Protein AF-E0N7S5-F1 (afdb_monomer_lite)

Structure (mmCIF, N/CA/C/O backbone):
data_AF-E0N7S5-F1
#
_entry.id   AF-E0N7S5-F1
#
loop_
_atom_site.group_PDB
_atom_site.id
_atom_site.type_symbol
_atom_site.label_atom_id
_atom_site.label_alt_id
_atom_site.label_comp_id
_atom_site.label_asym_id
_atom_site.label_entity_id
_atom_site.label_seq_id
_atom_site.pdbx_PDB_ins_code
_atom_site.Cartn_x
_atom_site.Cartn_y
_atom_site.Cartn_z
_atom_site.occupancy
_atom_site.B_iso_or_equiv
_atom_site.auth_seq_id
_atom_site.auth_comp_id
_atom_site.auth_asym_id
_atom_site.auth_atom_id
_atom_site.pdbx_PDB_model_num
ATOM 1 N N . MET A 1 1 ? 5.098 -17.575 -22.078 1.00 37.56 1 MET A N 1
ATOM 2 C CA . MET A 1 1 ? 6.570 -17.664 -21.990 1.00 37.56 1 MET A CA 1
ATOM 3 C C . MET A 1 1 ? 7.115 -16.657 -22.978 1.00 37.56 1 MET A C 1
ATOM 5 O O . MET A 1 1 ? 6.755 -16.763 -24.144 1.00 37.56 1 MET A O 1
ATOM 9 N N . ALA A 1 2 ? 7.856 -15.643 -22.528 1.00 44.72 2 ALA A N 1
ATOM 10 C CA . ALA A 1 2 ? 8.549 -14.759 -23.461 1.00 44.72 2 ALA A CA 1
ATOM 11 C C . ALA A 1 2 ? 9.577 -15.613 -24.213 1.00 44.72 2 ALA A C 1
ATOM 13 O O . ALA A 1 2 ? 10.417 -16.259 -23.585 1.00 44.72 2 ALA A O 1
ATOM 14 N N . VAL A 1 3 ? 9.425 -15.714 -25.530 1.00 50.94 3 VAL A N 1
ATOM 15 C CA . VAL A 1 3 ? 10.350 -16.463 -26.381 1.00 50.94 3 VAL A CA 1
ATOM 16 C C . VAL A 1 3 ? 11.589 -15.588 -26.538 1.00 50.94 3 VAL A C 1
ATOM 18 O O . VAL A 1 3 ? 11.458 -14.401 -26.837 1.00 50.94 3 VAL A O 1
ATOM 21 N N . ASP A 1 4 ? 12.770 -16.147 -26.274 1.00 65.44 4 ASP A N 1
ATOM 22 C CA . ASP A 1 4 ? 14.029 -15.479 -26.607 1.00 65.44 4 ASP A CA 1
ATOM 23 C C . ASP A 1 4 ? 14.023 -15.108 -28.087 1.00 65.44 4 ASP A C 1
ATOM 25 O O . ASP A 1 4 ? 13.448 -15.826 -28.908 1.00 65.44 4 ASP A O 1
ATOM 29 N N . TYR A 1 5 ? 14.620 -13.976 -28.442 1.00 69.75 5 TYR A N 1
ATOM 30 C CA . TYR A 1 5 ? 14.646 -13.579 -29.838 1.00 69.75 5 TYR A CA 1
ATOM 31 C C . TYR A 1 5 ? 15.388 -14.641 -30.678 1.00 69.75 5 TYR A C 1
ATOM 33 O O . TYR A 1 5 ? 16.545 -14.970 -30.410 1.00 69.75 5 TYR A O 1
ATOM 41 N N . VAL A 1 6 ? 14.733 -15.174 -31.715 1.00 77.56 6 VAL A N 1
ATOM 42 C CA . VAL A 1 6 ? 15.312 -16.140 -32.665 1.00 77.56 6 VAL A CA 1
ATOM 43 C C . VAL A 1 6 ? 15.118 -15.617 -34.083 1.00 77.56 6 VAL A C 1
ATOM 45 O O . VAL A 1 6 ? 14.066 -15.069 -34.408 1.00 77.56 6 VAL A O 1
ATOM 48 N N . TYR A 1 7 ? 16.127 -15.807 -34.938 1.00 82.12 7 TYR A N 1
ATOM 49 C CA . TYR A 1 7 ? 16.019 -15.488 -36.361 1.00 82.12 7 TYR A CA 1
ATOM 50 C C . TYR A 1 7 ? 14.841 -16.215 -37.009 1.00 82.12 7 TYR A C 1
ATOM 52 O O . TYR A 1 7 ? 14.667 -17.425 -36.834 1.00 82.12 7 TYR A O 1
ATOM 60 N N . ASP A 1 8 ? 14.084 -15.488 -37.823 1.00 79.50 8 ASP A N 1
ATOM 61 C CA . ASP A 1 8 ? 12.994 -16.062 -38.600 1.00 79.50 8 ASP A CA 1
ATOM 62 C C . ASP A 1 8 ? 13.552 -16.822 -39.815 1.00 79.50 8 ASP A C 1
ATOM 64 O O . ASP A 1 8 ? 13.728 -16.269 -40.902 1.00 79.50 8 ASP A O 1
ATOM 68 N N . LYS A 1 9 ? 13.837 -18.117 -39.629 1.00 82.31 9 LYS A N 1
ATOM 69 C CA . LYS A 1 9 ? 14.346 -19.009 -40.688 1.00 82.31 9 LYS A CA 1
ATOM 70 C C . LYS A 1 9 ? 13.383 -19.193 -41.864 1.00 82.31 9 LYS A C 1
ATOM 72 O O . LYS A 1 9 ? 13.776 -19.752 -42.879 1.00 82.31 9 LYS A O 1
ATOM 77 N N . THR A 1 10 ? 12.126 -18.756 -41.743 1.00 79.94 10 THR A N 1
ATOM 78 C CA . THR A 1 10 ? 11.192 -18.763 -42.879 1.00 79.94 10 THR A CA 1
ATOM 79 C C . THR A 1 10 ? 11.433 -17.595 -43.836 1.00 79.94 10 THR A C 1
ATOM 81 O O . THR A 1 10 ? 10.919 -17.610 -44.951 1.00 79.94 10 THR A O 1
ATOM 84 N N . LYS A 1 11 ? 12.216 -16.593 -43.413 1.00 76.62 11 LYS A N 1
ATOM 85 C CA . LYS A 1 11 ? 12.441 -15.340 -44.147 1.00 76.62 11 LYS A CA 1
ATOM 86 C C . LYS A 1 11 ? 13.914 -15.031 -44.401 1.00 76.62 11 LYS A C 1
ATOM 88 O O . LYS A 1 11 ? 14.201 -14.230 -45.280 1.00 76.62 11 LYS A O 1
ATOM 93 N N . LEU A 1 12 ? 14.821 -15.638 -43.636 1.00 81.69 12 LEU A N 1
ATOM 94 C CA . LEU A 1 12 ? 16.267 -15.456 -43.750 1.00 81.69 12 LEU A CA 1
ATOM 95 C C . LEU A 1 12 ? 16.944 -16.767 -44.152 1.00 81.69 12 LEU A C 1
ATOM 97 O O . LEU A 1 12 ? 16.664 -17.820 -43.576 1.00 81.69 12 LEU A O 1
ATOM 101 N N . THR A 1 13 ? 17.878 -16.684 -45.093 1.00 87.25 13 THR A N 1
ATOM 102 C CA . THR A 1 13 ? 18.775 -17.785 -45.461 1.00 87.25 13 THR A CA 1
ATOM 103 C C . THR A 1 13 ? 19.860 -18.001 -44.395 1.00 87.25 13 THR A C 1
ATOM 105 O O . THR A 1 13 ? 20.182 -17.106 -43.605 1.00 87.25 13 THR A O 1
ATOM 108 N N . ASP A 1 14 ? 20.466 -19.192 -44.369 1.00 87.94 14 ASP A N 1
ATOM 109 C CA . ASP A 1 14 ? 21.540 -19.508 -43.414 1.00 87.94 14 ASP A CA 1
ATOM 110 C C . ASP A 1 14 ? 22.785 -18.613 -43.602 1.00 87.94 14 ASP A C 1
ATOM 112 O O . ASP A 1 14 ? 23.451 -18.264 -42.619 1.00 87.94 14 ASP A O 1
ATOM 116 N N . ASP A 1 15 ? 23.067 -18.169 -44.831 1.00 87.06 15 ASP A N 1
ATOM 117 C CA . ASP A 1 15 ? 24.164 -17.243 -45.139 1.00 87.06 15 ASP A CA 1
ATOM 118 C C . ASP A 1 15 ? 23.898 -15.837 -44.585 1.00 87.06 15 ASP A C 1
ATOM 120 O O . ASP A 1 15 ? 24.781 -15.221 -43.976 1.00 87.06 15 ASP A O 1
ATOM 124 N N . GLU A 1 16 ? 22.665 -15.340 -44.715 1.00 86.88 16 GLU A N 1
ATOM 125 C CA . GLU A 1 16 ? 22.248 -14.052 -44.152 1.00 86.88 16 GLU A CA 1
ATOM 126 C C . GLU A 1 16 ? 22.308 -14.072 -42.625 1.00 86.88 16 GLU A C 1
ATOM 128 O O . GLU A 1 16 ? 22.858 -13.154 -42.012 1.00 86.88 16 GLU A O 1
ATOM 133 N N . ILE A 1 17 ? 21.832 -15.153 -42.000 1.00 88.44 17 ILE A N 1
ATOM 134 C CA . ILE A 1 17 ? 21.947 -15.354 -40.551 1.00 88.44 17 ILE A CA 1
ATOM 135 C C . ILE A 1 17 ? 23.421 -15.385 -40.128 1.00 88.44 17 ILE A C 1
ATOM 137 O O . ILE A 1 17 ? 23.796 -14.758 -39.135 1.00 88.44 17 ILE A O 1
ATOM 141 N N . THR A 1 18 ? 24.279 -16.085 -40.872 1.00 90.81 18 THR A N 1
ATOM 142 C CA . THR A 1 18 ? 25.719 -16.163 -40.584 1.00 90.81 18 THR A CA 1
ATOM 143 C C . THR A 1 18 ? 26.380 -14.790 -40.667 1.00 90.81 18 THR A C 1
ATOM 145 O O . THR A 1 18 ? 27.147 -14.408 -39.779 1.00 90.81 18 THR A O 1
ATOM 148 N N . ARG A 1 19 ? 26.041 -13.998 -41.685 1.00 89.00 19 ARG A N 1
ATOM 149 C CA . ARG A 1 19 ? 26.520 -12.621 -41.840 1.00 89.00 19 ARG A CA 1
ATOM 150 C C . ARG A 1 19 ? 26.062 -11.722 -40.692 1.00 89.00 19 ARG A C 1
ATOM 152 O O . ARG A 1 19 ? 26.872 -11.006 -40.108 1.00 89.00 19 ARG A O 1
ATOM 159 N N . LEU A 1 20 ? 24.784 -11.794 -40.332 1.00 90.38 20 LEU A N 1
ATOM 160 C CA . LEU A 1 20 ? 24.200 -11.054 -39.216 1.00 90.38 20 LEU A CA 1
ATOM 161 C C . LEU A 1 20 ? 24.855 -11.414 -37.871 1.00 90.38 20 LEU A C 1
ATOM 163 O O . LEU A 1 20 ? 25.061 -10.537 -37.032 1.00 90.38 20 LEU A O 1
ATOM 167 N N . LYS A 1 21 ? 25.223 -12.683 -37.661 1.00 91.62 21 LYS A N 1
ATOM 168 C CA . LYS A 1 21 ? 26.005 -13.112 -36.490 1.00 91.62 21 LYS A CA 1
ATOM 169 C C . LYS A 1 21 ? 27.400 -12.492 -36.485 1.00 91.62 21 LYS A C 1
ATOM 171 O O . LYS A 1 21 ? 27.800 -11.930 -35.471 1.00 91.62 21 LYS A O 1
ATOM 176 N N . LYS A 1 22 ? 28.108 -12.522 -37.619 1.00 92.81 22 LYS A N 1
ATOM 177 C CA . LYS A 1 22 ? 29.429 -11.888 -37.750 1.00 92.81 22 LYS A CA 1
ATOM 178 C C . LYS A 1 22 ? 29.375 -10.383 -37.482 1.00 92.81 22 LYS A C 1
ATOM 180 O O . LYS A 1 22 ? 30.261 -9.855 -36.827 1.00 92.81 22 LYS A O 1
ATOM 185 N N . LEU A 1 23 ? 28.329 -9.687 -37.924 1.00 91.38 23 LEU A N 1
ATOM 186 C CA . LEU A 1 23 ? 28.170 -8.256 -37.640 1.00 91.38 23 LEU A CA 1
ATOM 187 C C . LEU A 1 23 ? 27.960 -7.940 -36.156 1.00 91.38 23 LEU A C 1
ATOM 189 O O . LEU A 1 23 ? 28.338 -6.857 -35.724 1.00 91.38 23 LEU A O 1
ATOM 193 N N . ARG A 1 24 ? 27.393 -8.860 -35.374 1.00 91.06 24 ARG A N 1
ATOM 194 C CA . ARG A 1 24 ? 27.245 -8.702 -33.918 1.00 91.06 24 ARG A CA 1
ATOM 195 C C . ARG A 1 24 ? 28.513 -9.074 -33.153 1.00 91.06 24 ARG A C 1
ATOM 197 O O . ARG A 1 24 ? 28.788 -8.502 -32.104 1.00 91.06 24 ARG A O 1
ATOM 204 N N . ASP A 1 25 ? 29.287 -10.016 -33.679 1.00 92.69 25 ASP A N 1
ATOM 205 C CA . ASP A 1 25 ? 30.556 -10.434 -33.096 1.00 92.69 25 ASP A CA 1
ATOM 206 C C . ASP A 1 25 ? 31.658 -9.401 -33.378 1.00 92.69 25 ASP A C 1
ATOM 208 O O . ASP A 1 25 ? 32.207 -9.344 -34.480 1.00 92.69 25 ASP A O 1
ATOM 212 N N . LYS A 1 26 ? 32.019 -8.611 -32.356 1.00 90.00 26 LYS A N 1
ATOM 213 C CA . LYS A 1 26 ? 33.095 -7.604 -32.434 1.00 90.00 26 LYS A CA 1
ATOM 214 C C . LYS A 1 26 ? 34.488 -8.193 -32.701 1.00 90.00 26 LYS A C 1
ATOM 216 O O . LYS A 1 26 ? 35.417 -7.441 -32.969 1.00 90.00 26 LYS A O 1
ATOM 221 N N . THR A 1 27 ? 34.656 -9.515 -32.658 1.00 91.69 27 THR A N 1
ATOM 222 C CA . THR A 1 27 ? 35.913 -10.190 -33.026 1.00 91.69 27 THR A CA 1
ATOM 223 C C . THR A 1 27 ? 35.959 -10.623 -34.496 1.00 91.69 27 THR A C 1
ATOM 225 O O . THR A 1 27 ? 37.012 -11.046 -34.992 1.00 91.69 27 THR A O 1
ATOM 228 N N . SER A 1 28 ? 34.839 -10.496 -35.216 1.00 93.69 28 SER A N 1
ATOM 229 C CA . SER A 1 28 ? 34.733 -10.886 -36.619 1.00 93.69 28 SER A CA 1
ATOM 230 C C . SER A 1 28 ? 35.528 -9.972 -37.549 1.00 93.69 28 SER A C 1
ATOM 232 O O . SER A 1 28 ? 35.988 -8.887 -37.191 1.00 93.69 28 SER A O 1
ATOM 234 N N . GLU A 1 29 ? 35.650 -10.388 -38.808 1.00 90.25 29 GLU A N 1
ATOM 235 C CA . GLU A 1 29 ? 36.288 -9.596 -39.855 1.00 90.25 29 GLU A CA 1
ATOM 236 C C . GLU A 1 29 ? 35.644 -8.219 -40.069 1.00 90.25 29 GLU A C 1
ATOM 238 O O . GLU A 1 29 ? 36.303 -7.324 -40.578 1.00 90.25 29 GLU A O 1
ATOM 243 N N . TYR A 1 30 ? 34.387 -8.000 -39.682 1.00 90.38 30 TYR A N 1
ATOM 244 C CA . TYR A 1 30 ? 33.712 -6.715 -39.897 1.00 90.38 30 TYR A CA 1
ATOM 245 C C . TYR A 1 30 ? 34.166 -5.607 -38.947 1.00 90.38 30 TYR A C 1
ATOM 247 O O . TYR A 1 30 ? 33.908 -4.439 -39.231 1.00 90.38 30 TYR A O 1
ATOM 255 N N . TRP A 1 31 ? 34.817 -5.968 -37.843 1.00 90.88 31 TRP A N 1
ATOM 256 C CA . TRP A 1 31 ? 35.233 -5.059 -36.772 1.00 90.88 31 TRP A CA 1
ATOM 257 C C . TRP A 1 31 ? 36.747 -4.940 -36.652 1.00 90.88 31 TRP A C 1
ATOM 259 O O . TRP A 1 31 ? 37.245 -4.197 -35.822 1.00 90.88 31 TRP A O 1
ATOM 269 N N . LYS A 1 32 ? 37.505 -5.662 -37.475 1.00 88.25 32 LYS A N 1
ATOM 270 C CA . LYS A 1 32 ? 38.964 -5.599 -37.458 1.00 88.25 32 LYS A CA 1
ATOM 271 C C . LYS A 1 32 ? 39.452 -4.319 -38.113 1.00 88.25 32 LYS A C 1
ATOM 273 O O . LYS A 1 32 ? 38.974 -3.942 -39.183 1.00 88.25 32 LYS A O 1
ATOM 278 N N . LYS A 1 33 ? 40.448 -3.680 -37.500 1.00 82.88 33 LYS A N 1
ATOM 279 C CA . LYS A 1 33 ? 41.080 -2.478 -38.049 1.00 82.88 33 LYS A CA 1
ATOM 280 C C . LYS A 1 33 ? 41.592 -2.749 -39.463 1.00 82.88 33 LYS A C 1
ATOM 282 O O . LYS A 1 33 ? 41.355 -1.939 -40.345 1.00 82.88 33 LYS A O 1
ATOM 287 N N . GLU A 1 34 ? 42.198 -3.911 -39.700 1.00 80.88 34 GLU A N 1
ATOM 288 C CA . GLU A 1 34 ? 42.767 -4.354 -40.984 1.00 80.88 34 GLU A CA 1
ATOM 289 C C . GLU A 1 34 ? 41.749 -4.362 -42.133 1.00 80.88 34 GLU A C 1
ATOM 291 O O . GLU A 1 34 ? 42.126 -4.231 -43.295 1.00 80.88 34 GLU A O 1
ATOM 296 N N . THR A 1 35 ? 40.459 -4.478 -41.815 1.00 83.75 35 THR A N 1
ATOM 297 C CA . THR A 1 35 ? 39.365 -4.420 -42.793 1.00 83.75 35 THR A CA 1
ATOM 298 C C . THR A 1 35 ? 39.174 -3.018 -43.369 1.00 83.75 35 THR A C 1
ATOM 300 O O . THR A 1 35 ? 38.719 -2.882 -44.503 1.00 83.75 35 THR A O 1
ATOM 303 N N . TYR A 1 36 ? 39.540 -1.987 -42.604 1.00 80.31 36 TYR A N 1
ATOM 304 C CA . TYR A 1 36 ? 39.413 -0.571 -42.965 1.00 80.31 36 TYR A CA 1
ATOM 305 C C . TYR A 1 36 ? 40.762 0.162 -43.012 1.00 80.31 36 TYR A C 1
ATOM 307 O O . TYR A 1 36 ? 40.793 1.367 -43.251 1.00 80.31 36 TYR A O 1
ATOM 315 N N . LEU A 1 37 ? 41.866 -0.533 -42.735 1.00 72.38 37 LEU A N 1
ATOM 316 C CA . LEU A 1 37 ? 43.195 0.048 -42.579 1.00 72.38 37 LEU A CA 1
ATOM 317 C C . LEU A 1 37 ? 43.957 0.036 -43.887 1.00 72.38 37 LEU A C 1
ATOM 319 O O . LEU A 1 37 ? 44.058 -1.004 -44.519 1.00 72.38 37 LEU A O 1
ATOM 323 N N . ILE A 1 38 ? 44.611 1.156 -44.160 1.00 66.38 38 ILE A N 1
ATOM 324 C CA . ILE A 1 38 ? 45.582 1.347 -45.231 1.00 66.38 38 ILE A CA 1
ATOM 325 C C . ILE A 1 38 ? 46.969 0.965 -44.705 1.00 66.38 38 ILE A C 1
ATOM 327 O O . ILE A 1 38 ? 47.481 1.586 -43.771 1.00 66.38 38 ILE A O 1
ATOM 331 N N . THR A 1 39 ? 47.603 -0.051 -45.289 1.00 56.78 39 THR A N 1
ATOM 332 C CA . THR A 1 39 ? 48.969 -0.460 -44.922 1.00 56.78 39 THR A CA 1
ATOM 333 C C . THR A 1 39 ? 50.019 0.266 -45.767 1.00 56.78 39 THR A C 1
ATOM 335 O O . THR A 1 39 ? 50.301 -0.110 -46.903 1.00 56.78 39 THR A O 1
ATOM 338 N N . GLY A 1 40 ? 50.644 1.301 -45.199 1.00 55.28 40 GLY A N 1
ATOM 339 C CA . GLY A 1 40 ? 51.822 1.953 -45.777 1.00 55.28 40 GLY A CA 1
ATOM 340 C C . GLY A 1 40 ? 52.445 2.993 -44.842 1.00 55.28 40 GLY A C 1
ATOM 341 O O . GLY A 1 40 ? 51.736 3.836 -44.303 1.00 55.28 40 GLY A O 1
ATOM 342 N N . ASP A 1 41 ? 53.773 2.968 -44.684 1.00 48.69 41 ASP A N 1
ATOM 343 C CA . ASP A 1 41 ? 54.555 3.939 -43.893 1.00 48.69 41 ASP A CA 1
ATOM 344 C C . ASP A 1 41 ? 54.670 5.306 -44.600 1.00 48.69 41 ASP A C 1
ATOM 346 O O . ASP A 1 41 ? 55.764 5.809 -44.857 1.00 48.69 41 ASP A O 1
ATOM 350 N N . ASN A 1 42 ? 53.543 5.909 -44.988 1.00 59.50 42 ASN A N 1
ATOM 351 C CA . ASN A 1 42 ? 53.518 7.263 -45.531 1.00 59.50 42 ASN A CA 1
ATOM 352 C C . ASN A 1 42 ? 52.675 8.181 -44.633 1.00 59.50 42 ASN A C 1
ATOM 354 O O . ASN A 1 42 ? 51.450 8.180 -44.752 1.00 59.50 42 ASN A O 1
ATOM 358 N N . PRO A 1 43 ? 53.299 9.027 -43.792 1.00 57.62 43 PRO A N 1
ATOM 359 C CA . PRO A 1 43 ? 52.578 9.920 -42.883 1.00 57.62 43 PRO A CA 1
ATOM 360 C C . PRO A 1 43 ? 51.726 10.981 -43.602 1.00 57.62 43 PRO A C 1
ATOM 362 O O . PRO A 1 43 ? 50.941 11.671 -42.959 1.00 57.62 43 PRO A O 1
ATOM 365 N N . LYS A 1 44 ? 51.855 11.126 -44.931 1.00 59.81 44 LYS A N 1
ATOM 366 C CA . LYS A 1 44 ? 51.056 12.064 -45.734 1.00 59.81 44 LYS A CA 1
ATOM 367 C C . LYS A 1 44 ? 49.703 11.500 -46.183 1.00 59.81 44 LYS A C 1
ATOM 369 O O . LYS A 1 44 ? 48.899 12.271 -46.700 1.00 59.81 44 LYS A O 1
ATOM 374 N N . VAL A 1 45 ? 49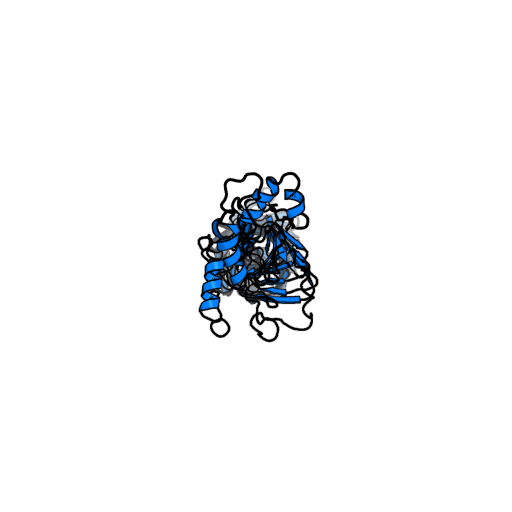.429 10.205 -46.003 1.00 67.38 45 VAL A N 1
ATOM 375 C CA . VAL A 1 45 ? 48.168 9.566 -46.422 1.00 67.38 45 VAL A CA 1
ATOM 376 C C . VAL A 1 45 ? 47.370 9.152 -45.181 1.00 67.38 45 VAL A C 1
ATOM 378 O O . VAL A 1 45 ? 47.940 8.513 -44.296 1.00 67.38 45 VAL A O 1
ATOM 381 N N . PRO A 1 46 ? 46.074 9.502 -45.080 1.00 71.12 46 PRO A N 1
ATOM 382 C CA . PRO A 1 46 ? 45.227 9.025 -43.991 1.00 71.12 46 PRO A CA 1
ATOM 383 C C . PRO A 1 46 ? 45.203 7.495 -43.927 1.00 71.12 46 PRO A C 1
ATOM 385 O O . PRO A 1 46 ? 45.278 6.829 -44.953 1.00 71.12 46 PRO A O 1
ATOM 388 N N . SER A 1 47 ? 45.081 6.926 -42.729 1.00 74.81 47 SER A N 1
ATOM 389 C CA . SER A 1 47 ? 45.151 5.474 -42.512 1.00 74.81 47 SER A CA 1
ATOM 390 C C . SER A 1 47 ? 43.830 4.733 -42.754 1.00 74.81 47 SER A C 1
ATOM 392 O O . SER A 1 47 ? 43.806 3.507 -42.671 1.00 74.81 47 SER A O 1
ATOM 394 N N . VAL A 1 48 ? 42.738 5.447 -43.035 1.00 81.69 48 VAL A N 1
ATOM 395 C CA . VAL A 1 48 ? 41.379 4.901 -43.183 1.00 81.69 48 VAL A CA 1
ATOM 396 C C . VAL A 1 48 ? 40.691 5.597 -44.363 1.00 81.69 48 VAL A C 1
ATOM 398 O O . VAL A 1 48 ? 40.667 6.820 -44.365 1.00 81.69 48 VAL A O 1
ATOM 401 N N . PRO A 1 49 ? 40.107 4.908 -45.357 1.00 80.31 49 PRO A N 1
ATOM 402 C CA . PRO A 1 49 ? 39.486 5.558 -46.518 1.00 80.31 49 PRO A CA 1
ATOM 403 C C . PRO A 1 49 ? 38.222 6.334 -46.133 1.00 80.31 49 PRO A C 1
ATOM 405 O O . P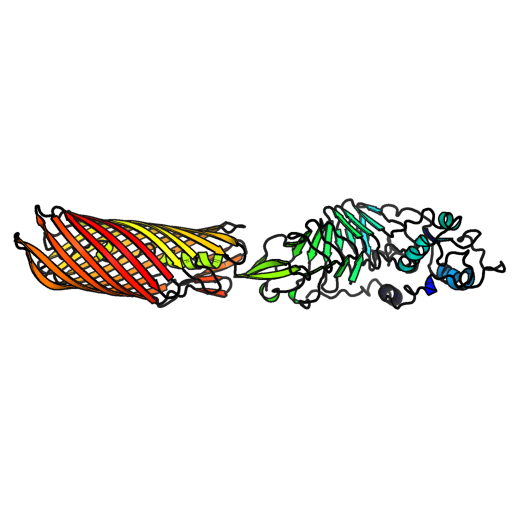RO A 1 49 ? 37.518 5.929 -45.211 1.00 80.31 49 PRO A O 1
ATOM 408 N N . ALA A 1 50 ? 37.896 7.413 -46.848 1.00 83.00 50 ALA A N 1
ATOM 409 C CA . ALA A 1 50 ? 36.671 8.192 -46.648 1.00 83.00 50 ALA A CA 1
ATOM 410 C C . ALA A 1 50 ? 35.458 7.497 -47.307 1.00 83.00 50 ALA A C 1
ATOM 412 O O . ALA A 1 50 ? 35.468 7.252 -48.513 1.00 83.00 50 ALA A O 1
ATOM 413 N N . LEU A 1 51 ? 34.416 7.164 -46.534 1.00 85.62 51 LEU A N 1
ATOM 414 C CA . LEU A 1 51 ? 33.238 6.434 -47.037 1.00 85.62 51 LEU A CA 1
ATOM 415 C C . LEU A 1 51 ? 32.032 7.358 -47.220 1.00 85.62 51 LEU A C 1
ATOM 417 O O . LEU A 1 51 ? 31.477 7.872 -46.243 1.00 85.62 51 LEU A O 1
ATOM 421 N N . TYR A 1 52 ? 31.599 7.514 -48.469 1.00 84.25 52 TYR A N 1
ATOM 422 C CA . TYR A 1 52 ? 30.490 8.375 -48.858 1.00 84.25 52 TYR A CA 1
ATOM 423 C C . TYR A 1 52 ? 29.317 7.574 -49.447 1.00 84.25 52 TYR A C 1
ATOM 425 O O . TYR A 1 52 ? 29.525 6.641 -50.231 1.00 84.25 52 TYR A O 1
ATOM 433 N N . PRO A 1 53 ? 28.068 7.947 -49.124 1.00 81.94 53 PRO A N 1
ATOM 434 C CA . PRO A 1 53 ? 26.914 7.495 -49.882 1.00 81.94 53 PRO A CA 1
ATOM 435 C C . PRO A 1 53 ? 26.936 8.119 -51.285 1.00 81.94 53 PRO A C 1
ATOM 437 O O . PRO A 1 53 ? 27.368 9.259 -51.461 1.00 81.94 53 PRO A O 1
ATOM 440 N N . ARG A 1 54 ? 26.448 7.390 -52.294 1.00 78.88 54 ARG A N 1
ATOM 441 C CA . ARG A 1 54 ? 26.234 7.943 -53.649 1.00 78.88 54 ARG A CA 1
ATOM 442 C C . ARG A 1 54 ? 24.989 8.815 -53.725 1.00 78.88 54 ARG A C 1
ATOM 444 O O . ARG A 1 54 ? 25.007 9.859 -54.364 1.00 78.88 54 ARG A O 1
ATOM 451 N N . THR A 1 55 ? 23.924 8.386 -53.063 1.00 68.12 55 THR A N 1
ATOM 452 C CA . THR A 1 55 ? 22.685 9.144 -52.917 1.00 68.12 55 THR A CA 1
ATOM 453 C C . THR A 1 55 ? 22.588 9.638 -51.481 1.00 68.12 55 THR A C 1
ATOM 455 O O . THR A 1 55 ? 22.490 8.837 -50.550 1.00 68.12 55 THR A O 1
ATOM 458 N N . TYR A 1 56 ? 22.637 10.956 -51.287 1.00 56.25 56 TYR A N 1
ATOM 459 C CA . TYR A 1 56 ? 22.228 11.555 -50.021 1.00 56.25 56 TYR A CA 1
ATOM 460 C C . TYR A 1 56 ? 20.702 11.497 -49.974 1.00 56.25 56 TYR A C 1
ATOM 462 O O . TYR A 1 56 ? 20.060 11.936 -50.920 1.00 56.25 56 TYR A O 1
ATOM 470 N N . GLN A 1 57 ? 20.154 11.002 -48.868 1.00 52.03 57 GLN A N 1
ATOM 471 C CA . GLN A 1 57 ? 18.723 10.842 -48.589 1.00 52.03 57 GLN A CA 1
ATOM 472 C C . GLN A 1 57 ? 18.096 9.525 -49.061 1.00 52.03 57 GLN A C 1
ATOM 474 O O . GLN A 1 57 ? 18.025 9.175 -50.234 1.00 52.03 57 GLN A O 1
ATOM 479 N N . PHE A 1 58 ? 17.592 8.817 -48.057 1.00 55.19 58 PHE A N 1
ATOM 480 C CA . PHE A 1 58 ? 16.534 7.833 -48.169 1.00 55.19 58 PHE A CA 1
ATOM 481 C C . PHE A 1 58 ? 15.270 8.585 -48.611 1.00 55.19 58 PHE A C 1
ATOM 483 O O . PHE A 1 58 ? 14.801 9.460 -47.880 1.00 55.19 58 PHE A O 1
ATOM 490 N N . GLU A 1 59 ? 14.744 8.313 -49.808 1.00 55.22 59 GLU A N 1
ATOM 491 C CA . GLU A 1 59 ? 13.407 8.794 -50.170 1.00 55.22 59 GLU A CA 1
ATOM 492 C C . GLU A 1 59 ? 12.429 8.280 -49.112 1.00 55.22 59 GLU A C 1
ATOM 494 O O . GLU A 1 59 ? 12.442 7.093 -48.780 1.00 55.22 59 GLU A O 1
ATOM 499 N N . ASN A 1 60 ? 11.638 9.183 -48.526 1.00 54.00 60 ASN A N 1
ATOM 500 C CA . ASN A 1 60 ? 10.758 8.845 -47.415 1.00 54.00 60 ASN A CA 1
ATOM 501 C C . ASN A 1 60 ? 9.832 7.694 -47.831 1.00 54.00 60 ASN A C 1
ATOM 503 O O . ASN A 1 60 ? 8.962 7.878 -48.689 1.00 54.00 60 ASN A O 1
ATOM 507 N N . ILE A 1 61 ? 10.048 6.493 -47.284 1.00 54.41 61 ILE A N 1
ATOM 508 C CA . ILE A 1 61 ? 9.260 5.346 -47.716 1.00 54.41 61 ILE A CA 1
ATOM 509 C C . ILE A 1 61 ? 7.841 5.535 -47.192 1.00 54.41 61 ILE A C 1
ATOM 511 O O . ILE A 1 61 ? 7.612 5.673 -45.993 1.00 54.41 61 ILE A O 1
ATOM 515 N N . ASN A 1 62 ? 6.908 5.538 -48.143 1.00 55.44 62 ASN A N 1
ATOM 516 C CA . ASN A 1 62 ? 5.497 5.847 -47.980 1.00 55.44 62 ASN A CA 1
ATOM 517 C C . ASN A 1 62 ? 4.895 5.394 -46.634 1.00 55.44 62 ASN A C 1
ATOM 519 O O . ASN A 1 62 ? 4.690 4.210 -46.359 1.00 55.44 62 ASN A O 1
ATOM 523 N N . ASN A 1 63 ? 4.491 6.416 -45.896 1.00 56.12 63 ASN A N 1
ATOM 524 C CA . ASN A 1 63 ? 3.928 6.484 -44.557 1.00 56.12 63 ASN A CA 1
ATOM 525 C C . ASN A 1 63 ? 2.662 5.625 -44.352 1.00 56.12 63 ASN A C 1
ATOM 527 O O . ASN A 1 63 ? 2.225 5.399 -43.227 1.00 56.12 63 ASN A O 1
ATOM 531 N N . SER A 1 64 ? 2.034 5.167 -45.440 1.00 57.16 64 SER A N 1
ATOM 532 C CA . SER A 1 64 ? 0.802 4.365 -45.413 1.00 57.16 64 SER A CA 1
ATOM 533 C C . SER A 1 64 ? 1.031 2.849 -45.382 1.00 57.16 64 SER A C 1
ATOM 535 O O . SER A 1 64 ? 0.071 2.097 -45.198 1.00 57.16 64 SER A O 1
ATOM 537 N N . LYS A 1 65 ? 2.270 2.366 -45.557 1.00 57.59 65 LYS A N 1
ATOM 538 C CA . LYS A 1 65 ? 2.577 0.928 -45.614 1.00 57.59 65 LYS A CA 1
ATOM 539 C C . LYS A 1 65 ? 3.536 0.510 -44.505 1.00 57.59 65 LYS A C 1
ATOM 541 O O . LYS A 1 65 ? 4.567 1.135 -44.285 1.00 57.59 65 LYS A O 1
ATOM 546 N N . LYS A 1 66 ? 3.225 -0.605 -43.834 1.00 57.25 66 LYS A N 1
ATOM 547 C CA . LYS A 1 66 ? 4.178 -1.277 -42.943 1.00 57.25 66 LYS A CA 1
ATOM 548 C C . LYS A 1 66 ? 5.259 -1.936 -43.796 1.00 57.25 66 LYS A C 1
ATOM 550 O O . LYS A 1 66 ? 4.999 -2.979 -44.388 1.00 57.25 66 LYS A O 1
ATOM 555 N N . ILE A 1 67 ? 6.447 -1.343 -43.858 1.00 58.19 67 ILE A N 1
ATOM 556 C CA . ILE A 1 67 ? 7.583 -1.962 -44.540 1.00 58.19 67 ILE A CA 1
ATOM 557 C C . ILE A 1 67 ? 8.250 -2.906 -43.550 1.00 58.19 67 ILE A C 1
ATOM 559 O O . ILE A 1 67 ? 8.867 -2.497 -42.567 1.00 58.19 67 ILE A O 1
ATOM 563 N N . SER A 1 68 ? 8.074 -4.199 -43.788 1.00 56.94 68 SER A N 1
ATOM 564 C CA . SER A 1 68 ? 8.883 -5.214 -43.133 1.00 56.94 68 SER A CA 1
ATOM 565 C C . SER A 1 68 ? 10.106 -5.469 -43.998 1.00 56.94 68 SER A C 1
ATOM 567 O O . SER A 1 68 ? 9.929 -5.636 -45.197 1.00 56.94 68 SER A O 1
ATOM 569 N N . PHE A 1 69 ? 11.321 -5.558 -43.437 1.00 57.41 69 PHE A N 1
ATOM 570 C CA . PHE A 1 69 ? 12.484 -5.932 -44.262 1.00 57.41 69 PHE A CA 1
ATOM 571 C C . PHE A 1 69 ? 12.441 -7.369 -44.788 1.00 57.41 69 PHE A C 1
ATOM 573 O O . PHE A 1 69 ? 13.279 -7.763 -45.592 1.00 57.41 69 PHE A O 1
ATOM 580 N N . TYR A 1 70 ? 11.428 -8.131 -44.387 1.00 53.38 70 TYR A N 1
ATOM 581 C CA . TYR A 1 70 ? 11.115 -9.410 -44.995 1.00 53.38 70 TYR A CA 1
ATOM 582 C C . TYR A 1 70 ? 10.165 -9.317 -46.199 1.00 53.38 70 TYR A C 1
ATOM 584 O O . TYR A 1 70 ? 9.899 -10.330 -46.843 1.00 53.38 70 TYR A O 1
ATOM 592 N N . ASP A 1 71 ? 9.602 -8.142 -46.487 1.00 58.25 71 ASP A N 1
ATOM 593 C CA . ASP A 1 71 ? 8.761 -7.932 -47.660 1.00 58.25 71 ASP A CA 1
ATOM 594 C C . ASP A 1 71 ? 9.660 -7.622 -48.861 1.00 58.25 71 ASP A C 1
ATOM 596 O O . ASP A 1 71 ? 9.957 -6.464 -49.162 1.00 58.25 71 ASP A O 1
ATOM 600 N N . GLN A 1 72 ? 10.097 -8.686 -49.545 1.00 53.47 72 GLN A N 1
ATOM 601 C CA . GLN A 1 72 ? 11.003 -8.624 -50.701 1.00 53.47 72 GLN A CA 1
ATOM 602 C C . GLN A 1 72 ? 10.598 -7.559 -51.729 1.00 53.47 72 GLN A C 1
ATOM 604 O O . GLN A 1 72 ? 11.467 -6.948 -52.338 1.00 53.47 72 GLN A O 1
ATOM 609 N N . LYS A 1 73 ? 9.298 -7.264 -51.874 1.00 45.00 73 LYS A N 1
ATOM 610 C CA . LYS A 1 73 ? 8.794 -6.245 -52.802 1.00 45.00 73 LYS A CA 1
ATOM 611 C C . LYS A 1 73 ? 9.279 -4.824 -52.485 1.00 45.00 73 LYS A C 1
ATOM 613 O O . LYS A 1 73 ? 9.324 -3.991 -53.387 1.00 45.00 73 LYS A O 1
ATOM 618 N N . TYR A 1 74 ? 9.590 -4.528 -51.224 1.00 48.84 74 TYR A N 1
ATOM 619 C CA . TYR A 1 74 ? 10.017 -3.199 -50.772 1.00 48.84 74 TYR A CA 1
ATOM 620 C C . TYR A 1 74 ? 11.452 -3.181 -50.235 1.00 48.84 74 TYR A C 1
ATOM 622 O O . TYR A 1 74 ? 12.012 -2.101 -50.058 1.00 48.84 74 TYR A O 1
ATOM 630 N N . THR A 1 75 ? 12.036 -4.348 -49.941 1.00 53.22 75 THR A N 1
ATOM 631 C CA . THR A 1 75 ? 13.270 -4.450 -49.150 1.00 53.22 75 THR A CA 1
ATOM 632 C C . THR A 1 75 ? 14.236 -5.533 -49.615 1.00 53.22 75 THR A C 1
ATOM 634 O O . THR A 1 75 ? 15.040 -5.992 -48.805 1.00 53.22 75 THR A O 1
ATOM 637 N N . GLU A 1 76 ? 14.182 -5.917 -50.897 1.00 49.19 76 GLU A N 1
ATOM 638 C CA . GLU A 1 76 ? 14.992 -6.978 -51.536 1.00 49.19 76 GLU A CA 1
ATOM 639 C C . GLU A 1 76 ? 16.495 -6.952 -51.167 1.00 49.19 76 GLU A C 1
ATOM 641 O O . GLU A 1 76 ? 17.165 -7.974 -51.239 1.00 49.19 76 GLU A O 1
ATOM 646 N N . ASP A 1 77 ? 17.008 -5.812 -50.687 1.00 55.56 77 ASP A N 1
ATOM 647 C CA . ASP A 1 77 ? 18.412 -5.577 -50.354 1.00 55.56 77 ASP A CA 1
ATOM 648 C C . ASP A 1 77 ? 18.683 -5.058 -48.900 1.00 55.56 77 ASP A C 1
ATOM 650 O O . ASP A 1 77 ? 19.721 -4.447 -48.643 1.00 55.56 77 ASP A O 1
ATOM 654 N N . TYR A 1 78 ? 17.785 -5.225 -47.911 1.00 60.12 78 TYR A N 1
ATOM 655 C CA . TYR A 1 78 ? 17.856 -4.458 -46.639 1.00 60.12 78 TYR A CA 1
ATOM 656 C C . TYR A 1 78 ? 17.828 -5.271 -45.318 1.00 60.12 78 TYR A C 1
ATOM 658 O O . TYR A 1 78 ? 17.036 -5.009 -44.415 1.00 60.12 78 TYR A O 1
ATOM 666 N N . LEU A 1 79 ? 18.762 -6.208 -45.126 1.00 71.38 79 LEU A N 1
ATOM 667 C CA . LEU A 1 79 ? 18.966 -6.886 -43.822 1.00 71.38 79 LEU A CA 1
ATOM 668 C C . LEU A 1 79 ? 19.491 -5.952 -42.720 1.00 71.38 79 LEU A C 1
ATOM 670 O O . LEU A 1 79 ? 19.214 -6.127 -41.530 1.00 71.38 79 LEU A O 1
ATOM 674 N N . VAL A 1 80 ? 20.286 -4.970 -43.141 1.00 80.81 80 VAL A N 1
ATOM 675 C CA . VAL A 1 80 ? 20.852 -3.909 -42.312 1.00 80.81 80 VAL A CA 1
ATOM 676 C C . VAL A 1 80 ? 20.261 -2.599 -42.819 1.00 80.81 80 VAL A C 1
ATOM 678 O O . VAL A 1 80 ? 20.443 -2.269 -43.994 1.00 80.81 80 VAL A O 1
ATOM 681 N N . GLY A 1 81 ? 19.565 -1.861 -41.954 1.00 78.62 81 GLY A N 1
ATOM 682 C CA . GLY A 1 81 ? 18.908 -0.602 -42.309 1.00 78.62 81 GLY A CA 1
ATOM 683 C C . GLY A 1 81 ? 19.921 0.451 -42.756 1.00 78.62 81 GLY A C 1
ATOM 684 O O . GLY A 1 81 ? 19.923 0.869 -43.913 1.00 78.62 81 GLY A O 1
ATOM 685 N N . PHE A 1 82 ? 20.854 0.811 -41.871 1.00 85.31 82 PHE A N 1
ATOM 686 C CA . PHE A 1 82 ? 21.855 1.854 -42.109 1.00 85.31 82 PHE A CA 1
ATOM 687 C C . PHE A 1 82 ? 23.255 1.378 -41.717 1.00 85.31 82 PHE A C 1
ATOM 689 O O . PHE A 1 82 ? 23.458 0.824 -40.638 1.00 85.31 82 PHE A O 1
ATOM 696 N N . ALA A 1 83 ? 24.239 1.590 -42.593 1.00 87.12 83 ALA A N 1
ATOM 697 C CA . ALA A 1 83 ? 25.609 1.144 -42.356 1.00 87.12 83 ALA A CA 1
ATOM 698 C C . ALA A 1 83 ? 26.616 2.276 -42.548 1.00 87.12 83 ALA A C 1
ATOM 700 O O . ALA A 1 83 ? 26.671 2.906 -43.606 1.00 87.12 83 ALA A O 1
ATOM 701 N N . ARG A 1 84 ? 27.398 2.495 -41.485 1.00 85.62 84 ARG A N 1
ATOM 702 C CA . ARG A 1 84 ? 28.619 3.305 -41.408 1.00 85.62 84 ARG A CA 1
ATOM 703 C C . ARG A 1 84 ? 29.782 2.745 -42.229 1.00 85.62 84 ARG A C 1
ATOM 705 O O . ARG A 1 84 ? 30.559 3.469 -42.842 1.00 85.62 84 ARG A O 1
ATOM 712 N N . GLY A 1 85 ? 29.909 1.423 -42.168 1.00 87.12 85 GLY A N 1
ATOM 713 C CA . GLY A 1 85 ? 30.997 0.645 -42.747 1.00 87.12 85 GLY A CA 1
ATOM 714 C C . GLY A 1 85 ? 30.486 -0.540 -43.556 1.00 87.12 85 GLY A C 1
ATOM 715 O O . GLY A 1 85 ? 29.413 -0.484 -44.157 1.00 87.12 85 GLY A O 1
ATOM 716 N N . LEU A 1 86 ? 31.275 -1.613 -43.600 1.00 88.06 86 LEU A N 1
ATOM 717 C CA . LEU A 1 86 ? 30.915 -2.826 -44.331 1.00 88.06 86 LEU A CA 1
ATOM 718 C C . LEU A 1 86 ? 29.912 -3.649 -43.512 1.00 88.06 86 LEU A C 1
ATOM 720 O O . LEU A 1 86 ? 29.941 -3.653 -42.290 1.00 88.06 86 LEU A O 1
ATOM 724 N N . GLY A 1 87 ? 29.018 -4.376 -44.160 1.00 85.44 87 GLY A N 1
ATOM 725 C CA . GLY A 1 87 ? 27.978 -5.169 -43.503 1.00 85.44 87 GLY A CA 1
ATOM 726 C C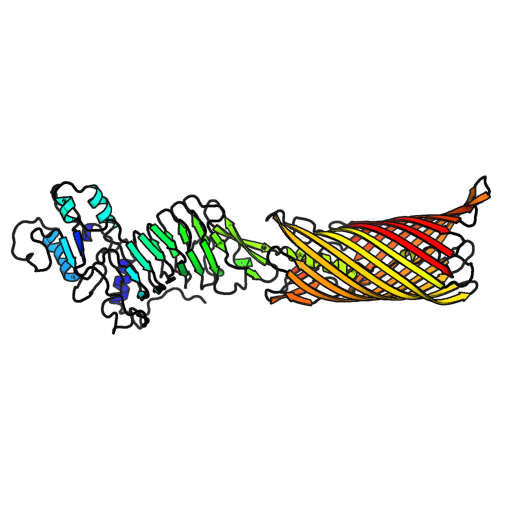 . GLY A 1 87 ? 26.726 -5.351 -44.343 1.00 85.44 87 GLY A C 1
ATOM 727 O O . GLY A 1 87 ? 25.978 -6.304 -44.145 1.00 85.44 87 GLY A O 1
ATOM 728 N N . VAL A 1 88 ? 26.574 -4.568 -45.403 1.00 86.50 88 VAL A N 1
ATOM 729 C CA . VAL A 1 88 ? 25.431 -4.603 -46.320 1.00 86.50 88 VAL A CA 1
ATOM 730 C C . VAL A 1 88 ? 25.821 -5.371 -47.583 1.00 86.50 88 VAL A C 1
ATOM 732 O O . VAL A 1 88 ? 26.693 -4.929 -48.318 1.00 86.50 88 VAL A O 1
ATOM 735 N N . ALA A 1 89 ? 25.218 -6.540 -47.822 1.00 83.62 89 ALA A N 1
ATOM 736 C CA . ALA A 1 89 ? 25.619 -7.407 -48.938 1.00 83.62 89 ALA A CA 1
ATOM 737 C C . ALA A 1 89 ? 25.386 -6.734 -50.300 1.00 83.62 89 ALA A C 1
ATOM 739 O O . ALA A 1 89 ? 26.268 -6.738 -51.163 1.00 83.62 89 ALA A O 1
ATOM 740 N N . LYS A 1 90 ? 24.217 -6.111 -50.445 1.00 82.69 90 LYS A N 1
ATOM 741 C CA . LYS A 1 90 ? 23.777 -5.361 -51.615 1.00 82.69 90 LYS A CA 1
ATOM 742 C C . LYS A 1 90 ? 22.835 -4.246 -51.159 1.00 82.69 90 LYS A C 1
ATOM 744 O O . LYS A 1 90 ? 22.166 -4.434 -50.152 1.00 82.69 90 LYS A O 1
ATOM 749 N N . ARG A 1 91 ? 22.810 -3.098 -51.845 1.00 80.50 91 ARG A N 1
ATOM 750 C CA . ARG A 1 91 ? 21.775 -2.052 -51.721 1.00 80.50 91 ARG A CA 1
ATOM 751 C C . ARG A 1 91 ? 21.729 -1.198 -52.979 1.00 80.50 91 ARG A C 1
ATOM 753 O O . ARG A 1 91 ? 22.767 -0.690 -53.401 1.00 80.50 91 ARG A O 1
ATOM 760 N N . ASN A 1 92 ? 20.539 -1.003 -53.552 1.00 77.69 92 ASN A N 1
ATOM 761 C CA . ASN A 1 92 ? 20.322 -0.154 -54.733 1.00 77.69 92 ASN A CA 1
ATOM 762 C C . ASN A 1 92 ? 21.344 -0.443 -55.852 1.00 77.69 92 ASN A C 1
ATOM 764 O O . ASN A 1 92 ? 21.973 0.467 -56.393 1.00 77.69 92 ASN A O 1
ATOM 768 N N . GLY A 1 93 ? 21.574 -1.731 -56.129 1.00 78.75 93 GLY A N 1
ATOM 769 C CA . GLY A 1 93 ? 22.488 -2.205 -57.175 1.00 78.75 93 GLY A CA 1
ATOM 770 C C . GLY A 1 93 ? 23.987 -2.207 -56.836 1.00 78.75 93 GLY A C 1
ATOM 771 O O . GLY A 1 93 ? 24.754 -2.814 -57.581 1.00 78.75 93 GLY A O 1
ATOM 772 N N . ASP A 1 94 ? 24.429 -1.605 -55.726 1.00 83.50 94 ASP A N 1
ATOM 773 C CA . ASP A 1 94 ? 25.820 -1.717 -55.268 1.00 83.50 94 ASP A CA 1
ATOM 774 C C . ASP A 1 94 ? 25.994 -2.919 -54.331 1.00 83.50 94 ASP A C 1
ATOM 776 O O . ASP A 1 94 ? 25.152 -3.159 -53.469 1.00 83.50 94 ASP A O 1
ATOM 780 N N . THR A 1 95 ? 27.101 -3.653 -54.471 1.00 87.44 95 THR A N 1
ATOM 781 C CA . THR A 1 95 ? 27.473 -4.787 -53.609 1.00 87.44 95 THR A CA 1
ATOM 782 C C . THR A 1 95 ? 28.734 -4.488 -52.801 1.00 87.44 95 THR A C 1
ATOM 784 O O . THR A 1 95 ? 29.542 -3.628 -53.156 1.00 87.44 95 THR A O 1
ATOM 787 N N . GLU A 1 96 ? 28.918 -5.201 -51.691 1.00 87.31 96 GLU A N 1
ATOM 788 C CA . GLU A 1 96 ? 30.090 -5.038 -50.819 1.00 87.31 96 GLU A CA 1
ATOM 789 C C . GLU A 1 96 ? 31.372 -5.684 -51.367 1.00 87.31 96 GLU A C 1
ATOM 791 O O . GLU A 1 96 ? 32.471 -5.206 -51.076 1.00 87.31 96 GLU A O 1
ATOM 796 N N . GLU A 1 97 ? 31.264 -6.756 -52.158 1.00 86.75 97 GLU A N 1
ATOM 797 C CA . GLU A 1 97 ? 32.425 -7.518 -52.646 1.00 86.75 97 GLU A CA 1
ATOM 798 C C . GLU A 1 97 ? 33.458 -6.662 -53.400 1.00 86.75 97 GLU A C 1
ATOM 800 O O . GLU A 1 97 ? 34.644 -6.754 -53.062 1.00 86.75 97 GLU A O 1
ATOM 805 N N . PRO A 1 98 ? 33.075 -5.774 -54.345 1.00 83.88 98 PRO A N 1
ATOM 806 C CA . PRO A 1 98 ? 34.032 -4.912 -55.033 1.00 83.88 98 PRO A CA 1
ATOM 807 C C . PRO A 1 98 ? 34.765 -3.959 -54.084 1.00 83.88 98 PRO A C 1
ATOM 809 O O . PRO A 1 98 ? 35.940 -3.676 -54.293 1.00 83.88 98 PRO A O 1
ATOM 812 N N . ILE A 1 99 ? 34.102 -3.493 -53.021 1.00 83.50 99 ILE A N 1
ATOM 813 C CA . ILE A 1 99 ? 34.685 -2.562 -52.043 1.00 83.50 99 ILE A CA 1
ATOM 814 C C . ILE A 1 99 ? 35.697 -3.291 -51.157 1.00 83.50 99 ILE A C 1
ATOM 816 O O . ILE A 1 99 ? 36.800 -2.794 -50.937 1.00 83.50 99 ILE A O 1
ATOM 820 N N . ARG A 1 100 ? 35.372 -4.509 -50.708 1.00 82.88 100 ARG A N 1
ATOM 821 C CA . ARG A 1 100 ? 36.322 -5.368 -49.982 1.00 82.88 100 ARG A CA 1
ATOM 822 C C . ARG A 1 100 ? 37.549 -5.697 -50.819 1.00 82.88 100 ARG A C 1
ATOM 824 O O . ARG A 1 100 ? 38.671 -5.615 -50.322 1.00 82.88 100 ARG A O 1
ATOM 831 N N . LYS A 1 101 ? 37.331 -6.069 -52.083 1.00 79.69 101 LYS A N 1
ATOM 832 C CA . LYS A 1 101 ? 38.409 -6.348 -53.033 1.00 79.69 101 LYS A CA 1
ATOM 833 C C . LYS A 1 101 ? 39.287 -5.113 -53.223 1.00 79.69 101 LYS A C 1
ATOM 835 O O . LYS A 1 101 ? 40.503 -5.223 -53.145 1.00 79.69 101 LYS A O 1
ATOM 840 N N . TYR A 1 102 ? 38.675 -3.939 -53.363 1.00 75.12 102 TYR A N 1
ATOM 841 C CA . TYR A 1 102 ? 39.379 -2.666 -53.476 1.00 75.12 102 TYR A CA 1
ATOM 842 C C . TYR A 1 102 ? 40.260 -2.357 -52.257 1.00 75.12 102 TYR A C 1
ATOM 844 O O . TYR A 1 102 ? 41.445 -2.072 -52.424 1.00 75.12 102 TYR A O 1
ATOM 852 N N . PHE A 1 103 ? 39.734 -2.482 -51.033 1.00 77.06 103 PHE A N 1
ATOM 853 C CA . PHE A 1 103 ? 40.540 -2.290 -49.819 1.00 77.06 103 PHE A CA 1
ATOM 854 C C . PHE A 1 103 ? 41.722 -3.258 -49.765 1.00 77.06 103 PHE A C 1
ATOM 856 O O . PHE A 1 103 ? 42.850 -2.838 -49.519 1.00 77.06 103 PHE A O 1
ATOM 863 N N . LYS A 1 104 ? 41.498 -4.533 -50.095 1.00 73.19 104 LYS A N 1
ATOM 864 C CA . LYS A 1 104 ? 42.539 -5.563 -50.049 1.00 73.19 104 LYS A CA 1
ATOM 865 C C . LYS A 1 104 ? 43.614 -5.414 -51.135 1.00 73.19 104 LYS A C 1
ATOM 867 O O . LYS A 1 104 ? 44.789 -5.590 -50.834 1.00 73.19 104 LYS A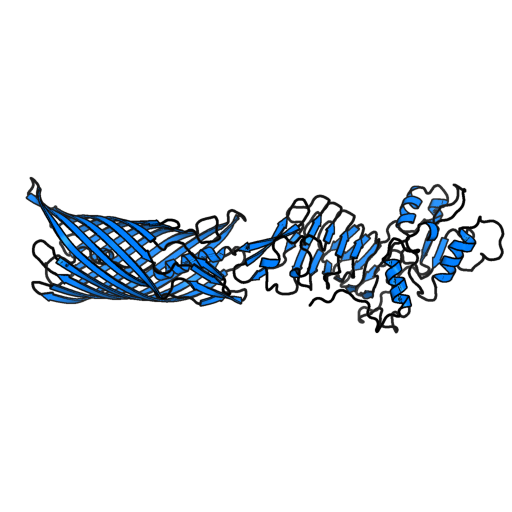 O 1
ATOM 872 N N . GLU A 1 105 ? 43.217 -5.156 -52.378 1.00 69.75 105 GLU A N 1
ATOM 873 C CA . GLU A 1 105 ? 44.088 -5.273 -53.562 1.00 69.75 105 GLU A CA 1
ATOM 874 C C . GLU A 1 105 ? 44.573 -3.933 -54.120 1.00 69.75 105 GLU A C 1
ATOM 876 O O . GLU A 1 105 ? 45.596 -3.902 -54.791 1.00 69.75 105 GLU A O 1
ATOM 881 N N . CYS A 1 106 ? 43.849 -2.837 -53.881 1.00 64.00 106 CYS A N 1
ATOM 882 C CA . CYS A 1 106 ? 44.178 -1.522 -54.440 1.00 64.00 106 CYS A CA 1
ATOM 883 C C . CYS A 1 106 ? 44.643 -0.524 -53.379 1.00 64.00 106 CYS A C 1
ATOM 885 O O . CYS A 1 106 ? 45.422 0.374 -53.689 1.00 64.00 106 CYS A O 1
ATOM 887 N N . PHE A 1 107 ? 44.165 -0.663 -52.140 1.00 62.31 107 PHE A N 1
ATOM 888 C CA . PHE A 1 107 ? 44.413 0.308 -51.073 1.00 62.31 107 PHE A CA 1
ATOM 889 C C . PHE A 1 107 ? 45.474 -0.134 -50.058 1.00 62.31 107 PHE A C 1
ATOM 891 O O . PHE A 1 107 ? 46.240 0.696 -49.573 1.00 62.31 107 PHE A O 1
ATOM 898 N N . ASN A 1 108 ? 45.588 -1.439 -49.795 1.00 56.75 108 ASN A N 1
ATOM 899 C CA . ASN A 1 108 ? 46.567 -1.988 -48.847 1.00 56.75 108 ASN A CA 1
ATOM 900 C C . ASN A 1 108 ? 47.951 -2.250 -49.464 1.00 56.75 108 ASN A C 1
ATOM 902 O O . ASN A 1 108 ? 48.947 -2.357 -48.747 1.00 56.75 108 ASN A O 1
ATOM 906 N N . THR A 1 109 ? 48.052 -2.312 -50.790 1.00 52.91 109 THR A N 1
ATOM 907 C CA . THR A 1 109 ? 49.317 -2.447 -51.521 1.00 52.91 109 THR A CA 1
ATOM 908 C C . THR A 1 109 ? 49.717 -1.089 -52.086 1.00 52.91 109 THR A C 1
ATOM 910 O O . THR A 1 109 ? 48.946 -0.485 -52.823 1.00 52.91 109 THR A O 1
ATOM 913 N N . ARG A 1 110 ? 50.907 -0.600 -51.702 1.00 52.91 110 ARG A N 1
ATOM 914 C CA . ARG A 1 110 ? 51.497 0.704 -52.075 1.00 52.91 110 ARG A CA 1
ATOM 915 C C . ARG A 1 110 ? 50.999 1.210 -53.435 1.00 52.91 110 ARG A C 1
ATOM 917 O O . ARG A 1 110 ? 51.216 0.534 -54.432 1.00 52.91 110 ARG A O 1
ATOM 924 N N . ILE A 1 111 ? 50.416 2.414 -53.456 1.00 52.22 111 ILE A N 1
ATOM 925 C CA . ILE A 1 111 ? 49.972 3.153 -54.651 1.00 52.22 111 ILE A CA 1
ATOM 926 C C . ILE A 1 111 ? 51.164 3.354 -55.606 1.00 52.22 111 ILE A C 1
ATOM 928 O O . ILE A 1 111 ? 51.816 4.397 -55.597 1.00 52.22 111 ILE A O 1
ATOM 932 N N . ARG A 1 112 ? 51.508 2.337 -56.393 1.00 47.38 112 ARG A N 1
ATOM 933 C CA . ARG A 1 112 ? 52.396 2.414 -57.550 1.00 47.38 112 ARG A CA 1
ATOM 934 C C . ARG A 1 112 ? 51.931 1.380 -58.570 1.00 47.38 112 ARG A C 1
ATOM 936 O O . ARG A 1 112 ? 51.913 0.193 -58.282 1.00 47.38 112 ARG A O 1
ATOM 943 N N . GLU A 1 113 ? 51.619 1.914 -59.746 1.00 45.44 113 GLU A N 1
ATOM 944 C CA . GLU A 1 113 ? 51.309 1.258 -61.021 1.00 45.44 113 GLU A CA 1
ATOM 945 C C . GLU A 1 113 ? 49.832 0.929 -61.294 1.00 45.44 113 GLU A C 1
ATOM 947 O O . GLU A 1 113 ? 49.212 0.003 -60.778 1.00 45.44 113 GLU A O 1
ATOM 952 N N . GLU A 1 114 ? 49.278 1.782 -62.160 1.00 52.38 114 GLU A N 1
ATOM 953 C CA . GLU A 1 114 ? 47.949 1.729 -62.741 1.00 52.38 114 GLU A CA 1
ATOM 954 C C . GLU A 1 114 ? 47.803 0.548 -63.713 1.00 52.38 114 GLU A C 1
ATOM 956 O O . GLU A 1 114 ? 48.529 0.446 -64.697 1.00 52.38 114 GLU A O 1
ATOM 961 N N . SER A 1 115 ? 46.782 -0.281 -63.502 1.00 50.16 115 SER A N 1
ATOM 962 C CA . SER A 1 115 ? 45.982 -0.868 -64.596 1.00 50.16 115 SER A CA 1
ATOM 963 C C . SER A 1 115 ? 44.671 -1.471 -64.081 1.00 50.16 115 SER A C 1
ATOM 965 O O . SER A 1 115 ? 43.646 -1.324 -64.737 1.00 50.16 115 SER A O 1
ATOM 967 N N . ASN A 1 116 ? 44.647 -2.017 -62.857 1.00 51.19 116 ASN A N 1
ATOM 968 C CA . ASN A 1 116 ? 43.465 -2.731 -62.339 1.00 51.19 116 ASN A CA 1
ATOM 969 C C . ASN A 1 116 ? 42.574 -1.907 -61.386 1.00 51.19 116 ASN A C 1
ATOM 971 O O . ASN A 1 116 ? 41.443 -2.299 -61.110 1.00 51.19 116 ASN A O 1
ATOM 975 N N . CYS A 1 117 ? 43.057 -0.764 -60.883 1.00 54.94 117 CYS A N 1
ATOM 976 C CA . CYS A 1 117 ? 42.358 0.045 -59.872 1.00 54.94 117 CYS A CA 1
ATOM 977 C C . CYS A 1 117 ? 41.576 1.244 -60.447 1.00 54.94 117 CYS A C 1
ATOM 979 O O . CYS A 1 117 ? 40.976 2.002 -59.687 1.00 54.94 117 CYS A O 1
ATOM 981 N N . LYS A 1 118 ? 41.535 1.408 -61.779 1.00 52.94 118 LYS A N 1
ATOM 982 C CA . LYS A 1 118 ? 40.631 2.350 -62.461 1.00 52.94 118 LYS A CA 1
ATOM 983 C C . LYS A 1 118 ? 39.257 1.699 -62.602 1.00 52.94 118 LYS A C 1
ATOM 985 O O . LYS A 1 118 ? 38.936 1.120 -63.631 1.00 52.94 118 LYS A O 1
ATOM 990 N N . THR A 1 119 ? 38.451 1.765 -61.551 1.00 49.38 119 THR A N 1
ATOM 991 C CA . THR A 1 119 ? 37.013 1.488 -61.651 1.00 49.38 119 THR A CA 1
ATOM 992 C C . THR A 1 119 ? 36.245 2.778 -61.412 1.00 49.38 119 THR A C 1
ATOM 994 O O . THR A 1 119 ? 36.609 3.566 -60.543 1.00 49.38 119 THR A O 1
ATOM 997 N N . GLU A 1 120 ? 35.178 2.984 -62.187 1.00 44.56 120 GLU A N 1
ATOM 998 C CA . GLU A 1 120 ? 34.319 4.183 -62.286 1.00 44.56 120 GLU A CA 1
ATOM 999 C C . GLU A 1 120 ? 33.682 4.669 -60.960 1.00 44.56 120 GLU A C 1
ATOM 1001 O O . GLU A 1 120 ? 32.818 5.543 -60.958 1.00 44.56 120 GLU A O 1
ATOM 1006 N N . LYS A 1 121 ? 34.062 4.101 -59.809 1.00 50.88 121 LYS A N 1
ATOM 1007 C CA . LYS A 1 121 ? 33.450 4.328 -58.493 1.00 50.88 121 LYS A CA 1
ATOM 1008 C C . LYS A 1 121 ? 34.374 4.997 -57.458 1.00 50.88 121 LYS A C 1
ATOM 1010 O O . LYS A 1 121 ? 33.908 5.275 -56.353 1.00 50.88 121 LYS A O 1
ATOM 1015 N N . PHE A 1 122 ? 35.641 5.263 -57.786 1.00 54.88 122 PHE A N 1
ATOM 1016 C CA . PHE A 1 122 ? 36.661 5.737 -56.839 1.00 54.88 122 PHE A CA 1
ATOM 1017 C C . PHE A 1 122 ? 37.380 6.974 -57.398 1.00 54.88 122 PHE A C 1
ATOM 1019 O O . PHE A 1 122 ? 37.675 7.036 -58.589 1.00 54.88 122 PHE A O 1
ATOM 1026 N N . THR A 1 123 ? 37.616 7.994 -56.570 1.00 53.59 123 THR A N 1
ATOM 1027 C CA . THR A 1 123 ? 38.191 9.282 -57.015 1.00 53.59 123 THR A CA 1
ATOM 1028 C C . THR A 1 123 ? 39.625 9.130 -57.546 1.00 53.59 123 THR A C 1
ATOM 1030 O O . THR A 1 123 ? 40.270 8.115 -57.306 1.00 53.59 123 THR A O 1
ATOM 1033 N N . HIS A 1 124 ? 40.167 10.146 -58.235 1.00 48.91 124 HIS A N 1
ATOM 1034 C CA . HIS A 1 124 ? 41.507 10.111 -58.861 1.00 48.91 124 HIS A CA 1
ATOM 1035 C C . HIS A 1 124 ? 42.679 9.756 -57.919 1.00 48.91 124 HIS A C 1
ATOM 1037 O O . HIS A 1 124 ? 43.728 9.336 -58.396 1.00 48.91 124 HIS A O 1
ATOM 1043 N N . LEU A 1 125 ? 42.515 9.905 -56.599 1.00 56.47 125 LEU A N 1
ATOM 1044 C CA . LEU A 1 125 ? 43.504 9.509 -55.583 1.00 56.47 125 LEU A CA 1
ATOM 1045 C C . LEU A 1 125 ? 43.149 8.184 -54.882 1.00 56.47 125 LEU A C 1
ATOM 1047 O O . LEU A 1 125 ? 43.914 7.706 -54.052 1.00 56.47 125 LEU A O 1
ATOM 1051 N N . GLY A 1 126 ? 41.968 7.628 -55.162 1.00 62.69 126 GLY A N 1
ATOM 1052 C CA . GLY A 1 126 ? 41.418 6.405 -54.583 1.00 62.69 126 GLY A CA 1
ATOM 1053 C C . GLY A 1 126 ? 40.999 6.490 -53.107 1.00 62.69 126 GLY A C 1
ATOM 1054 O O . GLY A 1 126 ? 40.374 5.584 -52.573 1.00 62.69 126 GLY A O 1
ATOM 1055 N N . LEU A 1 127 ? 41.300 7.597 -52.429 1.00 71.75 127 LEU A N 1
ATOM 1056 C CA . LEU A 1 127 ? 41.156 7.754 -50.976 1.00 71.75 127 LEU A CA 1
ATOM 1057 C C . LEU A 1 127 ? 39.708 7.914 -50.479 1.00 71.75 127 LEU A C 1
ATOM 1059 O O . LEU A 1 127 ? 39.478 7.960 -49.269 1.00 71.75 127 LEU A O 1
ATOM 1063 N N . ALA A 1 128 ? 38.744 7.994 -51.398 1.00 78.50 128 ALA A N 1
ATOM 1064 C CA . ALA A 1 128 ? 37.319 8.077 -51.108 1.00 78.50 128 ALA A CA 1
ATOM 1065 C C . ALA A 1 128 ? 36.534 7.019 -51.896 1.00 78.50 128 ALA A C 1
ATOM 1067 O O . ALA A 1 128 ? 36.740 6.846 -53.101 1.00 78.50 128 ALA A O 1
ATOM 1068 N N . VAL A 1 129 ? 35.601 6.353 -51.214 1.00 81.25 129 VAL A N 1
ATOM 1069 C CA . VAL A 1 129 ? 34.696 5.352 -51.789 1.00 81.25 129 VAL A CA 1
ATOM 1070 C C . VAL A 1 129 ? 33.270 5.874 -51.767 1.00 81.25 129 VAL A C 1
ATOM 1072 O O . VAL A 1 129 ? 32.748 6.184 -50.698 1.00 81.25 129 VAL A O 1
ATOM 1075 N N . TYR A 1 130 ? 32.620 5.887 -52.932 1.00 84.12 130 TYR A N 1
ATOM 1076 C CA . TYR A 1 130 ? 31.208 6.237 -53.065 1.00 84.12 130 TYR A CA 1
ATOM 1077 C C . TYR A 1 130 ? 30.382 4.987 -53.359 1.00 84.12 130 TYR A C 1
ATOM 1079 O O . TYR A 1 130 ? 30.534 4.379 -54.423 1.00 84.12 130 TYR A O 1
ATOM 1087 N N . SER A 1 131 ? 29.474 4.620 -52.454 1.00 85.81 131 SER A N 1
ATOM 1088 C CA . SER A 1 131 ? 28.585 3.465 -52.636 1.00 85.81 131 SER A CA 1
ATOM 1089 C C . SER A 1 131 ? 27.223 3.668 -51.981 1.00 85.81 131 SER A C 1
ATOM 1091 O O . SER A 1 131 ? 27.131 4.262 -50.911 1.00 85.81 131 SER A O 1
ATOM 1093 N N . ASN A 1 132 ? 26.167 3.125 -52.589 1.00 82.19 132 ASN A N 1
ATOM 1094 C CA . ASN A 1 132 ? 24.818 3.087 -52.020 1.00 82.19 132 ASN A CA 1
ATOM 1095 C C . ASN A 1 132 ? 24.723 2.226 -50.749 1.00 82.19 132 ASN A C 1
ATOM 1097 O O . ASN A 1 132 ? 23.753 2.344 -50.002 1.00 82.19 132 ASN A O 1
ATOM 1101 N N . ILE A 1 133 ? 25.708 1.361 -50.471 1.00 83.19 133 ILE A N 1
ATOM 1102 C CA . ILE A 1 133 ? 25.692 0.536 -49.254 1.00 83.19 133 ILE A CA 1
ATOM 1103 C C . ILE A 1 133 ? 25.942 1.354 -47.976 1.00 83.19 133 ILE A C 1
ATOM 1105 O O . ILE A 1 133 ? 25.499 0.953 -46.896 1.00 83.19 133 ILE A O 1
ATOM 1109 N N . PHE A 1 134 ? 26.611 2.506 -48.093 1.00 85.69 134 PHE A N 1
ATOM 1110 C CA . PHE A 1 134 ? 26.871 3.412 -46.976 1.00 85.69 134 PHE A CA 1
ATOM 1111 C C . PHE A 1 134 ? 25.712 4.388 -46.785 1.00 85.69 134 PHE A C 1
ATOM 1113 O O . PHE A 1 134 ? 25.063 4.789 -47.747 1.00 85.69 134 PHE A O 1
ATOM 1120 N N . SER A 1 135 ? 25.466 4.793 -45.540 1.00 77.69 135 SER A N 1
ATOM 1121 C CA . SER A 1 135 ? 24.460 5.804 -45.206 1.00 77.69 135 SER A CA 1
ATOM 1122 C C . SER A 1 135 ? 25.026 6.815 -44.217 1.00 77.69 135 SER A C 1
ATOM 1124 O O . SER A 1 135 ? 25.580 6.439 -43.186 1.00 77.69 135 SER A O 1
ATOM 1126 N N . LEU A 1 136 ? 24.851 8.098 -44.527 1.00 68.19 136 LEU A N 1
ATOM 1127 C CA . LEU A 1 136 ? 25.174 9.233 -43.664 1.00 68.19 136 LEU A CA 1
ATOM 1128 C C . LEU A 1 136 ? 23.884 9.825 -43.106 1.00 68.19 136 LEU A C 1
ATOM 1130 O O . LEU A 1 136 ? 23.000 10.140 -43.897 1.00 68.19 136 LEU A O 1
ATOM 1134 N N . GLY A 1 137 ? 23.788 9.976 -41.782 1.00 71.00 137 GLY A N 1
ATOM 1135 C CA . GLY A 1 137 ? 22.751 10.788 -41.132 1.00 71.00 137 GLY A CA 1
ATOM 1136 C C . GLY A 1 137 ? 21.314 10.550 -41.621 1.00 71.00 137 GLY A C 1
ATOM 1137 O O . GLY A 1 137 ? 20.666 11.517 -42.024 1.00 71.00 137 GLY A O 1
ATOM 1138 N N . PRO A 1 138 ? 20.807 9.301 -41.690 1.00 77.81 138 PRO A N 1
ATOM 1139 C CA . PRO A 1 138 ? 19.457 9.053 -42.181 1.00 77.81 138 PRO A CA 1
ATOM 1140 C C . PRO A 1 138 ? 18.405 9.748 -41.307 1.00 77.81 138 PRO A C 1
ATOM 1142 O O . PRO A 1 138 ? 18.421 9.643 -40.079 1.00 77.81 138 PRO A O 1
ATOM 1145 N N . GLN A 1 139 ? 17.457 10.411 -41.974 1.00 83.44 139 GLN A N 1
ATOM 1146 C CA . GLN A 1 139 ? 16.256 10.969 -41.360 1.00 83.44 139 GLN A CA 1
ATOM 1147 C C . GLN A 1 139 ? 15.054 10.092 -41.712 1.00 83.44 139 GLN A C 1
ATOM 1149 O O . GLN A 1 139 ? 14.716 9.933 -42.884 1.00 83.44 139 GLN A O 1
ATOM 1154 N N . ILE A 1 140 ? 14.406 9.537 -40.696 1.00 83.75 140 ILE A N 1
ATOM 1155 C CA . ILE A 1 140 ? 13.228 8.681 -40.808 1.00 83.75 140 ILE A CA 1
ATOM 1156 C C . ILE A 1 140 ? 12.040 9.482 -40.293 1.00 83.75 140 ILE A C 1
ATOM 1158 O O . ILE A 1 140 ? 12.012 9.862 -39.123 1.00 83.75 140 ILE A O 1
ATOM 1162 N N . LYS A 1 141 ? 11.072 9.759 -41.167 1.00 85.75 141 LYS A N 1
ATOM 1163 C CA . LYS A 1 141 ? 9.951 10.654 -40.864 1.00 85.75 141 LYS A CA 1
ATOM 1164 C C . LYS A 1 141 ? 8.641 10.012 -41.270 1.00 85.75 141 LYS A C 1
ATOM 1166 O O . LYS A 1 141 ? 8.414 9.799 -42.457 1.00 85.75 141 LYS A O 1
ATOM 1171 N N . ASN A 1 142 ? 7.750 9.779 -40.311 1.00 84.81 142 ASN A N 1
ATOM 1172 C CA . ASN A 1 142 ? 6.462 9.133 -40.550 1.00 84.81 142 ASN A CA 1
ATOM 1173 C C . ASN A 1 142 ? 6.608 7.804 -41.312 1.00 84.81 142 ASN A C 1
ATOM 1175 O O . ASN A 1 142 ? 5.910 7.552 -42.291 1.00 84.81 142 ASN A O 1
ATOM 1179 N N . SER A 1 143 ? 7.563 6.973 -40.889 1.00 79.56 143 SER A N 1
ATOM 1180 C CA . SER A 1 143 ? 7.886 5.710 -41.561 1.00 79.56 143 SER A CA 1
ATOM 1181 C C . SER A 1 143 ? 7.813 4.526 -40.599 1.00 79.56 143 SER A C 1
ATOM 1183 O O . SER A 1 143 ? 8.080 4.654 -39.402 1.00 79.56 143 SER A O 1
ATOM 1185 N N . HIS A 1 144 ? 7.512 3.341 -41.134 1.00 81.69 144 HIS A N 1
ATOM 1186 C CA . HIS A 1 144 ? 7.625 2.083 -40.400 1.00 81.69 144 HIS A CA 1
ATOM 1187 C C . HIS A 1 144 ? 8.766 1.239 -40.964 1.00 81.69 144 HIS A C 1
ATOM 1189 O O . HIS A 1 144 ? 8.714 0.843 -42.124 1.00 81.69 144 HIS A O 1
ATOM 1195 N N . ILE A 1 145 ? 9.778 0.963 -40.146 1.00 80.00 145 ILE A N 1
ATOM 1196 C CA . ILE A 1 145 ? 11.010 0.269 -40.532 1.00 80.00 145 ILE A CA 1
ATOM 1197 C C . ILE A 1 145 ? 11.184 -0.940 -39.619 1.00 80.00 145 ILE A C 1
ATOM 1199 O O . ILE A 1 145 ? 11.081 -0.796 -38.405 1.00 80.00 145 ILE A O 1
ATOM 1203 N N . ASN A 1 146 ? 11.470 -2.126 -40.161 1.00 82.00 146 ASN A N 1
ATOM 1204 C CA . ASN A 1 146 ? 11.539 -3.333 -39.334 1.00 82.00 146 ASN A CA 1
ATOM 1205 C C . ASN A 1 146 ? 12.659 -4.308 -39.707 1.00 82.00 146 ASN A C 1
ATOM 1207 O O . ASN A 1 146 ? 12.426 -5.192 -40.539 1.00 82.00 146 ASN A O 1
ATOM 1211 N N . SER A 1 147 ? 13.834 -4.143 -39.070 1.00 82.06 147 SER A N 1
ATOM 1212 C CA . SER A 1 147 ? 15.154 -4.766 -39.370 1.00 82.06 147 SER A CA 1
ATOM 1213 C C . SER A 1 147 ? 15.709 -5.666 -38.307 1.00 82.06 147 SER A C 1
ATOM 1215 O O . SER A 1 147 ? 15.465 -5.470 -37.125 1.00 82.06 147 SER A O 1
ATOM 1217 N N . GLU A 1 148 ? 16.554 -6.595 -38.756 1.00 85.69 148 GLU A N 1
ATOM 1218 C CA . GLU A 1 148 ? 17.474 -7.330 -37.895 1.00 85.69 148 GLU A CA 1
ATOM 1219 C C . GLU A 1 148 ? 18.467 -6.385 -37.223 1.00 85.69 148 GLU A C 1
ATOM 1221 O O . GLU A 1 148 ? 18.544 -6.332 -35.994 1.00 85.69 148 GLU A O 1
ATOM 1226 N N . ILE A 1 149 ? 19.176 -5.593 -38.029 1.00 89.50 149 ILE A N 1
ATOM 1227 C CA . ILE A 1 149 ? 20.083 -4.544 -37.566 1.00 89.50 149 ILE A CA 1
ATOM 1228 C C . ILE A 1 149 ? 19.597 -3.225 -38.159 1.00 89.50 149 ILE A C 1
ATOM 1230 O O . ILE A 1 149 ? 19.666 -3.019 -39.368 1.00 89.50 149 ILE A O 1
ATOM 1234 N N . LEU A 1 150 ? 19.105 -2.329 -37.308 1.00 89.50 150 LEU A N 1
ATOM 1235 C CA . LEU A 1 150 ? 18.713 -0.983 -37.708 1.00 89.50 150 LEU A CA 1
ATOM 1236 C C . LEU A 1 150 ? 19.940 -0.177 -38.132 1.00 89.50 150 LEU A C 1
ATOM 1238 O O . LEU A 1 150 ? 19.916 0.473 -39.173 1.00 89.50 150 LEU A O 1
ATOM 1242 N N . SER A 1 151 ? 21.023 -0.250 -37.355 1.00 91.00 151 SER A N 1
ATOM 1243 C CA . SER A 1 151 ? 22.236 0.527 -37.605 1.00 91.00 151 SER A CA 1
ATOM 1244 C C . SER A 1 151 ? 23.504 -0.221 -37.224 1.00 91.00 151 SER A C 1
ATOM 1246 O O . SER A 1 151 ? 23.560 -0.818 -36.150 1.00 91.00 151 SER A O 1
ATOM 1248 N N . VAL A 1 152 ? 24.540 -0.136 -38.062 1.00 91.50 152 VAL A N 1
ATOM 1249 C CA . VAL A 1 152 ? 25.889 -0.624 -37.738 1.00 91.50 152 VAL A CA 1
ATOM 1250 C C . VAL A 1 152 ? 26.961 0.412 -38.074 1.00 91.50 152 VAL A C 1
ATOM 1252 O O . VAL A 1 152 ? 27.073 0.871 -39.212 1.00 91.50 152 VAL A O 1
ATOM 1255 N N . GLY A 1 153 ? 27.766 0.777 -37.078 1.00 90.31 153 GLY A N 1
ATOM 1256 C CA . GLY A 1 153 ? 28.832 1.780 -37.165 1.00 90.31 153 GLY A CA 1
ATOM 1257 C C . GLY A 1 153 ? 30.245 1.205 -37.035 1.00 90.31 153 GLY A C 1
ATOM 1258 O O . GLY A 1 153 ? 31.105 1.822 -36.423 1.00 90.31 153 GLY A O 1
ATOM 1259 N N . ASN A 1 154 ? 30.531 0.038 -37.608 1.00 89.62 154 ASN A N 1
ATOM 1260 C CA . ASN A 1 154 ? 31.834 -0.649 -37.492 1.00 89.62 154 ASN A CA 1
ATOM 1261 C C . ASN A 1 154 ? 33.033 0.022 -38.198 1.00 89.62 154 ASN A C 1
ATOM 1263 O O . ASN A 1 154 ? 34.158 -0.463 -38.120 1.00 89.62 154 ASN A O 1
ATOM 1267 N N . TYR A 1 155 ? 32.797 1.147 -38.866 1.00 85.62 155 TYR A N 1
ATOM 1268 C CA . TYR A 1 155 ? 33.821 2.032 -39.422 1.00 85.62 155 TYR A CA 1
ATOM 1269 C C . TYR A 1 155 ? 34.195 3.181 -38.468 1.00 85.62 155 TYR A C 1
ATOM 1271 O O . TYR A 1 155 ? 35.313 3.695 -38.500 1.00 85.62 155 TYR A O 1
ATOM 1279 N N . ILE A 1 156 ? 33.262 3.579 -37.599 1.00 83.44 156 ILE A N 1
ATOM 1280 C CA . ILE A 1 156 ? 33.363 4.794 -36.784 1.00 83.44 156 ILE A CA 1
ATOM 1281 C C . ILE A 1 156 ? 34.509 4.738 -35.780 1.00 83.44 156 ILE A C 1
ATOM 1283 O O . ILE A 1 156 ? 35.184 5.746 -35.560 1.00 83.44 156 ILE A O 1
ATOM 1287 N N . GLU A 1 157 ? 34.762 3.557 -35.219 1.00 81.38 157 GLU A N 1
ATOM 1288 C CA . GLU A 1 157 ? 35.849 3.322 -34.266 1.00 81.38 157 GLU A CA 1
ATOM 1289 C C . GLU A 1 157 ? 37.219 3.722 -34.841 1.00 81.38 157 GLU A C 1
ATOM 1291 O O . GLU A 1 157 ? 38.077 4.239 -34.126 1.00 81.38 157 GLU A O 1
ATOM 1296 N N . TRP A 1 158 ? 37.397 3.581 -36.158 1.00 84.75 158 TRP A N 1
ATOM 1297 C CA . TRP A 1 158 ? 38.630 3.930 -36.869 1.00 84.75 158 TRP A CA 1
ATOM 1298 C C . TRP A 1 158 ? 38.591 5.342 -37.455 1.00 84.75 158 TRP A C 1
ATOM 1300 O O . TRP A 1 158 ? 39.628 6.010 -37.537 1.00 84.75 158 TRP A O 1
ATOM 1310 N N . LEU A 1 159 ? 37.401 5.819 -37.830 1.00 83.38 159 LEU A N 1
ATOM 1311 C CA . LEU A 1 159 ? 37.205 7.162 -38.365 1.00 83.38 159 LEU A CA 1
ATOM 1312 C C . LEU A 1 159 ? 37.547 8.235 -37.326 1.00 83.38 159 LEU A C 1
ATOM 1314 O O . LEU A 1 159 ? 38.334 9.132 -37.620 1.00 83.38 159 LEU A O 1
ATOM 1318 N N . ARG A 1 160 ? 37.000 8.139 -36.106 1.00 81.44 160 ARG A N 1
ATOM 1319 C CA . ARG A 1 160 ? 37.130 9.195 -35.084 1.00 81.44 160 ARG A CA 1
ATOM 1320 C C . ARG A 1 160 ? 38.595 9.548 -34.756 1.00 81.44 160 ARG A C 1
ATOM 1322 O O . ARG A 1 160 ? 38.938 10.729 -34.827 1.00 81.44 160 ARG A O 1
ATOM 1329 N N . PRO A 1 161 ? 39.501 8.588 -34.469 1.00 82.50 161 PRO A N 1
ATOM 1330 C CA . PRO A 1 161 ? 40.914 8.900 -34.238 1.00 82.50 161 PRO A CA 1
ATOM 1331 C C . PRO A 1 161 ? 41.631 9.463 -35.467 1.00 82.50 161 PRO A C 1
ATOM 1333 O O . PRO A 1 161 ? 42.636 10.156 -35.313 1.00 82.50 161 PRO A O 1
ATOM 1336 N N . THR A 1 162 ? 41.150 9.135 -36.670 1.00 81.50 162 THR A N 1
ATOM 1337 C CA . THR A 1 162 ? 41.716 9.614 -37.937 1.00 81.50 162 THR A CA 1
ATOM 1338 C C . THR A 1 162 ? 41.358 11.079 -38.163 1.00 81.50 162 THR A C 1
ATOM 1340 O O . THR A 1 162 ? 42.256 11.869 -38.440 1.00 81.50 162 THR A O 1
ATOM 1343 N N . LEU A 1 163 ? 40.091 11.461 -37.946 1.00 81.81 163 LEU A N 1
ATOM 1344 C CA . LEU A 1 163 ? 39.622 12.847 -38.081 1.00 81.81 163 LEU A CA 1
ATOM 1345 C C . LEU A 1 163 ? 40.417 13.821 -37.195 1.00 81.81 163 LEU A C 1
ATOM 1347 O O . LEU A 1 163 ? 40.791 14.898 -37.646 1.00 81.81 163 LEU A O 1
ATOM 1351 N N . ASN A 1 164 ? 40.767 13.409 -35.974 1.00 79.25 164 ASN A N 1
ATOM 1352 C CA . ASN A 1 164 ? 41.527 14.236 -35.025 1.00 79.25 164 ASN A CA 1
ATOM 1353 C C . ASN A 1 164 ? 43.004 14.462 -35.408 1.00 79.25 164 ASN A C 1
ATOM 1355 O O . ASN A 1 164 ? 43.695 15.226 -34.737 1.00 79.25 164 ASN A O 1
ATOM 1359 N N . LYS A 1 165 ? 43.516 13.761 -36.427 1.00 81.25 165 LYS A N 1
ATOM 1360 C CA . LYS A 1 165 ? 44.923 13.816 -36.865 1.00 81.25 165 LYS A CA 1
ATOM 1361 C C . LYS A 1 165 ? 45.090 14.386 -38.274 1.00 81.25 165 LYS A C 1
ATOM 1363 O O . LYS A 1 165 ? 46.212 14.403 -38.779 1.00 81.25 165 LYS A O 1
ATOM 1368 N N . LEU A 1 166 ? 43.997 14.793 -38.921 1.00 79.94 166 LEU A N 1
ATOM 1369 C CA . LEU A 1 166 ? 44.041 15.339 -40.274 1.00 79.94 166 LEU A CA 1
ATOM 1370 C C . LEU A 1 166 ? 44.783 16.677 -40.279 1.00 79.94 166 LEU A C 1
ATOM 1372 O O . LEU A 1 166 ? 44.649 17.469 -39.352 1.00 79.94 166 LEU A O 1
ATOM 1376 N N . THR A 1 167 ? 45.566 16.916 -41.331 1.00 79.00 167 THR A N 1
ATOM 1377 C CA . THR A 1 167 ? 46.232 18.205 -41.557 1.00 79.00 167 THR A CA 1
ATOM 1378 C C . THR A 1 167 ? 46.175 18.606 -43.031 1.00 79.00 167 THR A C 1
ATOM 1380 O O . THR A 1 167 ? 46.373 17.784 -43.934 1.00 79.00 167 THR A O 1
ATOM 1383 N N . GLY A 1 168 ? 45.926 19.890 -43.295 1.00 82.50 168 GLY A N 1
ATOM 1384 C CA . GLY A 1 168 ? 46.009 20.468 -44.639 1.00 82.50 168 GLY A CA 1
ATOM 1385 C C . GLY A 1 168 ? 44.987 19.870 -45.613 1.00 82.50 168 GLY A C 1
ATOM 1386 O O . GLY A 1 168 ? 43.795 19.836 -45.331 1.00 82.50 168 GLY A O 1
ATOM 1387 N N . TRP A 1 169 ? 45.435 19.380 -46.776 1.00 77.69 169 TRP A N 1
ATOM 1388 C CA . TRP A 1 169 ? 44.540 18.839 -47.816 1.00 77.69 169 TRP A CA 1
ATOM 1389 C C . TRP A 1 169 ? 43.726 17.617 -47.356 1.00 77.69 169 TRP A C 1
ATOM 1391 O O . TRP A 1 169 ? 42.676 17.326 -47.925 1.00 77.69 169 TRP A O 1
ATOM 1401 N N . GLN A 1 170 ? 44.184 16.906 -46.320 1.00 76.12 170 GLN A N 1
ATOM 1402 C CA . GLN A 1 170 ? 43.467 15.757 -45.773 1.00 76.12 170 GLN A CA 1
ATOM 1403 C C . GLN A 1 170 ? 42.111 16.170 -45.190 1.00 76.12 170 GLN A C 1
ATOM 1405 O O . GLN A 1 170 ? 41.151 15.421 -45.311 1.00 76.12 170 GLN A O 1
ATOM 1410 N N . GLU A 1 171 ? 41.991 17.376 -44.630 1.00 78.88 171 GLU A N 1
ATOM 1411 C CA . GLU A 1 171 ? 40.719 17.902 -44.117 1.00 78.88 171 GLU A CA 1
ATOM 1412 C C . GLU A 1 171 ? 39.675 18.043 -45.233 1.00 78.88 171 GLU A C 1
ATOM 1414 O O . GLU A 1 171 ? 38.499 17.755 -45.025 1.00 78.88 171 GLU A O 1
ATOM 1419 N N . GLN A 1 172 ? 40.106 18.395 -46.450 1.00 79.75 172 GLN A N 1
ATOM 1420 C CA . GLN A 1 172 ? 39.219 18.490 -47.613 1.00 79.75 172 GLN A CA 1
ATOM 1421 C C . GLN A 1 172 ? 38.686 17.115 -48.044 1.00 79.75 172 GLN A C 1
ATOM 1423 O O . GLN A 1 172 ? 37.534 17.010 -48.456 1.00 79.75 172 GLN A O 1
ATOM 1428 N N . LEU A 1 173 ? 39.475 16.044 -47.903 1.00 76.25 173 LEU A N 1
ATOM 1429 C CA . LEU A 1 173 ? 39.051 14.684 -48.260 1.00 76.25 173 LEU A CA 1
ATOM 1430 C C . LEU A 1 173 ? 37.882 14.184 -47.396 1.00 76.25 173 LEU A C 1
ATOM 1432 O O . LEU A 1 173 ? 37.022 13.461 -47.900 1.00 76.25 173 LEU A O 1
ATOM 1436 N N . TYR A 1 174 ? 37.852 14.561 -46.115 1.00 81.00 174 TYR A N 1
ATOM 1437 C CA . TYR A 1 174 ? 36.767 14.222 -45.183 1.00 81.00 174 TYR A CA 1
ATOM 1438 C C . TYR A 1 174 ? 35.755 15.361 -45.023 1.00 81.00 174 TYR A C 1
ATOM 1440 O O . TYR A 1 174 ? 34.830 15.246 -44.219 1.00 81.00 174 TYR A O 1
ATOM 1448 N N . SER A 1 175 ? 35.904 16.455 -45.777 1.00 73.44 175 SER A N 1
ATOM 1449 C CA . SER A 1 175 ? 34.964 17.571 -45.721 1.00 73.44 175 SER A CA 1
ATOM 1450 C C . SER A 1 175 ? 33.578 17.101 -46.175 1.00 73.44 175 SER A C 1
ATOM 1452 O O . SER A 1 175 ? 33.402 16.578 -47.273 1.00 73.44 175 SER A O 1
ATOM 1454 N N . GLY A 1 176 ? 32.589 17.214 -45.284 1.00 70.25 176 GLY A N 1
ATOM 1455 C CA . GLY A 1 176 ? 31.230 16.712 -45.515 1.00 70.25 176 GLY A CA 1
ATOM 1456 C C . GLY A 1 176 ? 30.959 15.286 -45.017 1.00 70.25 176 GLY A C 1
ATOM 1457 O O . GLY A 1 176 ? 29.812 14.839 -45.075 1.00 70.25 176 GLY A O 1
ATOM 1458 N N . LEU A 1 177 ? 31.959 14.574 -44.480 1.00 74.81 177 LEU A N 1
ATOM 1459 C CA . LEU A 1 177 ? 31.690 13.425 -43.617 1.00 74.81 177 LEU A CA 1
ATOM 1460 C C . LEU A 1 177 ? 31.293 13.941 -42.246 1.00 74.81 177 LEU A C 1
ATOM 1462 O O . LEU A 1 177 ? 32.104 14.550 -41.554 1.00 74.81 177 LEU A O 1
ATOM 1466 N N . ASP A 1 178 ? 30.059 13.650 -41.844 1.00 68.31 178 ASP A N 1
ATOM 1467 C CA . ASP A 1 178 ? 29.682 13.872 -40.458 1.00 68.31 178 ASP A CA 1
ATOM 1468 C C . ASP A 1 178 ? 30.596 13.011 -39.559 1.00 68.31 178 ASP A C 1
ATOM 1470 O O . ASP A 1 178 ? 30.711 11.792 -39.808 1.00 68.31 178 ASP A O 1
ATOM 1474 N N . PRO A 1 179 ? 31.298 13.618 -38.575 1.00 65.56 179 PRO A N 1
ATOM 1475 C CA . PRO A 1 179 ? 32.089 12.881 -37.593 1.00 65.56 179 PRO A CA 1
ATOM 1476 C C . PRO A 1 179 ? 31.230 11.955 -36.724 1.00 65.56 179 PRO A C 1
ATOM 1478 O O . PRO A 1 179 ? 31.774 11.038 -36.107 1.00 65.56 179 PRO A O 1
ATOM 1481 N N . PHE A 1 180 ? 29.915 12.173 -36.691 1.00 69.62 180 PHE A N 1
ATOM 1482 C CA . PHE A 1 180 ? 28.941 11.374 -35.972 1.00 69.62 180 PHE A CA 1
ATOM 1483 C C . PHE A 1 180 ? 28.095 10.554 -36.953 1.00 69.62 180 PHE A C 1
ATOM 1485 O O . PHE A 1 180 ? 27.412 11.073 -37.837 1.00 69.62 180 PHE A O 1
ATOM 1492 N N . HIS A 1 181 ? 28.096 9.232 -36.787 1.00 84.50 181 HIS A N 1
ATOM 1493 C CA . HIS A 1 181 ? 27.057 8.383 -37.361 1.00 84.50 181 HIS A CA 1
ATOM 1494 C C . HIS A 1 181 ? 25.779 8.536 -36.541 1.00 84.50 181 HIS A C 1
ATOM 1496 O O . HIS A 1 181 ? 25.616 7.860 -35.523 1.00 84.50 181 HIS A O 1
ATOM 1502 N N . TYR A 1 182 ? 24.896 9.443 -36.958 1.00 87.88 182 TYR A N 1
ATOM 1503 C CA . TYR A 1 182 ? 23.629 9.679 -36.272 1.00 87.88 182 TYR A CA 1
ATOM 1504 C C . TYR A 1 182 ? 22.420 9.158 -37.051 1.00 87.88 182 TYR A C 1
ATOM 1506 O O . TYR A 1 182 ? 22.463 9.054 -38.274 1.00 87.88 182 TYR A O 1
ATOM 1514 N N . ILE A 1 183 ? 21.339 8.833 -36.343 1.00 90.06 183 ILE A N 1
ATOM 1515 C CA . ILE A 1 183 ? 20.021 8.531 -36.918 1.00 90.06 183 ILE A CA 1
ATOM 1516 C C . ILE A 1 183 ? 18.990 9.446 -36.262 1.00 90.06 183 ILE A C 1
ATOM 1518 O O . ILE A 1 183 ? 18.906 9.484 -35.033 1.00 90.06 183 ILE A O 1
ATOM 1522 N N . ASP A 1 184 ? 18.185 10.124 -37.081 1.00 91.44 184 ASP A N 1
ATOM 1523 C CA . ASP A 1 184 ? 17.047 10.929 -36.632 1.00 91.44 184 ASP A CA 1
ATOM 1524 C C . ASP A 1 184 ? 15.731 10.222 -36.986 1.00 91.44 184 ASP A C 1
ATOM 1526 O O . ASP A 1 184 ? 15.447 9.982 -38.158 1.00 91.44 184 ASP A O 1
ATOM 1530 N N . VAL A 1 185 ? 14.907 9.909 -35.985 1.00 92.19 185 VAL A N 1
ATOM 1531 C CA . VAL A 1 185 ? 13.589 9.275 -36.147 1.00 92.19 185 VAL A CA 1
ATOM 1532 C C . VAL A 1 185 ? 12.514 10.195 -35.576 1.00 92.19 185 VAL A C 1
ATOM 1534 O O . VAL A 1 185 ? 12.472 10.417 -34.365 1.00 92.19 185 VAL A O 1
ATOM 1537 N N . THR A 1 186 ? 11.654 10.732 -36.443 1.00 92.12 186 THR A N 1
ATOM 1538 C CA . THR A 1 186 ? 10.643 11.745 -36.098 1.00 92.12 186 THR A CA 1
ATOM 1539 C C . THR A 1 186 ? 9.261 11.436 -36.689 1.00 92.12 186 THR A C 1
ATOM 1541 O O . THR A 1 186 ? 9.076 10.475 -37.440 1.00 92.12 186 THR A O 1
ATOM 1544 N N . ASP A 1 187 ? 8.277 12.281 -36.368 1.00 89.38 187 ASP A N 1
ATOM 1545 C CA . ASP A 1 187 ? 6.956 12.334 -37.013 1.00 89.38 187 ASP A CA 1
ATOM 1546 C C . ASP A 1 187 ? 6.147 11.027 -36.942 1.00 89.38 187 ASP A C 1
ATOM 1548 O O . ASP A 1 187 ? 5.641 10.560 -37.959 1.00 89.38 187 ASP A O 1
ATOM 1552 N N . ASN A 1 188 ? 5.990 10.440 -35.746 1.00 89.25 188 ASN A N 1
ATOM 1553 C CA . ASN A 1 188 ? 5.221 9.205 -35.527 1.00 89.25 188 ASN A CA 1
ATOM 1554 C C . ASN A 1 188 ? 5.785 7.992 -36.284 1.00 89.25 188 ASN A C 1
ATOM 1556 O O . ASN A 1 188 ? 5.049 7.130 -36.770 1.00 89.25 188 ASN A O 1
ATOM 1560 N N . SER A 1 189 ? 7.112 7.924 -36.385 1.00 88.75 189 SER A N 1
ATOM 1561 C CA . SER A 1 189 ? 7.794 6.773 -36.965 1.00 88.75 189 SER A CA 1
ATOM 1562 C C . SER A 1 189 ? 7.822 5.594 -35.997 1.00 88.75 189 SER A C 1
ATOM 1564 O O . SER A 1 189 ? 7.816 5.753 -34.776 1.00 88.75 189 SER A O 1
ATOM 1566 N N . HIS A 1 190 ? 7.906 4.388 -36.549 1.00 90.19 190 HIS A N 1
ATOM 1567 C CA . HIS A 1 190 ? 8.102 3.162 -35.786 1.00 90.19 190 HIS A CA 1
ATOM 1568 C C . HIS A 1 190 ? 9.245 2.357 -36.400 1.00 90.19 190 HIS A C 1
ATOM 1570 O O . HIS A 1 190 ? 9.099 1.794 -37.484 1.00 90.19 190 HIS A O 1
ATOM 1576 N N . VAL A 1 191 ? 10.367 2.287 -35.689 1.00 89.75 191 VAL A N 1
ATOM 1577 C CA . VAL A 1 191 ? 11.572 1.571 -36.112 1.00 89.75 191 VAL A CA 1
ATOM 1578 C C . VAL A 1 191 ? 11.805 0.338 -35.238 1.00 89.75 191 VAL A C 1
ATOM 1580 O O . VAL A 1 191 ? 11.707 0.404 -34.019 1.00 89.75 191 VAL A O 1
ATOM 1583 N N . ILE A 1 192 ? 12.131 -0.796 -35.849 1.00 89.25 192 ILE A N 1
ATOM 1584 C CA . ILE A 1 192 ? 12.472 -2.045 -35.162 1.00 89.25 192 ILE A CA 1
ATOM 1585 C C . ILE A 1 192 ? 13.860 -2.472 -35.631 1.00 89.25 192 ILE A C 1
ATOM 1587 O O . ILE A 1 192 ? 14.137 -2.488 -36.834 1.00 89.25 192 ILE A O 1
ATOM 1591 N N . GLY A 1 193 ? 14.729 -2.837 -34.693 1.00 89.56 193 GLY A N 1
ATOM 1592 C CA . GLY A 1 193 ? 16.032 -3.419 -35.000 1.00 89.56 193 GLY A CA 1
ATOM 1593 C C . GLY A 1 193 ? 17.146 -2.990 -34.064 1.00 89.56 193 GLY A C 1
ATOM 1594 O O . GLY A 1 193 ? 17.026 -2.020 -33.316 1.00 89.56 193 GLY A O 1
ATOM 1595 N N . GLN A 1 194 ? 18.242 -3.743 -34.120 1.00 93.25 194 GLN A N 1
ATOM 1596 C CA . GLN A 1 194 ? 19.414 -3.527 -33.278 1.00 93.25 194 GLN A CA 1
ATOM 1597 C C . GLN A 1 194 ? 20.241 -2.321 -33.735 1.00 93.25 194 GLN A C 1
ATOM 1599 O O . GLN A 1 194 ? 20.467 -2.144 -34.935 1.00 93.25 194 GLN A O 1
ATOM 1604 N N . THR A 1 195 ? 20.776 -1.544 -32.796 1.00 94.94 195 THR A N 1
ATOM 1605 C CA . THR A 1 195 ? 21.857 -0.586 -33.077 1.00 94.94 195 THR A CA 1
ATOM 1606 C C . THR A 1 195 ? 23.189 -1.140 -32.579 1.00 94.94 195 THR A C 1
ATOM 1608 O O . THR A 1 195 ? 23.276 -1.637 -31.460 1.00 94.94 195 THR A O 1
ATOM 1611 N N . ILE A 1 196 ? 24.237 -1.075 -33.400 1.00 93.88 196 ILE A N 1
ATOM 1612 C CA . ILE A 1 196 ? 25.577 -1.550 -33.035 1.00 93.88 196 ILE A CA 1
ATOM 1613 C C . ILE A 1 196 ? 26.597 -0.461 -33.356 1.00 93.88 196 ILE A C 1
ATOM 1615 O O . ILE A 1 196 ? 26.839 -0.155 -34.526 1.00 93.88 196 ILE A O 1
ATOM 1619 N N . SER A 1 197 ? 27.214 0.116 -32.328 1.00 91.19 197 SER A N 1
ATOM 1620 C CA . SER A 1 197 ? 28.137 1.250 -32.437 1.00 91.19 197 SER A CA 1
ATOM 1621 C C . SER A 1 197 ? 27.519 2.453 -33.160 1.00 91.19 197 SER A C 1
ATOM 1623 O O . SER A 1 197 ? 28.145 3.038 -34.042 1.00 91.19 197 SER A O 1
ATOM 1625 N N . LEU A 1 198 ? 26.276 2.807 -32.816 1.00 92.19 198 LEU A N 1
ATOM 1626 C CA . LEU A 1 198 ? 25.635 4.034 -33.302 1.00 92.19 198 LEU A CA 1
ATOM 1627 C C . LEU A 1 198 ? 26.129 5.231 -32.478 1.00 92.19 198 LEU A C 1
ATOM 1629 O O . LEU A 1 198 ? 26.055 5.178 -31.256 1.00 92.19 198 LEU A O 1
ATOM 1633 N N . ASP A 1 199 ? 26.613 6.306 -33.105 1.00 90.38 199 ASP A N 1
ATOM 1634 C CA . ASP A 1 199 ? 27.175 7.441 -32.357 1.00 90.38 199 ASP A CA 1
ATOM 1635 C C . ASP A 1 199 ? 26.105 8.302 -31.709 1.00 90.38 199 ASP A C 1
ATOM 1637 O O . ASP A 1 199 ? 26.269 8.712 -30.565 1.00 90.38 199 ASP A O 1
ATOM 1641 N N . GLN A 1 200 ? 25.026 8.583 -32.431 1.00 93.19 200 GLN A N 1
ATOM 1642 C CA . GLN A 1 200 ? 23.937 9.395 -31.916 1.00 93.19 200 GLN A CA 1
ATOM 1643 C C . GLN A 1 200 ? 22.596 8.870 -32.426 1.00 93.19 200 GLN A C 1
ATOM 1645 O O . GLN A 1 200 ? 22.427 8.556 -33.601 1.00 93.19 200 GLN A O 1
ATOM 1650 N N . PHE A 1 201 ? 21.614 8.792 -31.541 1.00 95.81 201 PHE A N 1
ATOM 1651 C CA . PHE A 1 201 ? 20.253 8.427 -31.896 1.00 95.81 201 PHE A CA 1
ATOM 1652 C C . PHE A 1 201 ? 19.306 9.495 -31.369 1.00 95.81 201 PHE A C 1
ATOM 1654 O O . PHE A 1 201 ? 19.139 9.643 -30.160 1.00 95.81 201 PHE A O 1
ATOM 1661 N N . ARG A 1 202 ? 18.679 10.245 -32.274 1.00 96.31 202 ARG A N 1
ATOM 1662 C CA . ARG A 1 202 ? 17.570 11.128 -31.937 1.00 96.31 202 ARG A CA 1
ATOM 1663 C C . ARG A 1 202 ? 16.250 10.426 -32.223 1.00 96.31 202 ARG A C 1
ATOM 1665 O O . ARG A 1 202 ? 15.968 10.055 -33.359 1.00 96.31 202 ARG A O 1
ATOM 1672 N N . LEU A 1 203 ? 15.432 10.286 -31.192 1.00 97.19 203 LEU A N 1
ATOM 1673 C CA . LEU A 1 203 ? 14.102 9.703 -31.263 1.00 97.19 203 LEU A CA 1
ATOM 1674 C C . LEU A 1 203 ? 13.087 10.725 -30.749 1.00 97.19 203 LEU A C 1
ATOM 1676 O O . LEU A 1 203 ? 13.116 11.120 -29.583 1.00 97.19 203 LEU A O 1
ATOM 1680 N N . GLU A 1 204 ? 12.195 11.172 -31.624 1.00 96.62 204 GLU A N 1
ATOM 1681 C CA . GLU A 1 204 ? 11.227 12.225 -31.330 1.00 96.62 204 GLU A CA 1
ATOM 1682 C C . GLU A 1 204 ? 9.824 11.816 -31.782 1.00 96.62 204 GLU A C 1
ATOM 1684 O O . GLU A 1 204 ? 9.623 11.433 -32.934 1.00 96.62 204 GLU A O 1
ATOM 1689 N N . ASN A 1 205 ? 8.838 11.895 -30.881 1.00 95.69 205 ASN A N 1
ATOM 1690 C CA . ASN A 1 205 ? 7.436 11.557 -31.162 1.00 95.69 205 ASN A CA 1
ATOM 1691 C C . ASN A 1 205 ? 7.276 10.213 -31.900 1.00 95.69 205 ASN A C 1
ATOM 1693 O O . ASN A 1 205 ? 6.499 10.124 -32.845 1.00 95.69 205 ASN A O 1
ATOM 1697 N N . SER A 1 206 ? 8.075 9.206 -31.542 1.00 95.38 206 SER A N 1
ATOM 1698 C CA . SER A 1 206 ? 8.254 7.976 -32.322 1.00 95.38 206 SER A CA 1
ATOM 1699 C C . SER A 1 206 ? 8.564 6.780 -31.418 1.00 95.38 206 SER A C 1
ATOM 1701 O O . SER A 1 206 ? 8.940 6.951 -30.255 1.00 95.38 206 SER A O 1
ATOM 1703 N N . LEU A 1 207 ? 8.424 5.574 -31.970 1.00 95.88 207 LEU A N 1
ATOM 1704 C CA . LEU A 1 207 ? 8.651 4.297 -31.293 1.00 95.88 207 LEU A CA 1
ATOM 1705 C C . LEU A 1 207 ? 9.894 3.591 -31.845 1.00 95.88 207 LEU A C 1
ATOM 1707 O O . LEU A 1 207 ? 10.022 3.408 -33.057 1.00 95.88 207 LEU A O 1
ATOM 1711 N N . TRP A 1 208 ? 10.760 3.124 -30.949 1.00 97.00 208 TRP A N 1
ATOM 1712 C CA . TRP A 1 208 ? 11.832 2.186 -31.260 1.00 97.00 208 TRP A CA 1
ATOM 1713 C C . TRP A 1 208 ? 11.658 0.868 -30.502 1.00 97.00 208 TRP A C 1
ATOM 1715 O O . TRP A 1 208 ? 11.539 0.857 -29.279 1.00 97.00 208 TRP A O 1
ATOM 1725 N N . GLU A 1 209 ? 11.688 -0.250 -31.222 1.00 94.81 209 GLU A N 1
ATOM 1726 C CA . GLU A 1 209 ? 11.775 -1.594 -30.649 1.00 94.81 209 GLU A CA 1
ATOM 1727 C C . GLU A 1 209 ? 13.186 -2.170 -30.896 1.00 94.81 209 GLU A C 1
ATOM 1729 O O . GLU A 1 209 ? 13.468 -2.663 -32.001 1.00 94.81 209 GLU A O 1
ATOM 1734 N N . PRO A 1 210 ? 14.117 -2.073 -29.923 1.00 94.19 210 PRO A N 1
ATOM 1735 C CA . PRO A 1 210 ? 15.441 -2.670 -30.059 1.00 94.19 210 PRO A CA 1
ATOM 1736 C C . PRO A 1 210 ? 15.344 -4.190 -30.211 1.00 94.19 210 PRO A C 1
ATOM 1738 O O . PRO A 1 210 ? 14.456 -4.838 -29.664 1.00 94.19 210 PRO A O 1
ATOM 1741 N N . ARG A 1 211 ? 16.292 -4.770 -30.949 1.00 89.62 211 ARG A N 1
ATOM 1742 C CA . ARG A 1 211 ? 16.511 -6.223 -30.999 1.00 89.62 211 ARG A CA 1
ATOM 1743 C C . ARG A 1 211 ? 17.875 -6.529 -30.399 1.00 89.62 211 ARG A C 1
ATOM 1745 O O . ARG A 1 211 ? 18.819 -5.797 -30.689 1.00 89.62 211 ARG A O 1
ATOM 1752 N N . TRP A 1 212 ? 17.994 -7.637 -29.666 1.00 89.62 212 TRP A N 1
ATOM 1753 C CA . TRP A 1 212 ? 19.247 -8.045 -29.008 1.00 89.62 212 TRP A CA 1
ATOM 1754 C C . TRP A 1 212 ? 19.843 -6.925 -28.129 1.00 89.62 212 TRP A C 1
ATOM 1756 O O . TRP A 1 212 ? 19.143 -5.996 -27.721 1.00 89.62 212 TRP A O 1
ATOM 1766 N N . ASP A 1 213 ? 21.142 -7.000 -27.850 1.00 92.06 213 ASP A N 1
ATOM 1767 C CA . ASP A 1 213 ? 21.888 -5.946 -27.172 1.00 92.06 213 ASP A CA 1
ATOM 1768 C C . ASP A 1 213 ? 22.159 -4.787 -28.132 1.00 92.06 213 ASP A C 1
ATOM 1770 O O . ASP A 1 213 ? 22.926 -4.914 -29.090 1.00 92.06 213 ASP A O 1
ATOM 1774 N N . SER A 1 214 ? 21.509 -3.654 -27.894 1.00 95.62 214 SER A N 1
ATOM 1775 C CA . SER A 1 214 ? 21.699 -2.434 -28.673 1.00 95.62 214 SER A CA 1
ATOM 1776 C C . SER A 1 214 ? 22.625 -1.467 -27.943 1.00 95.62 214 SER A C 1
ATOM 1778 O O . SER A 1 214 ? 22.534 -1.310 -26.726 1.00 95.62 214 SER A O 1
ATOM 1780 N N . ASP A 1 215 ? 23.507 -0.788 -28.677 1.00 95.94 215 ASP A N 1
ATOM 1781 C CA . ASP A 1 215 ? 24.333 0.285 -28.122 1.00 95.94 215 ASP A CA 1
ATOM 1782 C C . ASP A 1 215 ? 24.201 1.594 -28.915 1.00 95.94 215 ASP A C 1
ATOM 1784 O O . ASP A 1 215 ? 24.010 1.596 -30.138 1.00 95.94 215 ASP A O 1
ATOM 1788 N N . VAL A 1 216 ? 24.244 2.705 -28.177 1.00 95.69 216 VAL A N 1
ATOM 1789 C CA . VAL A 1 216 ? 24.171 4.080 -28.677 1.00 95.69 216 VAL A CA 1
ATOM 1790 C C . VAL A 1 216 ? 25.187 4.930 -27.909 1.00 95.69 216 VAL A C 1
ATOM 1792 O O . VAL A 1 216 ? 25.369 4.759 -26.705 1.00 95.69 216 VAL A O 1
ATOM 1795 N N . GLY A 1 217 ? 25.865 5.847 -28.596 1.00 94.06 217 GLY A N 1
ATOM 1796 C CA . GLY A 1 217 ? 26.670 6.894 -27.977 1.00 94.06 217 GLY A CA 1
ATOM 1797 C C . GLY A 1 217 ? 25.775 7.879 -27.231 1.00 94.06 217 GLY A C 1
ATOM 1798 O O . GLY A 1 217 ? 25.519 7.715 -26.042 1.00 94.06 217 GLY A O 1
ATOM 1799 N N . GLU A 1 218 ? 25.265 8.869 -27.957 1.00 95.31 218 GLU A N 1
ATOM 1800 C CA . GLU A 1 218 ? 24.359 9.902 -27.459 1.00 95.31 218 GLU A CA 1
ATOM 1801 C C . GLU A 1 218 ? 22.897 9.578 -27.813 1.00 95.31 218 GLU A C 1
ATOM 1803 O O . GLU A 1 218 ? 22.522 9.533 -28.985 1.00 95.31 218 GLU A O 1
ATOM 1808 N N . LEU A 1 219 ? 22.044 9.374 -26.804 1.00 97.62 219 LEU A N 1
ATOM 1809 C CA . LEU A 1 219 ? 20.608 9.140 -26.986 1.00 97.62 219 LEU A CA 1
ATOM 1810 C C . LEU A 1 219 ? 19.819 10.422 -26.685 1.00 97.62 219 LEU A C 1
ATOM 1812 O O . LEU A 1 219 ? 19.736 10.854 -25.537 1.00 97.62 219 LEU A O 1
ATOM 1816 N N . LYS A 1 220 ? 19.192 11.009 -27.706 1.00 97.19 220 LYS A N 1
ATOM 1817 C CA . LYS A 1 220 ? 18.328 12.192 -27.583 1.00 97.19 220 LYS A CA 1
ATOM 1818 C C . LYS A 1 220 ? 16.874 11.782 -27.726 1.00 97.19 220 LYS A C 1
ATOM 1820 O O . LYS A 1 220 ? 16.465 11.336 -28.793 1.00 97.19 220 LYS A O 1
ATOM 1825 N N . THR A 1 221 ? 16.087 11.955 -26.670 1.00 97.69 221 THR A N 1
ATOM 1826 C CA . THR A 1 221 ? 14.679 11.538 -26.654 1.00 97.69 221 THR A CA 1
ATOM 1827 C C . THR A 1 221 ? 13.744 12.706 -26.394 1.00 97.69 221 THR A C 1
ATOM 1829 O O . THR A 1 221 ? 13.985 13.527 -25.514 1.00 97.69 221 THR A O 1
ATOM 1832 N N . THR A 1 222 ? 12.656 12.794 -27.155 1.00 95.88 222 THR A N 1
ATOM 1833 C CA . THR A 1 222 ? 11.591 13.783 -26.932 1.00 95.88 222 THR A CA 1
ATOM 1834 C C . THR A 1 222 ? 10.240 13.141 -27.218 1.00 95.88 222 THR A C 1
ATOM 1836 O O . THR A 1 222 ? 9.927 12.848 -28.368 1.00 95.88 222 THR A O 1
ATOM 1839 N N . ASN A 1 223 ? 9.447 12.880 -26.169 1.00 93.69 223 ASN A N 1
ATOM 1840 C CA . ASN A 1 223 ? 8.187 12.124 -26.274 1.00 93.69 223 ASN A CA 1
ATOM 1841 C C . ASN A 1 223 ? 8.377 10.806 -27.056 1.00 93.69 223 ASN A C 1
ATOM 1843 O O . ASN A 1 223 ? 7.635 10.488 -27.984 1.00 93.69 223 ASN A O 1
ATOM 1847 N N . ALA A 1 224 ? 9.436 10.080 -26.706 1.00 96.62 224 ALA A N 1
ATOM 1848 C CA . ALA A 1 224 ? 9.859 8.866 -27.386 1.00 96.62 224 ALA A CA 1
ATOM 1849 C C . ALA A 1 224 ? 9.434 7.618 -26.613 1.00 96.62 224 ALA A C 1
ATOM 1851 O O . ALA A 1 224 ? 9.529 7.593 -25.385 1.00 96.62 224 ALA A O 1
ATOM 1852 N N . ASP A 1 225 ? 9.035 6.568 -27.324 1.00 98.00 225 ASP A N 1
ATOM 1853 C CA . ASP A 1 225 ? 8.815 5.243 -26.750 1.00 98.00 225 ASP A CA 1
ATOM 1854 C C . ASP A 1 225 ? 9.945 4.301 -27.172 1.00 98.00 225 ASP A C 1
ATOM 1856 O O . ASP A 1 225 ? 10.275 4.199 -28.352 1.00 98.00 225 ASP A O 1
ATOM 1860 N N . ILE A 1 226 ? 10.531 3.596 -26.206 1.00 98.19 226 ILE A N 1
ATOM 1861 C CA . ILE A 1 226 ? 11.524 2.545 -26.450 1.00 98.19 226 ILE A CA 1
ATOM 1862 C C . ILE A 1 226 ? 10.979 1.269 -25.824 1.00 98.19 226 ILE A C 1
ATOM 1864 O O . ILE A 1 226 ? 10.823 1.200 -24.606 1.00 98.19 226 ILE A O 1
ATOM 1868 N N . ARG A 1 227 ? 10.629 0.279 -26.643 1.00 96.62 227 ARG A N 1
ATOM 1869 C CA . ARG A 1 227 ? 9.849 -0.887 -26.217 1.00 96.62 227 ARG A CA 1
ATOM 1870 C C . ARG A 1 227 ? 10.641 -2.180 -26.359 1.00 96.62 227 ARG A C 1
ATOM 1872 O O . ARG A 1 227 ? 10.924 -2.625 -27.464 1.00 96.62 227 ARG A O 1
ATOM 1879 N N . PHE A 1 228 ? 10.941 -2.791 -25.219 1.00 93.62 228 PHE A N 1
ATOM 1880 C CA . PHE A 1 228 ? 11.591 -4.090 -25.105 1.00 93.62 228 PHE A CA 1
ATOM 1881 C C . PHE A 1 228 ? 10.534 -5.197 -25.144 1.00 93.62 228 PHE A C 1
ATOM 1883 O O . PHE A 1 228 ? 9.706 -5.338 -24.237 1.00 93.62 228 PHE A O 1
ATOM 1890 N N . ASN A 1 229 ? 10.562 -5.977 -26.215 1.00 90.06 229 ASN A N 1
ATOM 1891 C CA . ASN A 1 229 ? 9.663 -7.082 -26.495 1.00 90.06 229 ASN A CA 1
ATOM 1892 C C . ASN A 1 229 ? 10.090 -8.386 -25.807 1.00 90.06 229 ASN A C 1
ATOM 1894 O O . ASN A 1 229 ? 9.231 -9.192 -25.443 1.00 90.06 229 ASN A O 1
ATOM 1898 N N . THR A 1 230 ? 11.396 -8.610 -25.624 1.00 86.81 230 THR A N 1
ATOM 1899 C CA . THR A 1 230 ? 11.943 -9.883 -25.123 1.00 86.81 230 THR A CA 1
ATOM 1900 C C . THR A 1 230 ? 13.003 -9.689 -24.037 1.00 86.81 230 THR A C 1
ATOM 1902 O O . THR A 1 230 ? 13.624 -8.636 -23.913 1.00 86.81 230 THR A O 1
ATOM 1905 N N . LYS A 1 231 ? 13.254 -10.739 -23.242 1.00 83.81 231 LYS A N 1
ATOM 1906 C CA . LYS A 1 231 ? 14.273 -10.723 -22.173 1.00 83.81 231 LYS A CA 1
ATOM 1907 C C . LYS A 1 231 ? 15.719 -10.672 -22.692 1.00 83.81 231 LYS A C 1
ATOM 1909 O O . LYS A 1 231 ? 16.616 -10.343 -21.920 1.00 83.81 231 LYS A O 1
ATOM 1914 N N . SER A 1 232 ? 15.928 -10.997 -23.970 1.00 84.06 232 SER A N 1
ATOM 1915 C CA . SER A 1 232 ? 17.226 -10.959 -24.657 1.00 84.06 232 SER A CA 1
ATOM 1916 C C . SER A 1 232 ? 17.618 -9.569 -25.159 1.00 84.06 232 SER A C 1
ATOM 1918 O O . SER A 1 232 ? 18.683 -9.414 -25.747 1.00 84.06 232 SER A O 1
ATOM 1920 N N . GLU A 1 233 ? 16.755 -8.570 -24.986 1.00 90.38 233 GLU A N 1
ATOM 1921 C CA . GLU A 1 233 ? 17.042 -7.206 -25.412 1.00 90.38 233 GLU A CA 1
ATOM 1922 C C . GLU A 1 233 ? 17.631 -6.384 -24.267 1.00 90.38 233 GLU A C 1
ATOM 1924 O O . GLU A 1 233 ? 17.216 -6.491 -23.105 1.00 90.38 233 GLU A O 1
ATOM 1929 N N . SER A 1 234 ? 18.593 -5.538 -24.616 1.00 93.44 234 SER A N 1
ATOM 1930 C CA . SER A 1 234 ? 19.186 -4.562 -23.711 1.00 93.44 234 SER A CA 1
ATOM 1931 C C . SER A 1 234 ? 19.591 -3.301 -24.470 1.00 93.44 234 SER A C 1
ATOM 1933 O O . SER A 1 234 ? 19.687 -3.299 -25.701 1.00 93.44 234 SER A O 1
ATOM 1935 N N . LEU A 1 235 ? 19.793 -2.210 -23.736 1.00 97.38 235 LEU A N 1
ATOM 1936 C CA . LEU A 1 235 ? 20.269 -0.946 -24.280 1.00 97.38 235 LEU A CA 1
ATOM 1937 C C . LEU A 1 235 ? 21.422 -0.404 -23.438 1.00 97.38 235 LEU A C 1
ATOM 1939 O O . LEU A 1 235 ? 21.272 -0.190 -22.235 1.00 97.38 235 LEU A O 1
ATOM 1943 N N . LEU A 1 236 ? 22.540 -0.125 -24.102 1.00 97.75 236 LEU A N 1
ATOM 1944 C CA . LEU A 1 236 ? 23.688 0.595 -23.566 1.00 97.75 236 LEU A CA 1
ATOM 1945 C C . LEU A 1 236 ? 23.745 2.014 -24.148 1.00 97.75 236 LEU A C 1
ATOM 1947 O O . LEU A 1 236 ? 23.844 2.177 -25.364 1.00 97.75 236 LEU A O 1
ATOM 1951 N N . VAL A 1 237 ? 23.749 3.027 -23.282 1.00 98.06 237 VAL A N 1
ATOM 1952 C CA . VAL A 1 237 ? 23.961 4.438 -23.640 1.00 98.06 237 VAL A CA 1
ATOM 1953 C C . VAL A 1 237 ? 25.308 4.893 -23.080 1.00 98.06 237 VAL A C 1
ATOM 1955 O O . VAL A 1 237 ? 25.537 4.817 -21.870 1.00 98.06 237 VAL A O 1
ATOM 1958 N N . LYS A 1 238 ? 26.222 5.315 -23.961 1.00 96.75 238 LYS A N 1
ATOM 1959 C CA . LYS A 1 238 ? 27.633 5.569 -23.608 1.00 96.75 238 LYS A CA 1
ATOM 1960 C C . LYS A 1 238 ? 27.908 7.010 -23.169 1.00 96.75 238 LYS A C 1
ATOM 1962 O O . LYS A 1 238 ? 28.893 7.250 -22.476 1.00 96.75 238 LYS A O 1
ATOM 1967 N N . GLU A 1 239 ? 27.075 7.956 -23.587 1.00 96.50 239 GLU A N 1
ATOM 1968 C CA . GLU A 1 239 ? 27.193 9.379 -23.255 1.00 96.50 239 GLU A CA 1
ATOM 1969 C C . GLU A 1 239 ? 26.128 9.822 -22.238 1.00 96.50 239 GLU A C 1
ATOM 1971 O O . GLU A 1 239 ? 25.308 9.016 -21.790 1.00 96.50 239 GLU A O 1
ATOM 1976 N N . ASP A 1 240 ? 26.168 11.095 -21.833 1.00 97.62 240 ASP A N 1
ATOM 1977 C CA . ASP A 1 240 ? 25.176 11.666 -20.917 1.00 97.62 240 ASP A CA 1
ATOM 1978 C C . ASP A 1 240 ? 23.755 11.569 -21.507 1.00 97.62 240 ASP A C 1
ATOM 1980 O O . ASP A 1 240 ? 23.544 11.731 -22.712 1.00 97.62 240 ASP A O 1
ATOM 1984 N N . TYR A 1 241 ? 22.764 11.327 -20.646 1.00 97.62 241 TYR A N 1
ATOM 1985 C CA . TYR A 1 241 ? 21.364 11.164 -21.037 1.00 97.62 241 TYR A CA 1
ATOM 1986 C C . TYR A 1 241 ? 20.463 12.181 -20.330 1.00 97.62 241 TYR A C 1
ATOM 1988 O O . TYR A 1 241 ? 20.449 12.265 -19.106 1.00 97.62 241 TYR A O 1
ATOM 1996 N N . ALA A 1 242 ? 19.680 12.943 -21.097 1.00 95.69 242 ALA A N 1
ATOM 1997 C CA . ALA A 1 242 ? 18.833 14.027 -20.579 1.00 95.69 242 ALA A CA 1
ATOM 1998 C C . ALA A 1 242 ? 17.376 13.619 -20.270 1.00 95.69 242 ALA A C 1
ATOM 2000 O O . ALA A 1 242 ? 16.521 14.475 -20.028 1.00 95.69 242 ALA A O 1
ATOM 2001 N N . GLY A 1 243 ? 17.071 12.318 -20.289 1.00 94.00 243 GLY A N 1
ATOM 2002 C CA . GLY A 1 243 ? 15.725 11.814 -20.029 1.00 94.00 243 GLY A CA 1
ATOM 2003 C C . GLY A 1 243 ? 14.734 12.081 -21.170 1.00 94.00 243 GLY A C 1
ATOM 2004 O O . GLY A 1 243 ? 15.112 12.392 -22.300 1.00 94.00 243 GLY A O 1
ATOM 2005 N N . GLY A 1 244 ? 13.437 11.945 -20.882 1.00 92.25 244 GLY A N 1
ATOM 2006 C CA . GLY A 1 244 ? 12.356 12.247 -21.829 1.00 92.25 244 GLY A CA 1
ATOM 2007 C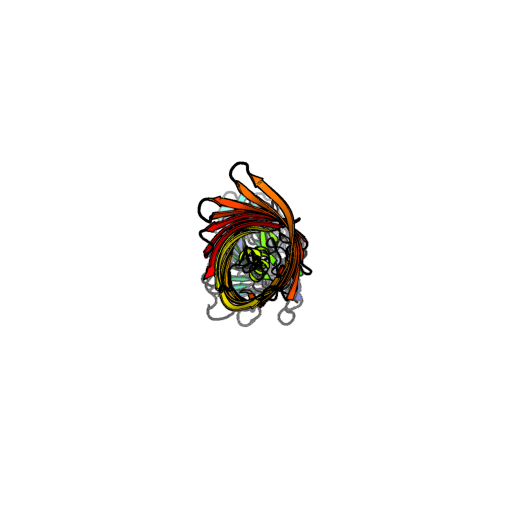 C . GLY A 1 244 ? 11.844 11.061 -22.656 1.00 92.25 244 GLY A C 1
ATOM 2008 O O . GLY A 1 244 ? 11.057 11.271 -23.586 1.00 92.25 244 GLY A O 1
ATOM 2009 N N . ALA A 1 245 ? 12.255 9.831 -22.328 1.00 96.69 245 ALA A N 1
ATOM 2010 C CA . ALA A 1 245 ? 11.713 8.611 -22.927 1.00 96.69 245 ALA A CA 1
ATOM 2011 C C . ALA A 1 245 ? 10.722 7.882 -22.010 1.00 96.69 245 ALA A C 1
ATOM 2013 O O . ALA A 1 245 ? 10.758 7.985 -20.782 1.00 96.69 245 ALA A O 1
ATOM 2014 N N . ARG A 1 246 ? 9.865 7.081 -22.642 1.00 97.81 246 ARG A N 1
ATOM 2015 C CA . ARG A 1 246 ? 9.050 6.038 -22.022 1.00 97.81 246 ARG A CA 1
ATOM 2016 C C . ARG A 1 246 ? 9.648 4.683 -22.389 1.00 97.81 246 ARG A C 1
ATOM 2018 O O . ARG A 1 246 ? 9.525 4.237 -23.530 1.00 97.81 246 ARG A O 1
ATOM 2025 N N . PHE A 1 247 ? 10.293 4.028 -21.434 1.00 97.50 247 PHE A N 1
ATOM 2026 C CA . PHE A 1 247 ? 10.830 2.683 -21.611 1.00 97.50 247 PHE A CA 1
ATOM 2027 C C . PHE A 1 247 ? 9.751 1.656 -21.271 1.00 97.50 247 PHE A C 1
ATOM 2029 O O . PHE A 1 247 ? 9.304 1.565 -20.127 1.00 97.50 247 PHE A O 1
ATOM 2036 N N . ARG A 1 248 ? 9.314 0.894 -22.272 1.00 96.19 248 ARG A N 1
ATOM 2037 C CA . ARG A 1 248 ? 8.236 -0.092 -22.161 1.00 96.19 248 ARG A CA 1
ATOM 2038 C C . ARG A 1 248 ? 8.789 -1.503 -22.129 1.00 96.19 248 ARG A C 1
ATOM 2040 O O . ARG A 1 248 ? 9.654 -1.851 -22.924 1.00 96.19 248 ARG A O 1
ATOM 2047 N N . PHE A 1 249 ? 8.236 -2.327 -21.255 1.00 92.50 249 PHE A N 1
ATOM 2048 C CA . PHE A 1 249 ? 8.588 -3.730 -21.098 1.00 92.50 249 PHE A CA 1
ATOM 2049 C C . PHE A 1 249 ? 7.351 -4.573 -21.396 1.00 92.50 249 PHE A C 1
ATOM 2051 O O . PHE A 1 249 ? 6.392 -4.590 -20.619 1.00 92.50 249 PHE A O 1
ATOM 2058 N N . ALA A 1 250 ? 7.371 -5.265 -22.535 1.00 90.31 250 ALA A N 1
ATOM 2059 C CA . ALA A 1 250 ? 6.283 -6.143 -22.963 1.00 90.31 250 ALA A CA 1
ATOM 2060 C C . ALA A 1 250 ? 6.379 -7.553 -22.350 1.00 90.31 250 ALA A C 1
ATOM 2062 O O . ALA A 1 250 ? 5.459 -8.356 -22.488 1.00 90.31 250 ALA A O 1
ATOM 2063 N N . TYR A 1 251 ? 7.473 -7.876 -21.659 1.00 84.69 251 TYR A N 1
ATOM 2064 C CA . TYR A 1 251 ? 7.690 -9.166 -21.003 1.00 84.69 251 TYR A CA 1
ATOM 2065 C C . TYR A 1 251 ? 7.736 -9.028 -19.475 1.00 84.69 251 TYR A C 1
ATOM 2067 O O . TYR A 1 251 ? 7.976 -7.952 -18.930 1.00 84.69 251 TYR A O 1
ATOM 2075 N N . GLY A 1 252 ? 7.507 -10.139 -18.770 1.00 77.88 252 GLY A N 1
ATOM 2076 C CA . GLY A 1 252 ? 7.615 -10.191 -17.313 1.00 77.88 252 GLY A CA 1
ATOM 2077 C C . GLY A 1 252 ? 9.069 -10.301 -16.855 1.00 77.88 252 GLY A C 1
ATOM 2078 O O . GLY A 1 252 ? 9.799 -11.176 -17.312 1.00 77.88 252 GLY A O 1
ATOM 2079 N N . LEU A 1 253 ? 9.476 -9.455 -15.909 1.00 76.75 253 LEU A N 1
ATOM 2080 C CA . LEU A 1 253 ? 10.852 -9.408 -15.397 1.00 76.75 253 LEU A CA 1
ATOM 2081 C C . LEU A 1 253 ? 11.277 -10.625 -14.563 1.00 76.75 253 LEU A C 1
ATOM 2083 O O . LEU A 1 253 ? 12.469 -10.830 -14.376 1.00 76.75 253 LEU A O 1
ATOM 2087 N N . LYS A 1 254 ? 10.328 -11.437 -14.085 1.00 73.00 254 LYS A N 1
ATOM 2088 C CA . LYS A 1 254 ? 10.589 -12.586 -13.198 1.00 73.00 254 LYS A CA 1
ATOM 2089 C C . LYS A 1 254 ? 11.556 -13.628 -13.777 1.00 73.00 254 LYS A C 1
ATOM 2091 O O . LYS A 1 254 ? 12.151 -14.394 -13.032 1.00 73.00 254 LYS A O 1
ATOM 2096 N N . ASP A 1 255 ? 11.664 -13.679 -15.105 1.00 65.81 255 ASP A N 1
ATOM 2097 C CA . ASP A 1 255 ? 12.493 -14.648 -15.821 1.00 65.81 255 ASP A CA 1
ATOM 2098 C C . ASP A 1 255 ? 13.905 -14.093 -16.121 1.00 65.81 255 ASP A C 1
ATOM 2100 O O . ASP A 1 255 ? 14.732 -14.809 -16.692 1.00 65.81 255 ASP A O 1
ATOM 2104 N N . LYS A 1 256 ? 14.195 -12.826 -15.771 1.00 70.44 256 LYS A N 1
ATOM 2105 C CA . LYS A 1 256 ? 15.544 -12.245 -15.843 1.00 70.44 256 LYS A CA 1
ATOM 2106 C C . LYS A 1 256 ? 16.285 -12.474 -14.530 1.00 70.44 256 LYS A C 1
ATOM 2108 O O . LYS A 1 256 ? 15.712 -12.383 -13.450 1.00 70.44 256 LYS A O 1
ATOM 2113 N N . VAL A 1 257 ? 17.592 -12.713 -14.632 1.00 76.19 257 VAL A N 1
ATOM 2114 C CA . VAL A 1 257 ? 18.475 -12.725 -13.461 1.00 76.19 257 VAL A CA 1
ATOM 2115 C C . VAL A 1 257 ? 18.420 -11.334 -12.809 1.00 76.19 257 VAL A C 1
ATOM 2117 O O . VAL A 1 257 ? 18.636 -10.352 -13.525 1.00 76.19 257 VAL A O 1
ATOM 2120 N N . PRO A 1 258 ? 18.163 -11.222 -11.491 1.00 77.88 258 PRO A N 1
ATOM 2121 C CA . PRO A 1 258 ? 17.935 -9.936 -10.823 1.00 77.88 258 PRO A CA 1
ATOM 2122 C C . PRO A 1 258 ? 19.051 -8.902 -11.015 1.00 77.88 258 PRO A C 1
ATOM 2124 O O . PRO A 1 258 ? 18.786 -7.707 -11.001 1.00 77.88 258 PRO A O 1
ATOM 2127 N N . GLU A 1 259 ? 20.291 -9.349 -11.211 1.00 77.50 259 GLU A N 1
ATOM 2128 C CA . GLU A 1 259 ? 21.477 -8.496 -11.370 1.00 77.50 259 GLU A CA 1
ATOM 2129 C C . GLU A 1 259 ? 21.758 -8.096 -12.829 1.00 77.50 259 GLU A C 1
ATOM 2131 O O . GLU A 1 259 ? 22.733 -7.404 -13.104 1.00 77.50 259 GLU A O 1
ATOM 2136 N N . THR A 1 260 ? 20.951 -8.555 -13.792 1.00 84.69 260 THR A N 1
ATOM 2137 C CA . THR A 1 260 ? 21.167 -8.261 -15.216 1.00 84.69 260 THR A CA 1
ATOM 2138 C C . THR A 1 260 ? 20.292 -7.086 -15.660 1.00 84.69 260 THR A C 1
ATOM 2140 O O . THR A 1 260 ? 19.116 -7.301 -15.984 1.00 84.69 260 THR A O 1
ATOM 2143 N N . PRO A 1 261 ? 20.838 -5.856 -15.739 1.00 90.88 261 PRO A N 1
ATOM 2144 C CA . PRO A 1 261 ? 20.067 -4.693 -16.153 1.00 90.88 261 PRO A CA 1
ATOM 2145 C C . PRO A 1 261 ? 19.549 -4.848 -17.586 1.00 90.88 261 PRO A C 1
ATOM 2147 O O . PRO A 1 261 ? 20.112 -5.566 -18.416 1.00 90.88 261 PRO A O 1
ATOM 2150 N N . VAL A 1 262 ? 18.444 -4.170 -17.892 1.00 92.19 262 VAL A N 1
ATOM 2151 C CA . VAL A 1 262 ? 17.965 -4.020 -19.277 1.00 92.19 262 VAL A CA 1
ATOM 2152 C C . VAL A 1 262 ? 18.516 -2.733 -19.880 1.00 92.19 262 VAL A C 1
ATOM 2154 O O . VAL A 1 262 ? 18.857 -2.698 -21.057 1.00 92.19 262 VAL A O 1
ATOM 2157 N N . LEU A 1 263 ? 18.644 -1.694 -19.056 1.00 96.56 263 LEU A N 1
ATOM 2158 C CA . LEU A 1 263 ? 19.178 -0.394 -19.433 1.00 96.56 263 LEU A CA 1
ATOM 2159 C C . LEU A 1 263 ? 20.506 -0.166 -18.712 1.00 96.56 263 LEU A C 1
ATOM 2161 O O . LEU A 1 263 ? 20.570 -0.289 -17.491 1.00 96.56 263 LEU A O 1
ATOM 2165 N N . THR A 1 264 ? 21.555 0.190 -19.445 1.00 97.75 264 THR A N 1
ATOM 2166 C CA . THR A 1 264 ? 22.847 0.587 -18.875 1.00 97.75 264 THR A CA 1
ATOM 2167 C C . THR A 1 264 ? 23.231 1.963 -19.392 1.00 97.75 264 THR A C 1
ATOM 2169 O O . THR A 1 264 ? 23.277 2.184 -20.600 1.00 97.75 264 THR A O 1
ATOM 2172 N N . PHE A 1 265 ? 23.522 2.878 -18.474 1.00 98.00 265 PHE A N 1
ATOM 2173 C CA . PHE A 1 265 ? 24.006 4.222 -18.766 1.00 98.00 265 PHE A CA 1
ATOM 2174 C C . PHE A 1 265 ? 25.418 4.379 -18.201 1.00 98.00 265 PHE A C 1
ATOM 2176 O O . PHE A 1 265 ? 25.635 4.227 -16.997 1.00 98.00 265 PHE A O 1
ATOM 2183 N N . GLU A 1 266 ? 26.385 4.671 -19.069 1.00 98.00 266 GLU A N 1
ATOM 2184 C CA . GLU A 1 266 ? 27.797 4.785 -18.679 1.00 98.00 266 GLU A CA 1
ATOM 2185 C C . GLU A 1 266 ? 28.124 6.117 -17.992 1.00 98.00 266 GLU A C 1
ATOM 2187 O O . GLU A 1 266 ? 29.037 6.175 -17.170 1.00 98.00 266 GLU A O 1
ATOM 2192 N N . LYS A 1 267 ? 27.383 7.186 -18.307 1.00 97.56 267 LYS A N 1
ATOM 2193 C CA . LYS A 1 267 ? 27.621 8.534 -17.769 1.00 97.56 267 LYS A CA 1
ATOM 2194 C C . LYS A 1 267 ? 26.405 9.090 -17.024 1.00 97.56 267 LYS A C 1
ATOM 2196 O O . LYS A 1 267 ? 25.651 8.327 -16.420 1.00 97.56 267 LYS A O 1
ATOM 2201 N N . ASN A 1 268 ? 26.276 10.417 -16.964 1.00 97.06 268 ASN A N 1
ATOM 2202 C CA . ASN A 1 268 ? 25.318 11.083 -16.099 1.00 97.06 268 ASN A CA 1
ATOM 2203 C C . ASN A 1 268 ? 23.914 11.084 -16.699 1.00 97.06 268 ASN A C 1
ATOM 2205 O O . ASN A 1 268 ? 23.733 11.157 -17.915 1.00 97.06 268 ASN A O 1
ATOM 2209 N N . ILE A 1 269 ? 22.916 11.053 -15.820 1.00 97.06 269 ILE A N 1
ATOM 2210 C CA . ILE A 1 269 ? 21.506 11.107 -16.181 1.00 97.06 269 ILE A CA 1
ATOM 2211 C C . ILE A 1 269 ? 20.872 12.332 -15.545 1.00 97.06 269 ILE A C 1
ATOM 2213 O O . ILE A 1 269 ? 20.845 12.471 -14.321 1.00 97.06 269 ILE A O 1
ATOM 2217 N N . THR A 1 270 ? 20.320 13.182 -16.401 1.00 95.75 270 THR A N 1
ATOM 2218 C CA . THR A 1 270 ? 19.530 14.351 -16.017 1.00 95.75 270 THR A CA 1
ATOM 2219 C C . THR A 1 270 ? 18.098 14.211 -16.527 1.00 95.75 270 THR A C 1
ATOM 2221 O O . THR A 1 270 ? 17.828 13.416 -17.427 1.00 95.75 270 THR A O 1
ATOM 2224 N N . GLY A 1 271 ? 17.161 14.960 -15.948 1.00 94.06 271 GLY A N 1
ATOM 2225 C CA . GLY A 1 271 ? 15.757 14.929 -16.374 1.00 94.06 271 GLY A CA 1
ATOM 2226 C C . GLY A 1 271 ? 14.999 13.706 -15.851 1.00 94.06 271 GLY A C 1
ATOM 2227 O O . GLY A 1 271 ? 15.395 13.112 -14.857 1.00 94.06 271 GLY A O 1
ATOM 2228 N N . THR A 1 272 ? 13.876 13.341 -16.479 1.00 95.56 272 THR A N 1
ATOM 2229 C CA . THR A 1 272 ? 13.009 12.237 -16.019 1.00 95.56 272 THR A CA 1
ATOM 2230 C C . THR A 1 272 ? 12.560 11.366 -17.186 1.00 95.56 272 THR A C 1
ATOM 2232 O O . THR A 1 272 ? 12.184 11.876 -18.241 1.00 95.56 272 THR A O 1
ATOM 2235 N N . SER A 1 273 ? 12.560 10.051 -16.978 1.00 97.00 273 SER A N 1
ATOM 2236 C CA . SER A 1 273 ? 12.013 9.049 -17.895 1.00 97.00 273 SER A CA 1
ATOM 2237 C C . SER A 1 273 ? 11.047 8.110 -17.176 1.00 97.00 273 SER A C 1
ATOM 2239 O O . SER A 1 273 ? 11.179 7.850 -15.977 1.00 97.00 273 SER A O 1
ATOM 2241 N N . ASP A 1 274 ? 10.080 7.580 -17.916 1.00 96.69 274 ASP A N 1
ATOM 2242 C CA . ASP A 1 274 ? 9.067 6.676 -17.375 1.00 96.69 274 ASP A CA 1
ATOM 2243 C C . ASP A 1 274 ? 9.412 5.218 -17.698 1.00 96.69 274 ASP A C 1
ATOM 2245 O O . ASP A 1 274 ? 9.782 4.887 -18.823 1.00 96.69 274 ASP A O 1
ATOM 2249 N N . ILE A 1 275 ? 9.245 4.339 -16.714 1.00 95.62 275 ILE A N 1
ATOM 2250 C CA . ILE A 1 275 ? 9.341 2.884 -16.851 1.00 95.62 275 ILE A CA 1
ATOM 2251 C C . ILE A 1 275 ? 7.926 2.310 -16.861 1.00 95.62 275 ILE A C 1
ATOM 2253 O O . ILE A 1 275 ? 7.151 2.554 -15.939 1.00 95.62 275 ILE A O 1
ATOM 2257 N N . ILE A 1 276 ? 7.577 1.552 -17.899 1.00 94.06 276 ILE A N 1
ATOM 2258 C CA . ILE A 1 276 ? 6.216 1.061 -18.138 1.00 94.06 276 ILE A CA 1
ATOM 2259 C C . ILE A 1 276 ? 6.238 -0.459 -18.294 1.00 94.06 276 ILE A C 1
ATOM 2261 O O . ILE A 1 276 ? 6.829 -0.973 -19.242 1.00 94.06 276 ILE A O 1
ATOM 2265 N N . PHE A 1 277 ? 5.539 -1.181 -17.421 1.00 91.19 277 PHE A N 1
ATOM 2266 C CA . PHE A 1 277 ? 5.237 -2.598 -17.637 1.00 91.19 277 PHE A CA 1
ATOM 2267 C C . PHE A 1 277 ? 3.906 -2.720 -18.382 1.00 91.19 277 PHE A C 1
ATOM 2269 O O . PHE A 1 277 ? 2.877 -2.283 -17.874 1.00 91.19 277 PHE A O 1
ATOM 2276 N N . GLU A 1 278 ? 3.917 -3.278 -19.597 1.00 89.88 278 GLU A N 1
ATOM 2277 C CA . GLU A 1 278 ? 2.707 -3.348 -20.439 1.00 89.88 278 GLU A CA 1
ATOM 2278 C C . GLU A 1 278 ? 1.718 -4.415 -19.965 1.00 89.88 278 GLU A C 1
ATOM 2280 O O . GLU A 1 278 ? 0.515 -4.292 -20.185 1.00 89.88 278 GLU A O 1
ATOM 2285 N N . ASN A 1 279 ? 2.228 -5.459 -19.310 1.00 84.81 279 ASN A N 1
ATOM 2286 C CA . ASN A 1 279 ? 1.432 -6.574 -18.825 1.00 84.81 279 ASN A CA 1
ATOM 2287 C C . ASN A 1 279 ? 1.278 -6.526 -17.298 1.00 84.81 279 ASN A C 1
ATOM 2289 O O . ASN A 1 279 ? 2.234 -6.168 -16.601 1.00 84.81 279 ASN A O 1
ATOM 2293 N N . PRO A 1 280 ? 0.114 -6.940 -16.758 1.00 79.62 280 PRO A N 1
ATOM 2294 C CA . PRO A 1 280 ? -0.058 -7.138 -15.325 1.00 79.62 280 PRO A CA 1
ATOM 2295 C C . PRO A 1 280 ? 0.993 -8.096 -14.758 1.00 79.62 280 PRO A C 1
ATOM 2297 O O . PRO A 1 280 ? 1.332 -9.108 -15.374 1.00 79.62 280 PRO A O 1
ATOM 2300 N N . ILE A 1 281 ? 1.493 -7.783 -13.565 1.00 82.69 281 ILE A N 1
ATOM 2301 C CA . ILE A 1 281 ? 2.487 -8.599 -12.869 1.00 82.69 281 ILE A CA 1
ATOM 2302 C C . ILE A 1 281 ? 1.773 -9.351 -11.747 1.00 82.69 281 ILE A C 1
ATOM 2304 O O . ILE A 1 281 ? 1.388 -8.758 -10.741 1.00 82.69 281 ILE A O 1
ATOM 2308 N N . ASP A 1 282 ? 1.587 -10.658 -11.928 1.00 78.94 282 ASP A N 1
ATOM 2309 C CA . ASP A 1 282 ? 0.855 -11.484 -10.960 1.00 78.94 282 ASP A CA 1
ATOM 2310 C C . ASP A 1 282 ? 1.646 -11.764 -9.676 1.00 78.94 282 ASP A C 1
ATOM 2312 O O . ASP A 1 282 ? 1.057 -11.822 -8.600 1.00 78.94 282 ASP A O 1
ATOM 2316 N N . ASP A 1 283 ? 2.968 -11.921 -9.776 1.00 83.75 283 ASP A N 1
ATOM 2317 C CA . ASP A 1 283 ? 3.859 -12.118 -8.630 1.00 83.75 283 ASP A CA 1
ATOM 2318 C C . ASP A 1 283 ? 4.770 -10.900 -8.475 1.00 83.75 283 ASP A C 1
ATOM 2320 O O . ASP A 1 283 ? 5.872 -10.840 -9.018 1.00 83.75 283 ASP A O 1
ATOM 2324 N N . LEU A 1 284 ? 4.281 -9.884 -7.759 1.00 88.88 284 LEU A N 1
ATOM 2325 C CA . LEU A 1 284 ? 5.102 -8.717 -7.442 1.00 88.88 284 LEU A CA 1
ATOM 2326 C C . LEU A 1 284 ? 6.257 -9.087 -6.515 1.00 88.88 284 LEU A C 1
ATOM 2328 O O . LEU A 1 284 ? 7.326 -8.503 -6.633 1.00 88.88 284 LEU A O 1
ATOM 2332 N N . LYS A 1 285 ? 6.066 -10.055 -5.613 1.00 86.94 285 LYS A N 1
ATOM 2333 C CA . LYS A 1 285 ? 7.043 -10.404 -4.578 1.00 86.94 285 LYS A CA 1
ATOM 2334 C C . LYS A 1 285 ? 8.340 -10.928 -5.177 1.00 86.94 285 LYS A C 1
ATOM 2336 O O . LYS A 1 285 ? 9.408 -10.598 -4.667 1.00 86.94 285 LYS A O 1
ATOM 2341 N N . SER A 1 286 ? 8.260 -11.694 -6.265 1.00 87.00 286 SER A N 1
ATOM 2342 C CA . SER A 1 286 ? 9.453 -12.180 -6.959 1.00 87.00 286 SER A CA 1
ATOM 2343 C C . SER A 1 286 ? 10.304 -11.060 -7.542 1.00 87.00 286 SER A C 1
ATOM 2345 O O . SER A 1 286 ? 11.462 -11.307 -7.832 1.00 87.00 286 SER A O 1
ATOM 2347 N N . LEU A 1 287 ? 9.754 -9.860 -7.748 1.00 89.56 287 LEU A N 1
ATOM 2348 C CA . LEU A 1 287 ? 10.476 -8.752 -8.360 1.00 89.56 287 LEU A CA 1
ATOM 2349 C C . LEU A 1 287 ? 11.265 -7.911 -7.366 1.00 89.56 287 LEU A C 1
ATOM 2351 O O . LEU A 1 287 ? 11.902 -6.966 -7.805 1.00 89.56 287 LEU A O 1
ATOM 2355 N N . ASP A 1 288 ? 11.250 -8.180 -6.062 1.00 91.81 288 ASP A N 1
ATOM 2356 C CA . ASP A 1 288 ? 11.994 -7.335 -5.124 1.00 91.81 288 ASP A CA 1
ATOM 2357 C C . ASP A 1 288 ? 13.503 -7.350 -5.429 1.00 91.81 288 ASP A C 1
ATOM 2359 O O . ASP A 1 288 ? 14.095 -8.399 -5.685 1.00 91.81 288 ASP A O 1
ATOM 2363 N N . GLY A 1 289 ? 14.123 -6.169 -5.463 1.00 91.31 289 GLY A N 1
ATOM 2364 C CA . GLY A 1 289 ? 15.563 -6.013 -5.655 1.00 91.31 289 GLY A CA 1
ATOM 2365 C C . GLY A 1 289 ? 16.109 -6.321 -7.054 1.00 91.31 289 GLY A C 1
ATOM 2366 O O . GLY A 1 289 ? 17.321 -6.473 -7.177 1.00 91.31 289 GLY A O 1
ATOM 2367 N N . HIS A 1 290 ? 15.285 -6.397 -8.102 1.00 91.75 290 HIS A N 1
ATOM 2368 C CA . HIS A 1 290 ? 15.777 -6.546 -9.479 1.00 91.75 290 HIS A CA 1
ATOM 2369 C C . HIS A 1 290 ? 16.341 -5.222 -9.999 1.00 91.75 290 HIS A C 1
ATOM 2371 O O . HIS A 1 290 ? 15.670 -4.188 -9.957 1.00 91.75 290 HIS A O 1
ATOM 2377 N N . GLN A 1 291 ? 17.560 -5.249 -10.532 1.00 92.81 291 GLN A N 1
ATOM 2378 C CA . GLN A 1 291 ? 18.169 -4.111 -11.205 1.00 92.81 291 GLN A CA 1
ATOM 2379 C C . GLN A 1 291 ? 17.566 -3.962 -12.600 1.00 92.81 291 GLN A C 1
ATOM 2381 O O . GLN A 1 291 ? 17.770 -4.798 -13.478 1.00 92.81 291 GLN A O 1
ATOM 2386 N N . ILE A 1 292 ? 16.836 -2.873 -12.829 1.00 93.31 292 ILE A N 1
ATOM 2387 C CA . ILE A 1 292 ? 16.276 -2.575 -14.157 1.00 93.31 292 ILE A CA 1
ATOM 2388 C C . ILE A 1 292 ? 17.246 -1.706 -14.946 1.00 93.31 292 ILE A C 1
ATOM 2390 O O . ILE A 1 292 ? 17.428 -1.891 -16.154 1.00 93.31 292 ILE A O 1
ATOM 2394 N N . ILE A 1 293 ? 17.881 -0.776 -14.233 1.00 96.25 293 ILE A N 1
ATOM 2395 C CA . ILE A 1 293 ? 18.721 0.270 -14.795 1.00 96.25 293 ILE A CA 1
ATOM 2396 C C . ILE A 1 293 ? 20.027 0.288 -14.026 1.00 96.25 293 ILE A C 1
ATOM 2398 O O . ILE A 1 293 ? 20.025 0.454 -12.805 1.00 96.25 293 ILE A O 1
ATOM 2402 N N . LYS A 1 294 ? 21.133 0.151 -14.743 1.00 97.06 294 LYS A N 1
ATOM 2403 C CA . LYS A 1 294 ? 22.474 0.366 -14.219 1.00 97.06 294 LYS A CA 1
ATOM 2404 C C . LYS A 1 294 ? 22.962 1.747 -14.632 1.00 97.06 294 LYS A C 1
ATOM 2406 O O . LYS A 1 294 ? 22.807 2.132 -15.790 1.00 97.06 294 LYS A O 1
ATOM 2411 N N . VAL A 1 295 ? 23.544 2.473 -13.685 1.00 97.25 295 VAL A N 1
ATOM 2412 C CA . VAL A 1 295 ? 24.125 3.798 -13.924 1.00 97.25 295 VAL A CA 1
ATOM 2413 C C . VAL A 1 295 ? 25.540 3.801 -13.364 1.00 97.25 295 VAL A C 1
ATOM 2415 O O . VAL A 1 295 ? 25.720 3.580 -12.171 1.00 97.25 295 VAL A O 1
ATOM 2418 N N . ASN A 1 296 ? 26.534 4.016 -14.226 1.00 96.88 296 ASN A N 1
ATOM 2419 C CA . ASN A 1 296 ? 27.938 4.107 -13.808 1.00 96.88 296 ASN A CA 1
ATOM 2420 C C . ASN A 1 296 ? 28.341 5.551 -13.445 1.00 96.88 296 ASN A C 1
ATOM 2422 O O . ASN A 1 296 ? 29.289 5.744 -12.685 1.00 96.88 296 ASN A O 1
ATOM 2426 N N . GLY A 1 297 ? 27.627 6.553 -13.974 1.00 94.44 297 GLY A N 1
ATOM 2427 C CA . GLY A 1 297 ? 27.763 7.962 -13.602 1.00 94.44 297 GLY A CA 1
ATOM 2428 C C . GLY A 1 297 ? 26.837 8.379 -12.454 1.00 94.44 297 GLY A C 1
ATOM 2429 O O . GLY A 1 297 ? 26.469 7.584 -11.592 1.00 94.44 297 GLY A O 1
ATOM 2430 N N . THR A 1 298 ? 26.439 9.652 -12.445 1.00 95.06 298 THR A N 1
ATOM 2431 C CA . THR A 1 298 ? 25.466 10.199 -11.480 1.00 95.06 298 THR A CA 1
ATOM 2432 C C . THR A 1 298 ? 24.061 10.281 -12.078 1.00 95.06 298 THR A C 1
ATOM 2434 O O . THR A 1 298 ? 23.917 10.442 -13.284 1.00 95.06 298 THR A O 1
ATOM 2437 N N . ALA A 1 299 ? 23.010 10.182 -11.259 1.00 96.25 299 ALA A N 1
ATOM 2438 C CA . ALA A 1 299 ? 21.627 10.313 -11.723 1.00 96.25 299 ALA A CA 1
ATOM 2439 C C . ALA A 1 299 ? 20.810 11.225 -10.807 1.00 96.25 299 ALA A C 1
ATOM 2441 O O . ALA A 1 299 ? 20.850 11.074 -9.581 1.00 96.25 299 ALA A O 1
ATOM 2442 N N . ASP A 1 300 ? 20.016 12.112 -11.410 1.00 95.38 300 ASP A N 1
ATOM 2443 C CA . ASP A 1 300 ? 19.022 12.911 -10.695 1.00 95.38 300 ASP A CA 1
ATOM 2444 C C . ASP A 1 300 ? 18.106 12.024 -9.834 1.00 95.38 300 ASP A C 1
ATOM 2446 O O . ASP A 1 300 ? 17.760 10.896 -10.200 1.00 95.38 300 ASP A O 1
ATOM 2450 N N . LYS A 1 301 ? 17.638 12.559 -8.697 1.00 89.62 301 LYS A N 1
ATOM 2451 C CA . LYS A 1 301 ? 16.769 11.837 -7.742 1.00 89.62 301 LYS A CA 1
ATOM 2452 C C . LYS A 1 301 ? 15.512 11.243 -8.397 1.00 89.62 301 LYS A C 1
ATOM 2454 O O . LYS A 1 301 ? 14.930 10.278 -7.904 1.00 89.62 301 LYS A O 1
ATOM 2459 N N . HIS A 1 302 ? 15.041 11.870 -9.472 1.00 89.62 302 HIS A N 1
ATOM 2460 C CA . HIS A 1 302 ? 13.826 11.502 -10.199 1.00 89.62 302 HIS A CA 1
ATOM 2461 C C . HIS A 1 302 ? 14.128 11.164 -11.665 1.00 89.62 302 HIS A C 1
ATOM 2463 O O . HIS A 1 302 ? 13.265 11.341 -12.524 1.00 89.62 302 HIS A O 1
ATOM 2469 N N . ALA A 1 303 ? 15.344 10.673 -11.945 1.00 95.19 303 ALA A N 1
ATOM 2470 C CA . ALA A 1 303 ? 15.765 10.265 -13.284 1.00 95.19 303 ALA A CA 1
ATOM 2471 C C . ALA A 1 303 ? 14.837 9.213 -13.902 1.00 95.19 303 ALA A C 1
ATOM 2473 O O . ALA A 1 303 ? 14.531 9.274 -15.092 1.00 95.19 303 ALA A O 1
ATOM 2474 N N . PHE A 1 304 ? 14.329 8.293 -13.077 1.00 95.88 304 PHE A N 1
ATOM 2475 C CA . PHE A 1 304 ? 13.363 7.283 -13.492 1.00 95.88 304 PHE A CA 1
ATOM 2476 C C . PHE A 1 304 ? 12.242 7.123 -12.476 1.00 95.88 304 PHE A C 1
ATOM 2478 O O . PHE A 1 304 ? 12.465 7.170 -11.265 1.00 95.88 304 PHE A O 1
ATOM 2485 N N . ARG A 1 305 ? 11.034 6.871 -12.980 1.00 93.19 305 ARG A N 1
ATOM 2486 C CA . ARG A 1 305 ? 9.858 6.527 -12.173 1.00 93.19 305 ARG A CA 1
ATOM 2487 C C . ARG A 1 305 ? 9.014 5.470 -12.876 1.00 93.19 305 ARG A C 1
ATOM 2489 O O . ARG A 1 305 ? 9.019 5.390 -14.102 1.00 93.19 305 ARG A O 1
ATOM 2496 N N . LEU A 1 306 ? 8.287 4.663 -12.106 1.00 92.12 306 LEU A N 1
ATOM 2497 C CA . LEU A 1 306 ? 7.290 3.756 -12.678 1.00 92.12 306 LEU A CA 1
ATOM 2498 C C . LEU A 1 306 ? 6.084 4.562 -13.150 1.00 92.12 306 LEU A C 1
ATOM 2500 O O . LEU A 1 306 ? 5.616 5.462 -12.453 1.00 92.12 306 LEU A O 1
ATOM 2504 N N . SER A 1 307 ? 5.587 4.224 -14.333 1.00 89.81 307 SER A N 1
ATOM 2505 C CA . SER A 1 307 ? 4.342 4.762 -14.856 1.00 89.81 307 SER A CA 1
ATOM 2506 C C . SER A 1 307 ? 3.173 3.925 -14.360 1.00 89.81 307 SER A C 1
ATOM 2508 O O . SER A 1 307 ? 3.106 2.724 -14.611 1.00 89.81 307 SER A O 1
ATOM 2510 N N . GLY A 1 308 ? 2.226 4.576 -13.691 1.00 81.75 308 GLY A N 1
ATOM 2511 C CA . GLY A 1 308 ? 1.065 3.905 -13.122 1.00 81.75 308 GLY A CA 1
ATOM 2512 C C . GLY A 1 308 ? 1.374 3.155 -11.827 1.00 81.75 308 GLY A C 1
ATOM 2513 O O . GLY A 1 308 ? 2.476 3.211 -11.279 1.00 81.75 308 GLY A O 1
ATOM 2514 N N . LYS A 1 309 ? 0.345 2.486 -11.305 1.00 78.12 309 LYS A N 1
ATOM 2515 C CA . LYS A 1 309 ? 0.424 1.724 -10.060 1.00 78.12 309 LYS A CA 1
ATOM 2516 C C . LYS A 1 309 ? 0.537 0.249 -10.372 1.00 78.12 309 LYS A C 1
ATOM 2518 O O . LYS A 1 309 ? -0.178 -0.276 -11.219 1.00 78.12 309 LYS A O 1
ATOM 2523 N N . HIS A 1 310 ? 1.398 -0.416 -9.623 1.00 86.62 310 HIS A N 1
ATOM 2524 C CA . HIS A 1 310 ? 1.580 -1.853 -9.710 1.00 86.62 310 HIS A CA 1
ATOM 2525 C C . HIS A 1 310 ? 1.297 -2.445 -8.336 1.00 86.62 310 HIS A C 1
ATOM 2527 O O . HIS A 1 310 ? 2.183 -2.514 -7.485 1.00 86.62 310 HIS A O 1
ATOM 2533 N N . GLN A 1 311 ? 0.033 -2.809 -8.113 1.00 87.44 311 GLN A N 1
ATOM 2534 C CA . GLN A 1 311 ? -0.450 -3.401 -6.870 1.00 87.44 311 GLN A CA 1
ATOM 2535 C C . GLN A 1 311 ? -1.044 -4.779 -7.135 1.00 87.44 311 GLN A C 1
ATOM 2537 O O . GLN A 1 311 ? -1.721 -4.999 -8.137 1.00 87.44 311 GLN A O 1
ATOM 2542 N N . LYS A 1 312 ? -0.783 -5.717 -6.227 1.00 88.19 312 LYS A N 1
ATOM 2543 C CA . LYS A 1 312 ? -1.356 -7.062 -6.271 1.00 88.19 312 LYS A CA 1
ATOM 2544 C C . LYS A 1 312 ? -1.432 -7.629 -4.864 1.00 88.19 312 LYS A C 1
ATOM 2546 O O . LYS A 1 312 ? -0.425 -7.653 -4.152 1.00 88.19 312 LYS A O 1
ATOM 2551 N N . GLY A 1 313 ? -2.622 -8.071 -4.455 1.00 89.25 313 GLY A N 1
ATOM 2552 C CA . GLY A 1 313 ? -2.877 -8.501 -3.084 1.00 89.25 313 GLY A CA 1
ATOM 2553 C C . GLY A 1 313 ? -2.432 -7.436 -2.080 1.00 89.25 313 GLY A C 1
ATOM 2554 O O . GLY A 1 313 ? -2.872 -6.284 -2.136 1.00 89.25 313 GLY A O 1
ATOM 2555 N N . ILE A 1 314 ? -1.523 -7.821 -1.182 1.00 91.38 314 ILE A N 1
ATOM 2556 C CA . ILE A 1 314 ? -0.960 -6.930 -0.162 1.00 91.38 314 ILE A CA 1
ATOM 2557 C C . ILE A 1 314 ? 0.254 -6.118 -0.629 1.00 91.38 314 ILE A C 1
ATOM 2559 O O . ILE A 1 314 ? 0.756 -5.307 0.145 1.00 91.38 314 ILE A O 1
ATOM 2563 N N . TYR A 1 315 ? 0.756 -6.321 -1.845 1.00 91.94 315 TYR A N 1
ATOM 2564 C CA . TYR A 1 315 ? 2.016 -5.741 -2.302 1.00 91.94 315 TYR A CA 1
ATOM 2565 C C . TYR A 1 315 ? 1.807 -4.576 -3.265 1.00 91.94 315 TYR A C 1
ATOM 2567 O O . TYR A 1 315 ? 0.862 -4.553 -4.054 1.00 91.94 315 TYR A O 1
ATOM 2575 N N . THR A 1 316 ? 2.728 -3.620 -3.210 1.00 90.38 316 THR A N 1
ATOM 2576 C CA . THR A 1 316 ? 2.907 -2.568 -4.207 1.00 90.38 316 THR A CA 1
ATOM 2577 C C . THR A 1 316 ? 4.366 -2.538 -4.645 1.00 90.38 316 THR A C 1
ATOM 2579 O O . THR A 1 316 ? 5.270 -2.765 -3.839 1.00 90.38 316 THR A O 1
ATOM 2582 N N . LEU A 1 317 ? 4.586 -2.256 -5.923 1.00 91.38 317 LEU A N 1
ATOM 2583 C CA . LEU A 1 317 ? 5.903 -2.152 -6.539 1.00 91.38 317 LEU A CA 1
ATOM 2584 C C . LEU A 1 317 ? 6.264 -0.681 -6.772 1.00 91.38 317 LEU A C 1
ATOM 2586 O O . LEU A 1 317 ? 5.447 0.100 -7.258 1.00 91.38 317 LEU A O 1
ATOM 2590 N N . SER A 1 318 ? 7.494 -0.318 -6.424 1.00 90.44 318 SER A N 1
ATOM 2591 C CA . SER A 1 318 ? 8.103 0.993 -6.659 1.00 90.44 318 SER A CA 1
ATOM 2592 C C . SER A 1 318 ? 9.511 0.840 -7.251 1.00 90.44 318 SER A C 1
ATOM 2594 O O . SER A 1 318 ? 10.028 -0.275 -7.369 1.00 90.44 318 SER A O 1
ATOM 2596 N N . LEU A 1 319 ? 10.132 1.955 -7.649 1.00 91.88 319 LEU A N 1
ATOM 2597 C CA . LEU A 1 319 ? 11.556 2.005 -7.993 1.00 91.88 319 LEU A CA 1
ATOM 2598 C C . LEU A 1 319 ? 12.338 2.681 -6.868 1.00 91.88 319 LEU A C 1
ATOM 2600 O O . LEU A 1 319 ? 11.998 3.776 -6.423 1.00 91.88 319 LEU A O 1
ATOM 2604 N N . GLN A 1 320 ? 13.408 2.027 -6.439 1.00 92.44 320 GLN A N 1
ATOM 2605 C CA . GLN A 1 320 ? 14.369 2.521 -5.471 1.00 92.44 320 GLN A CA 1
ATOM 2606 C C . GLN A 1 320 ? 15.676 2.867 -6.182 1.00 92.44 320 GLN A C 1
ATOM 2608 O O . GLN A 1 320 ? 16.297 2.013 -6.816 1.00 92.44 320 GLN A O 1
ATOM 2613 N N . GLN A 1 321 ? 16.121 4.111 -6.023 1.00 93.81 321 GLN A N 1
ATOM 2614 C CA . GLN A 1 321 ? 17.453 4.527 -6.442 1.00 93.81 321 GLN A CA 1
ATOM 2615 C C . GLN A 1 321 ? 18.504 4.026 -5.439 1.00 93.81 321 GLN A C 1
ATOM 2617 O O . GLN A 1 321 ? 18.350 4.192 -4.226 1.00 93.81 321 GLN A O 1
ATOM 2622 N N . ARG A 1 322 ? 19.570 3.422 -5.962 1.00 93.25 322 ARG A N 1
ATOM 2623 C CA . ARG A 1 322 ? 20.786 2.987 -5.262 1.00 93.25 322 ARG A CA 1
ATOM 2624 C C . ARG A 1 322 ? 22.013 3.573 -5.985 1.00 93.25 322 ARG A C 1
ATOM 2626 O O . ARG A 1 322 ? 21.858 4.045 -7.113 1.00 93.25 322 ARG A O 1
ATOM 2633 N N . PRO A 1 323 ? 23.217 3.576 -5.381 1.00 91.56 323 PRO A N 1
ATOM 2634 C CA . PRO A 1 323 ? 24.422 4.108 -6.027 1.00 91.56 323 PRO A CA 1
ATOM 2635 C C . PRO A 1 323 ? 24.696 3.526 -7.421 1.00 91.56 323 PRO A C 1
ATOM 2637 O O . PRO A 1 323 ? 25.132 4.241 -8.311 1.00 91.56 323 PRO A O 1
ATOM 2640 N N . GLU A 1 324 ? 24.397 2.244 -7.614 1.00 91.06 324 GLU A N 1
ATOM 2641 C CA . GLU A 1 324 ? 24.633 1.488 -8.843 1.00 91.06 324 GLU A CA 1
ATOM 2642 C C . GLU A 1 324 ? 23.470 1.541 -9.860 1.00 91.06 324 GLU A C 1
ATOM 2644 O O . GLU A 1 324 ? 23.539 0.919 -10.924 1.00 91.06 324 GLU A O 1
ATOM 2649 N N . GLY A 1 325 ? 22.389 2.274 -9.558 1.00 94.62 325 GLY A N 1
ATOM 2650 C CA . GLY A 1 325 ? 21.266 2.501 -10.472 1.00 94.62 325 GLY A CA 1
ATOM 2651 C C . GLY A 1 325 ? 19.884 2.369 -9.827 1.00 94.62 325 GLY A C 1
ATOM 2652 O O . GLY A 1 325 ? 19.680 2.744 -8.675 1.00 94.62 325 GLY A O 1
ATOM 2653 N N . PHE A 1 326 ? 18.901 1.864 -10.576 1.00 95.44 326 PHE A N 1
ATOM 2654 C CA . PHE A 1 326 ? 17.500 1.792 -10.144 1.00 95.44 326 PHE A CA 1
ATOM 2655 C C . PHE A 1 326 ? 17.013 0.348 -10.066 1.00 95.44 326 PHE A C 1
ATOM 2657 O O . PHE A 1 326 ? 17.106 -0.423 -11.028 1.00 95.44 326 PHE A O 1
ATOM 2664 N N . PHE A 1 327 ? 16.449 0.021 -8.908 1.00 93.94 327 PHE A N 1
ATOM 2665 C CA . PHE A 1 327 ? 16.002 -1.313 -8.546 1.00 93.94 327 PHE A CA 1
ATOM 2666 C C . PHE A 1 327 ? 14.514 -1.306 -8.269 1.00 93.94 327 PHE A C 1
ATOM 2668 O O . PHE A 1 327 ? 13.978 -0.352 -7.710 1.00 93.94 327 PHE A O 1
ATOM 2675 N N . THR A 1 328 ? 13.839 -2.388 -8.604 1.00 93.00 328 THR A N 1
ATOM 2676 C CA . THR A 1 328 ? 12.492 -2.636 -8.105 1.00 93.00 328 THR A CA 1
ATOM 2677 C C . THR A 1 328 ? 12.512 -2.800 -6.586 1.00 93.00 328 THR A C 1
ATOM 2679 O O . THR A 1 328 ? 13.403 -3.430 -6.013 1.00 93.00 328 THR A O 1
ATOM 2682 N N . LYS A 1 329 ? 11.510 -2.229 -5.921 1.00 92.19 329 LYS A N 1
ATOM 2683 C CA . LYS A 1 329 ? 11.272 -2.388 -4.488 1.00 92.19 329 LYS A CA 1
ATOM 2684 C C . LYS A 1 329 ? 9.826 -2.784 -4.266 1.00 92.19 329 LYS A C 1
ATOM 2686 O O . LYS A 1 329 ? 8.907 -2.080 -4.687 1.00 92.19 329 LYS A O 1
ATOM 2691 N N . VAL A 1 330 ? 9.627 -3.902 -3.591 1.00 92.44 330 VAL A N 1
ATOM 2692 C CA . VAL A 1 330 ? 8.309 -4.421 -3.248 1.00 92.44 330 VAL A CA 1
ATOM 2693 C C . VAL A 1 330 ? 8.054 -4.127 -1.782 1.00 92.44 330 VAL A C 1
ATOM 2695 O O . VAL A 1 330 ? 8.856 -4.452 -0.910 1.00 92.44 330 VAL A O 1
ATOM 2698 N N . GLN A 1 331 ? 6.920 -3.504 -1.494 1.00 90.75 331 GLN A N 1
ATOM 2699 C CA . GLN A 1 331 ? 6.523 -3.173 -0.131 1.00 90.75 331 GLN A CA 1
ATOM 2700 C C . GLN A 1 331 ? 5.067 -3.552 0.110 1.00 90.75 331 GLN A C 1
ATOM 2702 O O . GLN A 1 331 ? 4.250 -3.580 -0.811 1.00 90.75 331 GLN A O 1
ATOM 2707 N N . GLU A 1 332 ? 4.725 -3.848 1.361 1.00 91.38 332 GLU A N 1
ATOM 2708 C CA . GLU A 1 332 ? 3.327 -4.042 1.730 1.00 91.38 332 GLU A CA 1
ATOM 2709 C C . GLU A 1 332 ? 2.571 -2.718 1.633 1.00 91.38 332 GLU A C 1
ATOM 2711 O O . GLU A 1 332 ? 3.044 -1.694 2.130 1.00 91.38 332 GLU A O 1
ATOM 2716 N N . ARG A 1 333 ? 1.366 -2.740 1.066 1.00 91.19 333 ARG A N 1
ATOM 2717 C CA . ARG A 1 333 ? 0.495 -1.567 0.954 1.00 91.19 333 ARG A CA 1
ATOM 2718 C C . ARG A 1 333 ? 0.153 -1.004 2.333 1.00 91.19 333 ARG A C 1
ATOM 2720 O O . ARG A 1 333 ? -0.004 -1.737 3.311 1.00 91.19 333 ARG A O 1
ATOM 2727 N N . ASP A 1 334 ? 0.065 0.314 2.441 1.00 91.94 334 ASP A N 1
ATOM 2728 C CA . ASP A 1 334 ? -0.140 0.998 3.725 1.00 91.94 334 ASP A CA 1
ATOM 2729 C C . ASP A 1 334 ? -1.598 1.000 4.197 1.00 91.94 334 ASP A C 1
ATOM 2731 O O . ASP A 1 334 ? -1.880 0.988 5.398 1.00 91.94 334 ASP A O 1
ATOM 2735 N N . ASP A 1 335 ? -2.536 0.893 3.260 1.00 92.69 335 ASP A N 1
ATOM 2736 C CA . ASP A 1 335 ? -3.971 0.768 3.516 1.00 92.69 335 ASP A CA 1
ATOM 2737 C C . ASP A 1 335 ? -4.358 -0.505 4.287 1.00 92.69 335 ASP A C 1
ATOM 2739 O O . ASP A 1 335 ? -5.339 -0.480 5.033 1.00 92.69 335 ASP A O 1
ATOM 2743 N N . ILE A 1 336 ? -3.553 -1.572 4.224 1.00 94.50 336 ILE A N 1
ATOM 2744 C CA . ILE A 1 336 ? -3.677 -2.794 5.045 1.00 94.50 336 ILE A CA 1
ATOM 2745 C C . ILE A 1 336 ? -3.834 -2.454 6.525 1.00 94.50 336 ILE A C 1
ATOM 2747 O O . ILE A 1 336 ? -4.669 -3.035 7.229 1.00 94.50 336 ILE A O 1
ATOM 2751 N N . ALA A 1 337 ? -3.050 -1.486 7.002 1.00 94.62 337 ALA A N 1
ATOM 2752 C CA . ALA A 1 337 ? -3.063 -1.091 8.398 1.00 94.62 337 ALA A CA 1
ATOM 2753 C C . ALA A 1 337 ? -4.412 -0.448 8.778 1.00 94.62 337 ALA A C 1
ATOM 2755 O O . ALA A 1 337 ? -4.991 -0.738 9.831 1.00 94.62 337 ALA A O 1
ATOM 2756 N N . ILE A 1 338 ? -4.961 0.363 7.869 1.00 96.06 338 ILE A N 1
ATOM 2757 C CA . ILE A 1 338 ? -6.268 1.006 8.016 1.00 96.06 338 ILE A CA 1
ATOM 2758 C C . ILE A 1 338 ? -7.405 -0.019 7.938 1.00 96.06 338 ILE A C 1
ATOM 2760 O O . ILE A 1 338 ? -8.311 0.034 8.773 1.00 96.06 338 ILE A O 1
ATOM 2764 N N . TYR A 1 339 ? -7.361 -0.974 7.000 1.00 95.69 339 TYR A N 1
ATOM 2765 C CA . TYR A 1 339 ? -8.351 -2.055 6.911 1.00 95.69 339 TYR A CA 1
ATOM 2766 C C . TYR A 1 339 ? -8.438 -2.840 8.222 1.00 95.69 339 TYR A C 1
ATOM 2768 O O . TYR A 1 339 ? -9.532 -3.031 8.762 1.00 95.69 339 TYR A O 1
ATOM 2776 N N . ALA A 1 340 ? -7.287 -3.237 8.770 1.00 95.38 340 ALA A N 1
ATOM 2777 C CA . ALA A 1 340 ? -7.210 -3.980 10.020 1.00 95.38 340 ALA A CA 1
ATOM 2778 C C . ALA A 1 340 ? -7.821 -3.202 11.201 1.00 95.38 340 ALA A C 1
ATOM 2780 O O . ALA A 1 340 ? -8.642 -3.748 11.945 1.00 95.38 340 ALA A O 1
ATOM 2781 N N . GLN A 1 341 ? -7.481 -1.917 11.354 1.00 95.56 341 GLN A N 1
ATOM 2782 C CA . GLN A 1 341 ? -8.042 -1.083 12.421 1.00 95.56 341 GLN A CA 1
ATOM 2783 C C . GLN A 1 341 ? -9.555 -0.870 12.243 1.00 95.56 341 GLN A C 1
ATOM 2785 O O . GLN A 1 341 ? -10.314 -0.943 13.216 1.00 95.56 341 GLN A O 1
ATOM 2790 N N . GLN A 1 342 ? -10.023 -0.635 11.014 1.00 95.62 342 GLN A N 1
ATOM 2791 C CA . GLN A 1 342 ? -11.450 -0.448 10.748 1.00 95.62 342 GLN A CA 1
ATOM 2792 C C . GLN A 1 342 ? -12.267 -1.726 10.988 1.00 95.62 342 GLN A C 1
ATOM 2794 O O . GLN A 1 342 ? -13.421 -1.619 11.406 1.00 95.62 342 GLN A O 1
ATOM 2799 N N . ALA A 1 343 ? -11.685 -2.918 10.809 1.00 95.69 343 ALA A N 1
ATOM 2800 C CA . ALA A 1 343 ? -12.323 -4.184 11.178 1.00 95.69 343 ALA A CA 1
ATOM 2801 C C . ALA A 1 343 ? -12.606 -4.274 12.690 1.00 95.69 343 ALA A C 1
ATOM 2803 O O . ALA A 1 343 ? -13.705 -4.666 13.099 1.00 95.69 343 ALA A O 1
ATOM 2804 N N . GLN A 1 344 ? -11.650 -3.851 13.528 1.00 95.00 344 GLN A N 1
ATOM 2805 C CA . GLN A 1 344 ? -11.853 -3.761 14.977 1.00 95.00 344 GLN A CA 1
ATOM 2806 C C . GLN A 1 344 ? -12.880 -2.680 15.338 1.00 95.00 344 GLN A C 1
ATOM 2808 O O . GLN A 1 344 ? -13.773 -2.923 16.156 1.00 95.00 344 GLN A O 1
ATOM 2813 N N . ALA A 1 345 ? -12.779 -1.495 14.731 1.00 95.50 345 ALA A N 1
ATOM 2814 C CA . ALA A 1 345 ? -13.694 -0.383 14.983 1.00 95.50 345 ALA A CA 1
ATOM 2815 C C . ALA A 1 345 ? -15.148 -0.771 14.675 1.00 95.50 345 ALA A C 1
ATOM 2817 O O . ALA A 1 345 ? -16.023 -0.614 15.526 1.00 95.50 345 ALA A O 1
ATOM 2818 N N . ALA A 1 346 ? -15.393 -1.381 13.512 1.00 96.06 346 ALA A N 1
ATOM 2819 C CA . ALA A 1 346 ? -16.722 -1.823 13.096 1.00 96.06 346 ALA A CA 1
ATOM 2820 C C . ALA A 1 346 ? -17.363 -2.835 14.064 1.00 96.06 346 ALA A C 1
ATOM 2822 O O . ALA A 1 346 ? -18.578 -2.939 14.112 1.00 96.06 346 ALA A O 1
ATOM 2823 N N . ASN A 1 347 ? -16.579 -3.559 14.866 1.00 96.06 347 ASN A N 1
ATOM 2824 C CA . ASN A 1 347 ? -17.114 -4.496 15.855 1.00 96.06 347 ASN A CA 1
ATOM 2825 C C . ASN A 1 347 ? -17.225 -3.899 17.271 1.00 96.06 347 ASN A C 1
ATOM 2827 O O . ASN A 1 347 ? -18.006 -4.391 18.078 1.00 96.06 347 ASN A O 1
ATOM 2831 N N . THR A 1 348 ? -16.466 -2.848 17.600 1.00 94.44 348 THR A N 1
ATOM 2832 C CA . THR A 1 348 ? -16.315 -2.367 18.989 1.00 94.44 348 THR A CA 1
ATOM 2833 C C . THR A 1 348 ? -16.829 -0.948 19.237 1.00 94.44 348 THR A C 1
ATOM 2835 O O . THR A 1 348 ? -16.980 -0.567 20.396 1.00 94.44 348 THR A O 1
ATOM 2838 N N . LEU A 1 349 ? -17.154 -0.171 18.194 1.00 95.31 349 LEU A N 1
ATOM 2839 C CA . LEU A 1 349 ? -17.618 1.221 18.332 1.00 95.31 349 LEU A CA 1
ATOM 2840 C C . LEU A 1 349 ? -18.907 1.370 19.149 1.00 95.31 349 LEU A C 1
ATOM 2842 O O . LEU A 1 349 ? -19.083 2.376 19.829 1.00 95.31 349 LEU A O 1
ATOM 2846 N N . PHE A 1 350 ? -19.783 0.367 19.106 1.00 95.25 350 PHE A N 1
ATOM 2847 C CA . PHE A 1 350 ? -21.049 0.348 19.845 1.00 95.25 350 PHE A CA 1
ATOM 2848 C C . PHE A 1 350 ? -21.039 -0.641 21.018 1.00 95.25 350 PHE A C 1
ATOM 2850 O O . PHE A 1 350 ? -22.099 -1.114 21.430 1.00 95.25 350 PHE A O 1
ATOM 2857 N N . ALA A 1 351 ? -19.859 -0.996 21.539 1.00 93.81 351 ALA A N 1
ATOM 2858 C CA . ALA A 1 351 ? -19.759 -1.847 22.719 1.00 93.81 351 ALA A CA 1
ATOM 2859 C C . ALA A 1 351 ? -20.463 -1.185 23.918 1.00 93.81 351 ALA A C 1
ATOM 2861 O O . ALA A 1 351 ? -20.205 -0.021 24.242 1.00 93.81 351 ALA A O 1
ATOM 2862 N N . LEU A 1 352 ? -21.345 -1.941 24.571 1.00 94.25 352 LEU A N 1
ATOM 2863 C CA . LEU A 1 352 ? -22.187 -1.472 25.667 1.00 94.25 352 LEU A CA 1
ATOM 2864 C C . LEU A 1 352 ? -22.046 -2.394 26.883 1.00 94.25 352 LEU A C 1
ATOM 2866 O O . LEU A 1 352 ? -21.913 -3.613 26.739 1.00 94.25 352 LEU A O 1
ATOM 2870 N N . ARG A 1 353 ? -22.074 -1.796 28.072 1.00 94.00 353 ARG A N 1
ATOM 2871 C CA . ARG A 1 353 ? -22.076 -2.471 29.377 1.00 94.00 353 ARG A CA 1
ATOM 2872 C C . ARG A 1 353 ? -23.248 -1.983 30.196 1.00 94.00 353 ARG A C 1
ATOM 2874 O O . ARG A 1 353 ? -23.736 -0.874 29.960 1.00 94.00 353 ARG A O 1
ATOM 2881 N N . LEU A 1 354 ? -23.605 -2.729 31.233 1.00 91.56 354 LEU A N 1
ATOM 2882 C CA . LEU A 1 354 ? -24.629 -2.283 32.168 1.00 91.56 354 LEU A CA 1
ATOM 2883 C C . LEU A 1 354 ? -24.303 -0.899 32.755 1.00 91.56 354 LEU A C 1
ATOM 2885 O O . LEU A 1 354 ? -25.121 0.014 32.695 1.00 91.56 354 LEU A O 1
ATOM 2889 N N . ASN A 1 355 ? -23.083 -0.713 33.259 1.00 89.00 355 ASN A N 1
ATOM 2890 C CA . ASN A 1 355 ? -22.691 0.536 33.918 1.00 89.00 355 ASN A CA 1
ATOM 2891 C C . ASN A 1 355 ? -22.616 1.747 32.964 1.00 89.00 355 ASN A C 1
ATOM 2893 O O . ASN A 1 355 ? -22.567 2.874 33.444 1.00 89.00 355 ASN A O 1
ATOM 2897 N N . ASP A 1 356 ? -22.585 1.521 31.642 1.00 86.69 356 ASP A N 1
ATOM 2898 C CA . ASP A 1 356 ? -22.611 2.584 30.626 1.00 86.69 356 ASP A CA 1
ATOM 2899 C C . ASP A 1 356 ? -24.032 3.112 30.361 1.00 86.69 356 ASP A C 1
ATOM 2901 O O . ASP A 1 356 ? -24.184 4.248 29.916 1.00 86.69 356 ASP A O 1
ATOM 2905 N N . LYS A 1 357 ? -25.064 2.291 30.602 1.00 81.69 357 LYS A N 1
ATOM 2906 C CA . LYS A 1 357 ? -26.476 2.653 30.390 1.00 81.69 357 LYS A CA 1
ATOM 2907 C C . LYS A 1 357 ? -27.206 3.008 31.683 1.00 81.69 357 LYS A C 1
ATOM 2909 O O . LYS A 1 357 ? -28.067 3.880 31.677 1.00 81.69 357 LYS A O 1
ATOM 2914 N N . ASN A 1 358 ? -26.894 2.312 32.776 1.00 79.19 358 ASN A N 1
ATOM 2915 C CA . ASN A 1 358 ? -27.575 2.463 34.052 1.00 79.19 358 ASN A CA 1
ATOM 2916 C C . ASN A 1 358 ? -26.628 2.093 35.201 1.00 79.19 358 ASN A C 1
ATOM 2918 O O . ASN A 1 358 ? -26.273 0.929 35.387 1.00 79.19 358 ASN A O 1
ATOM 2922 N N . SER A 1 359 ? -26.219 3.093 35.981 1.00 70.88 359 SER A N 1
ATOM 2923 C CA . SER A 1 359 ? -25.333 2.895 37.133 1.00 70.88 359 SER A CA 1
ATOM 2924 C C . SER A 1 359 ? -26.076 2.559 38.430 1.00 70.88 359 SER A C 1
ATOM 2926 O O . SER A 1 359 ? -25.428 2.176 39.399 1.00 70.88 359 SER A O 1
ATOM 2928 N N . ASP A 1 360 ? -27.407 2.704 38.467 1.00 71.94 360 ASP A N 1
ATOM 2929 C CA . ASP A 1 360 ? -28.214 2.635 39.695 1.00 71.94 360 ASP A CA 1
ATOM 2930 C C . ASP A 1 360 ? -29.387 1.657 39.606 1.00 71.94 360 ASP A C 1
ATOM 2932 O O . ASP A 1 360 ? -30.501 1.949 40.028 1.00 71.94 360 ASP A O 1
ATOM 2936 N N . ILE A 1 361 ? -29.143 0.477 39.039 1.00 74.25 361 ILE A N 1
ATOM 2937 C CA . ILE A 1 361 ? -30.185 -0.550 38.926 1.00 74.25 361 ILE A CA 1
ATOM 2938 C C . ILE A 1 361 ? -30.667 -1.082 40.283 1.00 74.25 361 ILE A C 1
ATOM 2940 O O . ILE A 1 361 ? -31.757 -1.608 40.362 1.00 74.25 361 ILE A O 1
ATOM 2944 N N . PHE A 1 362 ? -29.896 -0.955 41.365 1.00 74.75 362 PHE A N 1
ATOM 2945 C CA . PHE A 1 362 ? -30.246 -1.563 42.657 1.00 74.75 362 PHE A CA 1
ATOM 2946 C C . PHE A 1 362 ? -31.110 -0.671 43.559 1.00 74.75 362 PHE A C 1
ATOM 2948 O O . PHE A 1 362 ? -31.382 -1.045 44.704 1.00 74.75 362 PHE A O 1
ATOM 2955 N N . ASP A 1 363 ? -31.511 0.515 43.091 1.00 74.44 363 ASP A N 1
ATOM 2956 C CA . ASP A 1 363 ? -32.404 1.374 43.860 1.00 74.44 363 ASP A CA 1
ATOM 2957 C C . ASP A 1 363 ? -33.858 0.882 43.794 1.00 74.44 363 ASP A C 1
ATOM 2959 O O . ASP A 1 363 ? -34.397 0.595 42.732 1.00 74.44 363 ASP A O 1
ATOM 2963 N N . ARG A 1 364 ? -34.519 0.806 44.953 1.00 63.81 364 ARG A N 1
ATOM 2964 C CA . ARG A 1 364 ? -35.864 0.220 45.110 1.00 63.81 364 ARG A CA 1
ATOM 2965 C C . ARG A 1 364 ? -37.006 1.215 44.849 1.00 63.81 364 ARG A C 1
ATOM 2967 O O . ARG A 1 364 ? -38.166 0.901 45.113 1.00 63.81 364 ARG A O 1
ATOM 2974 N N . THR A 1 365 ? -36.713 2.437 44.403 1.00 64.06 365 THR A N 1
ATOM 2975 C CA . THR A 1 365 ? -37.678 3.547 44.414 1.00 64.06 365 THR A CA 1
ATOM 2976 C C . THR A 1 365 ? -38.654 3.528 43.221 1.00 64.06 365 THR A C 1
ATOM 2978 O O . THR A 1 365 ? -38.528 4.333 42.303 1.00 64.06 365 THR A O 1
ATOM 2981 N N . LEU A 1 366 ? -39.692 2.677 43.311 1.00 58.00 366 LEU A N 1
ATOM 2982 C CA . LEU A 1 366 ? -40.777 2.441 42.328 1.00 58.00 366 LEU A CA 1
ATOM 2983 C C . LEU A 1 366 ? -40.303 1.911 40.953 1.00 58.00 366 LEU A C 1
ATOM 2985 O O . LEU A 1 366 ? -39.177 2.191 40.546 1.00 58.00 366 LEU A O 1
ATOM 2989 N N . PRO A 1 367 ? -41.158 1.186 40.199 1.00 62.44 367 PRO A N 1
ATOM 2990 C CA . PRO A 1 367 ? -40.837 0.787 38.832 1.00 62.44 367 PRO A CA 1
ATOM 2991 C C . PRO A 1 367 ? -40.750 2.035 37.960 1.00 62.44 367 PRO A C 1
ATOM 2993 O O . PRO A 1 367 ? -41.762 2.685 37.701 1.00 62.44 367 PRO A O 1
ATOM 2996 N N . ARG A 1 368 ? -39.541 2.377 37.516 1.00 73.75 368 ARG A N 1
ATOM 2997 C CA . ARG A 1 368 ? -39.306 3.515 36.625 1.00 73.75 368 ARG A CA 1
ATOM 2998 C C . ARG A 1 368 ? -38.901 3.042 35.252 1.00 73.75 368 ARG A C 1
ATOM 3000 O O . ARG A 1 368 ? -38.219 2.027 35.117 1.00 73.75 368 ARG A O 1
ATOM 3007 N N . LYS A 1 369 ? -39.287 3.819 34.247 1.00 83.31 369 LYS A N 1
ATOM 3008 C CA . LYS A 1 369 ? -38.708 3.693 32.913 1.00 83.31 369 LYS A CA 1
ATOM 3009 C C . LYS A 1 369 ? -37.503 4.617 32.825 1.00 83.31 369 LYS A C 1
ATOM 3011 O O . LYS A 1 369 ? -37.584 5.803 33.145 1.00 83.31 369 LYS A O 1
ATOM 3016 N N . GLY A 1 370 ? -36.371 4.062 32.415 1.00 86.88 370 GLY A N 1
ATOM 3017 C CA . GLY A 1 370 ? -35.147 4.810 32.155 1.00 86.88 370 GLY A CA 1
ATOM 3018 C C . GLY A 1 370 ? -35.011 5.217 30.689 1.00 86.88 370 GLY A C 1
ATOM 3019 O O . GLY A 1 370 ? -35.144 4.378 29.799 1.00 86.88 370 GLY A O 1
ATOM 3020 N N . LEU A 1 371 ? -34.668 6.479 30.439 1.00 93.19 371 LEU A N 1
ATOM 3021 C CA . LEU A 1 371 ? -34.065 6.956 29.194 1.00 93.19 371 LEU A CA 1
ATOM 3022 C C . LEU A 1 371 ? -32.587 7.243 29.460 1.00 93.19 371 LEU A C 1
ATOM 3024 O O . LEU A 1 371 ? -32.256 7.874 30.462 1.00 93.19 371 LEU A O 1
ATOM 3028 N N . TRP A 1 372 ? -31.699 6.822 28.567 1.00 94.69 372 TRP A N 1
ATOM 3029 C CA . TRP A 1 372 ? -30.273 7.107 28.673 1.00 94.69 372 TRP A CA 1
ATOM 3030 C C . TRP A 1 372 ? -29.703 7.638 27.359 1.00 94.69 372 TRP A C 1
ATOM 3032 O O . TRP A 1 372 ? -30.136 7.279 26.264 1.00 94.69 372 TRP A O 1
ATOM 3042 N N . LEU A 1 373 ? -28.706 8.504 27.491 1.00 96.88 373 LEU A N 1
ATOM 3043 C CA . LEU A 1 373 ? -27.913 9.081 26.417 1.00 96.88 373 LEU A CA 1
ATOM 3044 C C . LEU A 1 373 ? -26.440 8.942 26.794 1.00 96.88 373 LEU A C 1
ATOM 3046 O O . LEU A 1 373 ? -26.043 9.309 27.895 1.00 96.88 373 LEU A O 1
ATOM 3050 N N . ARG A 1 374 ? -25.629 8.442 25.868 1.00 96.19 374 ARG A N 1
ATOM 3051 C CA . ARG A 1 374 ? -24.195 8.210 26.027 1.00 96.19 374 ARG A CA 1
ATOM 3052 C C . ARG A 1 374 ? -23.440 8.875 24.895 1.00 96.19 374 ARG A C 1
ATOM 3054 O O . ARG A 1 374 ? -23.692 8.587 23.727 1.00 96.19 374 ARG A O 1
ATOM 3061 N N . VAL A 1 375 ? -22.475 9.715 25.241 1.00 97.38 375 VAL A N 1
ATOM 3062 C CA . VAL A 1 375 ? -21.532 10.322 24.299 1.00 97.38 375 VAL A CA 1
ATOM 3063 C C . VAL A 1 375 ? -20.146 9.767 24.589 1.00 97.38 375 VAL A C 1
ATOM 3065 O O . VAL A 1 375 ? -19.714 9.765 25.740 1.00 97.38 375 VAL A O 1
ATOM 3068 N N . ILE A 1 376 ? -19.459 9.288 23.555 1.00 96.19 376 ILE A N 1
ATOM 3069 C CA . ILE A 1 376 ? -18.108 8.730 23.654 1.00 96.19 376 ILE A CA 1
ATOM 3070 C C . ILE A 1 376 ? -17.129 9.532 22.807 1.00 96.19 376 ILE A C 1
ATOM 3072 O O . ILE A 1 376 ? -17.453 9.949 21.694 1.00 96.19 376 ILE A O 1
ATOM 3076 N N . ASP A 1 377 ? -15.917 9.673 23.324 1.00 97.38 377 ASP A N 1
ATOM 3077 C CA . ASP A 1 377 ? -14.764 10.243 22.635 1.00 97.38 377 ASP A CA 1
ATOM 3078 C C . ASP A 1 377 ? -13.530 9.422 23.011 1.00 97.38 377 ASP A C 1
ATOM 3080 O O . ASP A 1 377 ? -13.345 9.075 24.180 1.00 97.38 377 ASP A O 1
ATOM 3084 N N . GLY A 1 378 ? -12.702 9.035 22.046 1.00 96.56 378 GLY A N 1
ATOM 3085 C CA . GLY A 1 378 ? -11.525 8.243 22.356 1.00 96.56 378 GLY A CA 1
ATOM 3086 C C . GLY A 1 378 ? -10.441 8.266 21.300 1.00 96.56 378 GLY A C 1
ATOM 3087 O O . GLY A 1 378 ? -10.675 8.514 20.121 1.00 96.56 378 GLY A O 1
ATOM 3088 N N . HIS A 1 379 ? -9.243 7.924 21.753 1.00 97.25 379 HIS A N 1
ATOM 3089 C CA . HIS A 1 379 ? -8.040 7.823 20.949 1.00 97.25 379 HIS A CA 1
ATOM 3090 C C . HIS A 1 379 ? -7.398 6.446 21.138 1.00 97.25 379 HIS A C 1
ATOM 3092 O O . HIS A 1 379 ? -7.361 5.919 22.254 1.00 97.25 379 HIS A O 1
ATOM 3098 N N . SER A 1 380 ? -6.887 5.855 20.063 1.00 94.94 380 SER A N 1
ATOM 3099 C CA . SER A 1 380 ? -6.268 4.532 20.084 1.00 94.94 380 SER A CA 1
ATOM 3100 C C . SER A 1 380 ? -5.045 4.445 19.186 1.00 94.94 380 SER A C 1
ATOM 3102 O O . SER A 1 380 ? -5.104 4.908 18.055 1.00 94.94 380 SER A O 1
ATOM 3104 N N . ASN A 1 381 ? -4.022 3.727 19.639 1.00 95.44 381 ASN A N 1
ATOM 3105 C CA . ASN A 1 381 ? -2.843 3.365 18.857 1.00 95.44 381 ASN A CA 1
ATOM 3106 C C . ASN A 1 381 ? -2.784 1.846 18.702 1.00 95.44 381 ASN A C 1
ATOM 3108 O O . ASN A 1 381 ? -2.954 1.103 19.677 1.00 95.44 381 ASN A O 1
ATOM 3112 N N . GLN A 1 382 ? -2.580 1.377 17.472 1.00 93.94 382 GLN A N 1
ATOM 3113 C CA . GLN A 1 382 ? -2.635 -0.047 17.142 1.00 93.94 382 GLN A CA 1
ATOM 3114 C C . GLN A 1 382 ? -1.503 -0.447 16.204 1.00 93.94 382 GLN A C 1
ATOM 3116 O O . GLN A 1 382 ? -1.339 0.160 15.152 1.00 93.94 382 GLN A O 1
ATOM 3121 N N . TRP A 1 383 ? -0.763 -1.499 16.548 1.00 94.06 383 TRP A N 1
ATOM 3122 C CA . TRP A 1 383 ? 0.298 -2.028 15.693 1.00 94.06 383 TRP A CA 1
ATOM 3123 C C . TRP A 1 383 ? -0.224 -3.219 14.894 1.00 94.06 383 TRP A C 1
ATOM 3125 O O . TRP A 1 383 ? -0.770 -4.176 15.455 1.00 94.06 383 TRP A O 1
ATOM 3135 N N . VAL A 1 384 ? -0.048 -3.142 13.579 1.00 94.75 384 VAL A N 1
ATOM 3136 C CA . VAL A 1 384 ? -0.442 -4.178 12.621 1.00 94.75 384 VAL A CA 1
ATOM 3137 C C . VAL A 1 384 ? 0.805 -4.963 12.227 1.00 94.75 384 VAL A C 1
ATOM 3139 O O . VAL A 1 384 ? 1.879 -4.389 12.060 1.00 94.75 384 VAL A O 1
ATOM 3142 N N . GLN A 1 385 ? 0.682 -6.285 12.105 1.00 93.50 385 GLN A N 1
ATOM 3143 C CA . GLN A 1 385 ? 1.776 -7.131 11.628 1.00 93.50 385 GLN A CA 1
ATOM 3144 C C . GLN A 1 385 ? 2.313 -6.617 10.281 1.00 93.50 385 GLN A C 1
ATOM 3146 O O . GLN A 1 385 ? 1.524 -6.238 9.422 1.00 93.50 385 GLN A O 1
ATOM 3151 N N . GLY A 1 386 ? 3.636 -6.623 10.104 1.00 86.56 386 GLY A N 1
ATOM 3152 C CA . GLY A 1 386 ? 4.289 -6.146 8.877 1.00 86.56 386 GLY A CA 1
ATOM 3153 C C . GLY A 1 386 ? 4.494 -4.629 8.813 1.00 86.56 386 GLY A C 1
ATOM 3154 O O . GLY A 1 386 ? 5.139 -4.151 7.887 1.00 86.56 386 GLY A O 1
ATOM 3155 N N . LYS A 1 387 ? 3.999 -3.864 9.798 1.00 91.12 387 LYS A N 1
ATOM 3156 C CA . LYS A 1 387 ? 4.144 -2.403 9.855 1.00 91.12 387 LYS A CA 1
ATOM 3157 C C . LYS A 1 387 ? 5.017 -1.963 11.029 1.00 91.12 387 LYS A C 1
ATOM 3159 O O . LYS A 1 387 ? 4.950 -2.526 12.121 1.00 91.12 387 LYS A O 1
ATOM 3164 N N . THR A 1 388 ? 5.834 -0.943 10.785 1.00 87.75 388 THR A N 1
ATOM 3165 C CA . THR A 1 388 ? 6.820 -0.397 11.733 1.00 87.75 388 THR A CA 1
ATOM 3166 C C . THR A 1 388 ? 6.227 0.681 12.647 1.00 87.75 388 THR A C 1
ATOM 3168 O O . THR A 1 388 ? 6.647 0.813 13.796 1.00 87.75 388 THR A O 1
ATOM 3171 N N . ALA A 1 389 ? 5.202 1.401 12.182 1.00 92.69 389 ALA A N 1
ATOM 3172 C CA . ALA A 1 389 ? 4.496 2.439 12.934 1.00 92.69 389 ALA A CA 1
ATOM 3173 C C . ALA A 1 389 ? 3.089 1.993 13.395 1.00 92.69 389 ALA A C 1
ATOM 3175 O O . ALA A 1 389 ? 2.481 1.108 12.781 1.00 92.69 389 ALA A O 1
ATOM 3176 N N . PRO A 1 390 ? 2.539 2.584 14.475 1.00 94.81 390 PRO A N 1
ATOM 3177 C CA . PRO A 1 390 ? 1.148 2.369 14.854 1.00 94.81 390 PRO A CA 1
ATOM 3178 C C . PRO A 1 390 ? 0.181 3.114 13.926 1.00 94.81 390 PRO A C 1
ATOM 3180 O O . PRO A 1 390 ? 0.471 4.196 13.424 1.00 94.81 390 PRO A O 1
ATOM 3183 N N . VAL A 1 391 ? -1.021 2.563 13.774 1.00 96.50 391 VAL A N 1
ATOM 3184 C CA . VAL A 1 391 ? -2.180 3.278 13.238 1.00 96.50 391 VAL A CA 1
ATOM 3185 C C . VAL A 1 391 ? -2.841 4.044 14.374 1.00 96.50 391 VAL A C 1
ATOM 3187 O O . VAL A 1 391 ? -3.299 3.443 15.355 1.00 96.50 391 VAL A O 1
ATOM 3190 N N . GLU A 1 392 ? -2.936 5.356 14.220 1.00 97.12 392 GLU A N 1
ATOM 3191 C CA . GLU A 1 392 ? -3.655 6.232 15.136 1.00 97.12 392 GLU A CA 1
ATOM 3192 C C . GLU A 1 392 ? -5.140 6.244 14.776 1.00 97.12 392 GLU A C 1
ATOM 3194 O O . GLU A 1 392 ? -5.518 6.322 13.609 1.00 97.12 392 GLU A O 1
ATOM 3199 N N . GLY A 1 393 ? -6.000 6.146 15.781 1.00 96.94 393 GLY A N 1
ATOM 3200 C CA . GLY A 1 393 ? -7.447 6.143 15.633 1.00 96.94 393 GLY A CA 1
ATOM 3201 C C . GLY A 1 393 ? -8.078 7.164 16.565 1.00 96.94 393 GLY A C 1
ATOM 3202 O O . GLY A 1 393 ? -7.755 7.200 17.749 1.00 96.94 393 GLY A O 1
ATOM 3203 N N . TYR A 1 394 ? -9.003 7.966 16.054 1.00 97.62 394 TYR A N 1
ATOM 3204 C CA . TYR A 1 394 ? -9.833 8.869 16.845 1.00 97.62 394 TYR A CA 1
ATOM 3205 C C . TYR A 1 394 ? -11.300 8.548 16.597 1.00 97.62 394 TYR A C 1
ATOM 3207 O O . TYR A 1 394 ? -11.773 8.613 15.460 1.00 97.62 394 TYR A O 1
ATOM 3215 N N . ARG A 1 395 ? -12.017 8.175 17.654 1.00 96.25 395 ARG A N 1
ATOM 3216 C CA . ARG A 1 395 ? -13.415 7.758 17.589 1.00 96.25 395 ARG A CA 1
ATOM 3217 C C . ARG A 1 395 ? -14.305 8.681 18.392 1.00 96.25 395 ARG A C 1
ATOM 3219 O O . ARG A 1 395 ? -13.936 9.125 19.473 1.00 96.25 395 ARG A O 1
ATOM 3226 N N . LYS A 1 396 ? -15.515 8.879 17.888 1.00 97.44 396 LYS A N 1
ATOM 3227 C CA . LYS A 1 396 ? -16.579 9.574 18.600 1.00 97.44 396 LYS A CA 1
ATOM 3228 C C . LYS A 1 396 ? -17.923 8.958 18.266 1.00 97.44 396 LYS A C 1
ATOM 3230 O O . LYS A 1 396 ? -18.114 8.411 17.177 1.00 97.44 396 LYS A O 1
ATOM 3235 N N . GLY A 1 397 ? -18.867 9.049 19.183 1.00 97.44 397 GLY A N 1
ATOM 3236 C CA . GLY A 1 397 ? -20.175 8.459 18.965 1.00 97.44 397 GLY A CA 1
ATOM 3237 C C . GLY A 1 397 ? -21.203 8.906 19.976 1.00 97.44 397 GLY A C 1
ATOM 3238 O O . GLY A 1 397 ? -20.876 9.412 21.047 1.00 97.44 397 GLY A O 1
ATOM 3239 N N . VAL A 1 398 ? -22.456 8.696 19.602 1.00 97.81 398 VAL A N 1
ATOM 3240 C CA . VAL A 1 398 ? -23.623 8.937 20.433 1.00 97.81 398 VAL A CA 1
ATOM 3241 C C . VAL A 1 398 ? -24.491 7.690 20.387 1.00 97.81 398 VAL A C 1
ATOM 3243 O O . VAL A 1 398 ? -24.790 7.166 19.313 1.00 97.81 398 VAL A O 1
ATOM 3246 N N . GLN A 1 399 ? -24.883 7.210 21.557 1.00 97.38 399 GLN A N 1
ATOM 3247 C CA . GLN A 1 399 ? -25.842 6.131 21.736 1.00 97.38 399 GLN A CA 1
ATOM 3248 C C . GLN A 1 399 ? -26.969 6.633 22.629 1.00 97.38 399 GLN A C 1
ATOM 3250 O O . GLN A 1 399 ? -26.738 7.419 23.542 1.00 97.38 399 GLN A O 1
ATOM 3255 N N . LEU A 1 400 ? -28.180 6.169 22.377 1.00 96.94 400 LEU A N 1
ATOM 3256 C CA . LEU A 1 400 ? -29.336 6.447 23.209 1.00 96.94 400 LEU A CA 1
ATOM 3257 C C . LEU A 1 400 ? -30.208 5.206 23.294 1.00 96.94 400 LEU A C 1
ATOM 3259 O O . LEU A 1 400 ? -30.229 4.377 22.380 1.00 96.94 400 LEU A O 1
ATOM 3263 N N . GLY A 1 401 ? -30.951 5.090 24.378 1.00 96.19 401 GLY A N 1
ATOM 3264 C CA . GLY A 1 401 ? -31.898 4.007 24.548 1.00 96.19 401 GLY A CA 1
ATOM 3265 C C . GLY A 1 401 ? -32.900 4.306 25.637 1.00 96.19 401 GLY A C 1
ATOM 3266 O O . GLY A 1 401 ? -32.720 5.219 26.441 1.00 96.19 401 GLY A O 1
ATOM 3267 N N . GLY A 1 402 ? -33.980 3.540 25.631 1.00 94.69 402 GLY A N 1
ATOM 3268 C CA . GLY A 1 402 ? -35.081 3.720 26.556 1.00 94.69 402 GLY A CA 1
ATOM 3269 C C . GLY A 1 402 ? -35.774 2.407 26.861 1.00 94.69 402 GLY A C 1
ATOM 3270 O O . GLY A 1 402 ? -35.915 1.539 25.995 1.00 94.69 402 GLY A O 1
ATOM 3271 N N . GLU A 1 403 ? -36.208 2.269 28.105 1.00 93.31 403 GLU A N 1
ATOM 3272 C CA . GLU A 1 403 ? -36.985 1.128 28.568 1.00 93.31 403 GLU A CA 1
ATOM 3273 C C . GLU A 1 403 ? -38.436 1.257 28.094 1.00 93.31 403 GLU A C 1
ATOM 3275 O O . GLU A 1 403 ? -39.126 2.240 28.366 1.00 93.31 403 GLU A O 1
ATOM 3280 N N . VAL A 1 404 ? -38.906 0.247 27.366 1.00 94.19 404 VAL A N 1
ATOM 3281 C CA . VAL A 1 404 ? -40.284 0.185 26.860 1.00 94.19 404 VAL A CA 1
ATOM 3282 C C . VAL A 1 404 ? -41.186 -0.596 27.810 1.00 94.19 404 VAL A C 1
ATOM 3284 O O . VAL A 1 404 ? -42.363 -0.258 27.964 1.00 94.19 404 VAL A O 1
ATOM 3287 N N . PHE A 1 405 ? -40.616 -1.583 28.501 1.00 92.69 405 PHE A N 1
ATOM 3288 C CA . PHE A 1 405 ? -41.300 -2.456 29.442 1.00 92.69 405 PHE A CA 1
ATOM 3289 C C . PHE A 1 405 ? -40.440 -2.655 30.688 1.00 92.69 405 PHE A C 1
ATOM 3291 O O . PHE A 1 405 ? -39.263 -2.989 30.574 1.00 92.69 405 PHE A O 1
ATOM 3298 N N . THR A 1 406 ? -41.052 -2.500 31.859 1.00 90.25 406 THR A N 1
ATOM 3299 C CA . THR A 1 406 ? -40.410 -2.740 33.151 1.00 90.25 406 THR A CA 1
ATOM 3300 C C . THR A 1 406 ? -41.387 -3.506 34.031 1.00 90.25 406 THR A C 1
ATOM 3302 O O . THR A 1 406 ? -42.543 -3.108 34.172 1.00 90.25 406 THR A O 1
ATOM 3305 N N . TRP A 1 407 ? -40.925 -4.604 34.618 1.00 89.62 407 TRP A N 1
ATOM 3306 C CA . TRP A 1 407 ? -41.652 -5.398 35.600 1.00 89.62 407 TRP A CA 1
ATOM 3307 C C . TRP A 1 407 ? -40.819 -5.489 36.874 1.00 89.62 407 TRP A C 1
ATOM 3309 O O . TRP A 1 407 ? -39.644 -5.840 36.810 1.00 89.62 407 TRP A O 1
ATOM 3319 N N . GLN A 1 408 ? -41.412 -5.177 38.023 1.00 87.25 408 GLN A N 1
ATOM 3320 C CA . GLN A 1 408 ? -40.731 -5.168 39.316 1.00 87.25 408 GLN A CA 1
ATOM 3321 C C . GLN A 1 408 ? -41.616 -5.814 40.386 1.00 87.25 408 GLN A C 1
ATOM 3323 O O . GLN A 1 408 ? -42.818 -5.557 40.441 1.00 87.25 408 GLN A O 1
ATOM 3328 N N . ASN A 1 409 ? -41.002 -6.624 41.248 1.00 85.19 409 ASN A N 1
ATOM 3329 C CA . ASN A 1 409 ? -41.560 -7.111 42.511 1.00 85.19 409 ASN A CA 1
ATOM 3330 C C . ASN A 1 409 ? -40.612 -6.710 43.671 1.00 85.19 409 ASN A C 1
ATOM 3332 O O . ASN A 1 409 ? -39.553 -6.132 43.432 1.00 85.19 409 ASN A O 1
ATOM 3336 N N . GLU A 1 410 ? -40.980 -6.989 44.922 1.00 82.56 410 GLU A N 1
ATOM 3337 C CA . GLU A 1 410 ? -40.144 -6.810 46.123 1.00 82.56 410 GLU A CA 1
ATOM 3338 C C . GLU A 1 410 ? -38.683 -7.306 46.005 1.00 82.56 410 GLU A C 1
ATOM 3340 O O . GLU A 1 410 ? -37.780 -6.685 46.568 1.00 82.56 410 GLU A O 1
ATOM 3345 N N . SER A 1 411 ? -38.429 -8.396 45.273 1.00 88.00 411 SER A N 1
ATOM 3346 C CA . SER A 1 411 ? -37.128 -9.070 45.200 1.00 88.00 411 SER A CA 1
ATOM 3347 C C . SER A 1 411 ? -36.393 -8.929 43.867 1.00 88.00 411 SER A C 1
ATOM 3349 O O . SER A 1 411 ? -35.200 -9.219 43.819 1.00 88.00 411 SER A O 1
ATOM 3351 N N . ASN A 1 412 ? -37.061 -8.550 42.771 1.00 90.88 412 ASN A N 1
ATOM 3352 C CA . ASN A 1 412 ? -36.462 -8.541 41.428 1.00 90.88 412 ASN A CA 1
ATOM 3353 C C . ASN A 1 412 ? -37.084 -7.479 40.519 1.00 90.88 412 ASN A C 1
ATOM 3355 O O . ASN A 1 412 ? -38.274 -7.186 40.633 1.00 90.88 412 ASN A O 1
ATOM 3359 N N . GLN A 1 413 ? -36.317 -7.019 39.533 1.00 90.69 413 GLN A N 1
ATOM 3360 C CA . GLN A 1 413 ? -36.820 -6.205 38.431 1.00 90.69 413 GLN A CA 1
ATOM 3361 C C . GLN A 1 413 ? -36.231 -6.653 37.089 1.00 90.69 413 GLN A C 1
ATOM 3363 O O . GLN A 1 413 ? -35.058 -7.015 36.982 1.00 90.69 413 GLN A O 1
ATOM 3368 N N . LEU A 1 414 ? -37.078 -6.629 36.061 1.00 92.50 414 LEU A N 1
ATOM 3369 C CA . LEU A 1 414 ? -36.764 -6.890 34.664 1.00 92.50 414 LEU A CA 1
ATOM 3370 C C . LEU A 1 414 ? -37.137 -5.660 33.831 1.00 92.50 414 LEU A C 1
ATOM 3372 O O . LEU A 1 414 ? -38.304 -5.277 33.789 1.00 92.50 414 LEU A O 1
ATOM 3376 N N . SER A 1 415 ? -36.167 -5.098 33.119 1.00 92.75 415 SER A N 1
ATOM 3377 C CA . SER A 1 415 ? -36.363 -4.001 32.170 1.00 92.75 415 SER A CA 1
ATOM 3378 C C . SER A 1 415 ? -36.005 -4.451 30.757 1.00 92.75 415 SER A C 1
ATOM 3380 O O . SER A 1 415 ? -34.927 -5.003 30.539 1.00 92.75 415 SER A O 1
ATOM 3382 N N . ILE A 1 416 ? -36.870 -4.173 29.785 1.00 95.31 416 ILE A N 1
ATOM 3383 C CA . ILE A 1 416 ? -36.642 -4.392 28.353 1.00 95.31 416 ILE A CA 1
ATOM 3384 C C . ILE A 1 416 ? -36.681 -3.037 27.653 1.00 95.31 416 ILE A C 1
ATOM 3386 O O . ILE A 1 416 ? -37.604 -2.244 27.854 1.00 95.31 416 ILE A O 1
ATOM 3390 N N . GLY A 1 417 ? -35.688 -2.774 26.810 1.00 95.81 417 GLY A N 1
ATOM 3391 C CA . GLY A 1 417 ? -35.551 -1.501 26.123 1.00 95.81 417 GLY A CA 1
ATOM 3392 C C . GLY A 1 417 ? -35.056 -1.612 24.692 1.00 95.81 417 GLY A C 1
ATOM 3393 O O . GLY A 1 417 ? -34.571 -2.651 24.237 1.00 95.81 417 GLY A O 1
ATOM 3394 N N . LEU A 1 418 ? -35.193 -0.494 23.990 1.00 97.88 418 LEU A N 1
ATOM 3395 C CA . LEU A 1 418 ? -34.670 -0.284 22.648 1.00 97.88 418 LEU A CA 1
ATOM 3396 C C . LEU A 1 418 ? -33.467 0.646 22.724 1.00 97.88 418 LEU A C 1
ATOM 3398 O O . LEU A 1 418 ? -33.415 1.541 23.568 1.00 97.88 418 LEU A O 1
ATOM 3402 N N . MET A 1 419 ? -32.511 0.456 21.824 1.00 97.38 419 MET A N 1
ATOM 3403 C CA . MET A 1 419 ? -31.331 1.306 21.732 1.00 97.38 419 MET A CA 1
ATOM 3404 C C . MET A 1 419 ? -30.925 1.552 20.287 1.00 97.38 419 MET A C 1
ATOM 3406 O O . MET A 1 419 ? -31.168 0.737 19.396 1.00 97.38 419 MET A O 1
ATOM 3410 N N . GLY A 1 420 ? -30.254 2.671 20.068 1.00 97.75 420 GLY A N 1
ATOM 3411 C CA . GLY A 1 420 ? -29.657 3.003 18.791 1.00 97.75 420 GLY A CA 1
ATOM 3412 C C . GLY A 1 420 ? -28.528 4.002 18.947 1.00 97.75 420 GLY A C 1
ATOM 3413 O O . GLY A 1 420 ? -28.323 4.591 20.008 1.00 97.75 420 GLY A O 1
ATOM 3414 N N . GLY A 1 421 ? -27.759 4.188 17.886 1.00 97.50 421 GLY A N 1
ATOM 3415 C CA . GLY A 1 421 ? -26.667 5.142 17.920 1.00 97.50 421 GLY A CA 1
ATOM 3416 C C . GLY A 1 421 ? -25.975 5.332 16.589 1.00 97.50 421 GLY A C 1
ATOM 3417 O O . GLY A 1 421 ? -26.168 4.578 15.633 1.00 97.50 421 GLY A O 1
ATOM 3418 N N . GLN A 1 422 ? -25.121 6.344 16.571 1.00 98.06 422 GLN A N 1
ATOM 3419 C CA . GLN A 1 422 ? -24.210 6.646 15.483 1.00 98.06 422 GLN A CA 1
ATOM 3420 C C . GLN A 1 422 ? -22.798 6.784 16.044 1.00 98.06 422 GLN A C 1
ATOM 3422 O O . GLN A 1 422 ? -22.587 7.431 17.067 1.00 98.06 422 GLN A O 1
ATOM 3427 N N . ALA A 1 423 ? -21.819 6.220 15.348 1.00 97.69 423 ALA A N 1
ATOM 3428 C CA . ALA A 1 423 ? -20.416 6.367 15.699 1.00 97.69 423 ALA A CA 1
ATOM 3429 C C . ALA A 1 423 ? -19.562 6.550 14.445 1.00 97.69 423 ALA A C 1
ATOM 3431 O O . ALA A 1 423 ? -19.885 6.041 13.367 1.00 97.69 423 ALA A O 1
ATOM 3432 N N . GLU A 1 424 ? -18.460 7.274 14.591 1.00 97.56 424 GLU A N 1
ATOM 3433 C CA . GLU A 1 424 ? -17.428 7.386 13.572 1.00 97.56 424 GLU A CA 1
ATOM 3434 C C . GLU A 1 424 ? -16.036 7.189 14.166 1.00 97.56 424 GLU A C 1
ATOM 3436 O O . GLU A 1 424 ? -15.790 7.510 15.329 1.00 97.56 424 GLU A O 1
ATOM 3441 N N . GLN A 1 425 ? -15.118 6.679 13.350 1.00 98.19 425 GLN A N 1
ATOM 3442 C CA . GLN A 1 425 ? -13.700 6.636 13.668 1.00 98.19 425 GLN A CA 1
ATOM 3443 C C . GLN A 1 425 ? -12.884 7.085 12.463 1.00 98.19 425 GLN A C 1
ATOM 3445 O O . GLN A 1 425 ? -13.074 6.592 11.349 1.00 98.19 425 GLN A O 1
ATOM 3450 N N . ARG A 1 426 ? -11.966 8.017 12.710 1.00 97.88 426 ARG A N 1
ATOM 3451 C CA . ARG A 1 426 ? -10.921 8.429 11.777 1.00 97.88 426 ARG A CA 1
ATOM 3452 C C . ARG A 1 426 ? -9.641 7.683 12.112 1.00 97.88 426 ARG A C 1
ATOM 3454 O O . ARG A 1 426 ? -9.334 7.504 13.286 1.00 97.88 426 ARG A O 1
ATOM 3461 N N . SER A 1 427 ? -8.927 7.264 11.085 1.00 97.50 427 SER A N 1
ATOM 3462 C CA . SER A 1 427 ? -7.700 6.486 11.172 1.00 97.50 427 SER A CA 1
ATOM 3463 C C . SER A 1 427 ? -6.602 7.201 10.403 1.00 97.50 427 SER A C 1
ATOM 3465 O O . SER A 1 427 ? -6.861 7.694 9.305 1.00 97.50 427 SER A O 1
ATOM 3467 N N . THR A 1 428 ? -5.391 7.209 10.939 1.00 97.25 428 THR A N 1
ATOM 3468 C CA . THR A 1 428 ? -4.218 7.793 10.294 1.00 97.25 428 THR A CA 1
ATOM 3469 C C . THR A 1 428 ? -3.052 6.829 10.437 1.00 97.25 428 THR A C 1
ATOM 3471 O O . THR A 1 428 ? -2.749 6.368 11.536 1.00 97.25 428 THR A O 1
ATOM 3474 N N . PHE A 1 429 ? -2.402 6.516 9.323 1.00 96.62 429 PHE A N 1
ATOM 3475 C CA . PHE A 1 429 ? -1.170 5.744 9.289 1.00 96.62 429 PHE A CA 1
ATOM 3476 C C . PHE A 1 429 ? -0.131 6.522 8.490 1.00 96.62 429 PHE A C 1
ATOM 3478 O O . PHE A 1 429 ? -0.393 6.917 7.353 1.00 96.62 429 PHE A O 1
ATOM 3485 N N . ARG A 1 430 ? 1.032 6.745 9.102 1.00 94.88 430 ARG A N 1
ATOM 3486 C CA . ARG A 1 430 ? 2.179 7.388 8.468 1.00 94.88 430 ARG A CA 1
ATOM 3487 C C . ARG A 1 430 ? 3.290 6.362 8.337 1.00 94.88 430 ARG A C 1
ATOM 3489 O O . ARG A 1 430 ? 3.731 5.816 9.349 1.00 94.88 430 ARG A O 1
ATOM 3496 N N . ASN A 1 431 ? 3.708 6.091 7.109 1.00 90.75 431 ASN A N 1
ATOM 3497 C CA . ASN A 1 431 ? 4.784 5.152 6.848 1.00 90.75 431 ASN A CA 1
ATOM 3498 C C . ASN A 1 431 ? 6.137 5.855 7.059 1.00 90.75 431 ASN A C 1
ATOM 3500 O O . ASN A 1 431 ? 6.443 6.778 6.309 1.00 90.75 431 ASN A O 1
ATOM 3504 N N . PRO A 1 432 ? 6.954 5.465 8.054 1.00 88.06 432 PRO A N 1
ATOM 3505 C CA . PRO A 1 432 ? 8.238 6.119 8.300 1.00 88.06 432 PRO A CA 1
ATOM 3506 C C . PRO A 1 432 ? 9.265 5.855 7.188 1.00 88.06 432 PRO A C 1
ATOM 3508 O O . PRO A 1 432 ? 10.204 6.631 7.050 1.00 88.06 432 PRO A O 1
ATOM 3511 N N . ASP A 1 433 ? 9.085 4.792 6.396 1.00 85.19 433 ASP A N 1
ATOM 3512 C CA . ASP A 1 433 ? 10.041 4.380 5.364 1.00 85.19 433 ASP A CA 1
ATOM 3513 C C . ASP A 1 433 ? 9.841 5.127 4.038 1.00 85.19 433 ASP A C 1
ATOM 3515 O O . ASP A 1 433 ? 10.773 5.227 3.239 1.00 85.19 433 ASP A O 1
ATOM 3519 N N . THR A 1 434 ? 8.631 5.637 3.784 1.00 82.31 434 THR A N 1
ATOM 3520 C CA . THR A 1 434 ? 8.293 6.357 2.543 1.00 82.31 434 THR A CA 1
ATOM 3521 C C . THR A 1 434 ? 7.738 7.765 2.770 1.00 82.31 434 THR A C 1
ATOM 3523 O O . THR A 1 434 ? 7.594 8.510 1.811 1.00 82.31 434 THR A O 1
ATOM 3526 N N . ASP A 1 435 ? 7.444 8.138 4.020 1.00 84.62 435 ASP A N 1
ATOM 3527 C CA . ASP A 1 435 ? 6.689 9.339 4.426 1.00 84.62 435 ASP A CA 1
ATOM 3528 C C . ASP A 1 435 ? 5.249 9.406 3.875 1.00 84.62 435 ASP A C 1
ATOM 3530 O O . ASP A 1 435 ? 4.579 10.432 3.989 1.00 84.62 435 ASP A O 1
ATOM 3534 N N . ASN A 1 436 ? 4.724 8.290 3.351 1.00 88.00 436 ASN A N 1
ATOM 3535 C CA . ASN A 1 436 ? 3.365 8.250 2.814 1.00 88.00 436 ASN A CA 1
ATOM 3536 C C . ASN A 1 436 ? 2.327 8.368 3.933 1.00 88.00 436 ASN A C 1
ATOM 3538 O O . ASN A 1 436 ? 2.422 7.721 4.987 1.00 88.00 436 ASN A O 1
ATOM 3542 N N . LEU A 1 437 ? 1.275 9.140 3.661 1.00 93.25 437 LEU A N 1
ATOM 3543 C CA . LEU A 1 437 ? 0.137 9.307 4.559 1.00 93.25 437 LEU A CA 1
ATOM 3544 C C . LEU A 1 437 ? -1.088 8.554 4.035 1.00 93.25 437 LEU A C 1
ATOM 3546 O O . LEU A 1 437 ? -1.649 8.889 2.994 1.00 93.25 437 LEU A O 1
ATOM 3550 N N . THR A 1 438 ? -1.573 7.586 4.812 1.00 95.19 438 THR A N 1
ATOM 3551 C CA . THR A 1 438 ? -2.852 6.917 4.542 1.00 95.19 438 THR A CA 1
ATOM 3552 C C . THR A 1 438 ? -3.876 7.279 5.609 1.00 95.19 438 THR A C 1
ATOM 3554 O O . THR A 1 438 ? -3.624 7.170 6.811 1.00 95.19 438 THR A O 1
ATOM 3557 N N . THR A 1 439 ? -5.068 7.688 5.176 1.00 97.44 439 THR A N 1
ATOM 3558 C CA . THR A 1 439 ? -6.173 8.057 6.067 1.00 97.44 439 THR A CA 1
ATOM 3559 C C . THR A 1 439 ? -7.370 7.138 5.885 1.00 97.44 439 THR A C 1
ATOM 3561 O O . THR A 1 439 ? -7.661 6.648 4.798 1.00 97.44 439 THR A O 1
ATOM 3564 N N . GLY A 1 440 ? -8.110 6.914 6.961 1.00 97.31 440 GLY A N 1
ATOM 3565 C CA . GLY A 1 440 ? -9.322 6.115 6.974 1.00 97.31 440 GLY A CA 1
ATOM 3566 C C . GLY A 1 440 ? -10.446 6.826 7.703 1.00 97.31 440 GLY A C 1
ATOM 3567 O O . GLY A 1 440 ? -10.225 7.595 8.633 1.00 97.31 440 GLY A O 1
ATOM 3568 N N . ASN A 1 441 ? -11.677 6.557 7.296 1.00 97.88 441 ASN A N 1
ATOM 3569 C CA . ASN A 1 441 ? -12.861 7.004 7.998 1.00 97.88 441 ASN A CA 1
ATOM 3570 C C . ASN A 1 441 ? -13.955 5.939 7.906 1.00 97.88 441 ASN A C 1
ATOM 3572 O O . ASN A 1 441 ? -14.423 5.606 6.816 1.00 97.88 441 ASN A O 1
ATOM 3576 N N . VAL A 1 442 ? -14.404 5.461 9.060 1.00 97.69 442 VAL A N 1
ATOM 3577 C CA . VAL A 1 442 ? -15.536 4.546 9.195 1.00 97.69 442 VAL A CA 1
ATOM 3578 C C . VAL A 1 442 ? -16.678 5.262 9.907 1.00 97.69 442 VAL A C 1
ATOM 3580 O O . VAL A 1 442 ? -16.476 5.880 10.947 1.00 97.69 442 VAL A O 1
ATOM 3583 N N . LYS A 1 443 ? -17.884 5.206 9.339 1.00 98.00 443 LYS A N 1
ATOM 3584 C CA . LYS A 1 443 ? -19.108 5.774 9.927 1.00 98.00 443 LYS A CA 1
ATOM 3585 C C . LYS A 1 443 ? -20.177 4.707 9.976 1.00 98.00 443 LYS A C 1
ATOM 3587 O O . LYS A 1 443 ? -20.432 4.071 8.954 1.00 98.00 443 LYS A O 1
ATOM 3592 N N . GLY A 1 444 ? -20.821 4.530 11.119 1.00 97.25 444 GLY A N 1
ATOM 3593 C CA . GLY A 1 444 ? -21.855 3.520 11.270 1.00 97.25 444 GLY A CA 1
ATOM 3594 C C . GLY A 1 444 ? -23.040 3.963 12.091 1.00 97.25 444 GLY A C 1
ATOM 3595 O O . GLY A 1 444 ? -22.971 4.918 12.863 1.00 97.25 444 GLY A O 1
ATOM 3596 N N . PHE A 1 445 ? -24.114 3.207 11.904 1.00 97.81 445 PHE A N 1
ATOM 3597 C CA . PHE A 1 445 ? -25.336 3.280 12.685 1.00 97.81 445 PHE A CA 1
ATOM 3598 C C . PHE A 1 445 ? -25.643 1.890 13.234 1.00 97.81 445 PHE A C 1
ATOM 3600 O O . PHE A 1 445 ? -25.413 0.883 12.552 1.00 97.81 445 PHE A O 1
ATOM 3607 N N . GLY A 1 446 ? -26.156 1.851 14.457 1.00 97.31 446 GLY A N 1
ATOM 3608 C CA . GLY A 1 446 ? -26.594 0.633 15.124 1.00 97.31 446 GLY A CA 1
ATOM 3609 C C . GLY A 1 446 ? -27.993 0.803 15.698 1.00 97.31 446 GLY A C 1
ATOM 3610 O O . GLY A 1 446 ? -28.348 1.895 16.141 1.00 97.31 446 GLY A O 1
ATOM 3611 N N . ALA A 1 447 ? -28.772 -0.273 15.688 1.00 98.25 447 ALA A N 1
ATOM 3612 C CA . ALA A 1 447 ? -30.068 -0.356 16.353 1.00 98.25 447 ALA A CA 1
ATOM 3613 C C . ALA A 1 447 ? -30.232 -1.743 16.976 1.00 98.25 447 ALA A C 1
ATOM 3615 O O . ALA A 1 447 ? -29.807 -2.747 16.395 1.00 98.25 447 ALA A O 1
ATOM 3616 N N . GLY A 1 448 ? -30.826 -1.805 18.161 1.00 97.88 448 GLY A N 1
ATOM 3617 C CA . GLY A 1 448 ? -30.902 -3.036 18.926 1.00 97.88 448 GLY A CA 1
ATOM 3618 C C . GLY A 1 448 ? -31.888 -3.003 20.078 1.00 97.88 448 GLY A C 1
ATOM 3619 O O . GLY A 1 448 ? -32.582 -2.015 20.319 1.00 97.88 448 GLY A O 1
ATOM 3620 N N . VAL A 1 449 ? -31.910 -4.118 20.793 1.00 98.31 449 VAL A N 1
ATOM 3621 C CA . VAL A 1 449 ? -32.736 -4.357 21.973 1.00 98.31 449 VAL A CA 1
ATOM 3622 C C . VAL A 1 449 ? -31.845 -4.785 23.129 1.00 98.31 449 VAL A C 1
ATOM 3624 O O . VAL A 1 449 ? -30.787 -5.386 22.916 1.00 98.31 449 VAL A O 1
ATOM 3627 N N . TYR A 1 450 ? -32.272 -4.491 24.349 1.00 97.25 450 TYR A N 1
ATOM 3628 C CA . TYR A 1 450 ? -31.599 -4.955 25.553 1.00 97.25 450 TYR A CA 1
ATOM 3629 C C . TYR A 1 450 ? -32.602 -5.394 26.614 1.00 97.25 450 TYR A C 1
ATOM 3631 O O . TYR A 1 450 ? -33.728 -4.899 26.665 1.00 97.25 450 TYR A O 1
ATOM 3639 N N . ALA A 1 451 ? -32.169 -6.304 27.478 1.00 96.19 451 ALA A N 1
ATOM 3640 C CA . ALA A 1 451 ? -32.922 -6.779 28.624 1.00 96.19 451 ALA A CA 1
ATOM 3641 C C . ALA A 1 451 ? -32.001 -6.847 29.843 1.00 96.19 451 ALA A C 1
ATOM 3643 O O . ALA A 1 451 ? -30.929 -7.446 29.782 1.00 96.19 451 ALA A O 1
ATOM 3644 N N . THR A 1 452 ? -32.432 -6.230 30.941 1.00 95.38 452 THR A N 1
ATOM 3645 C CA . THR A 1 452 ? -31.691 -6.166 32.204 1.00 95.38 452 THR A CA 1
ATOM 3646 C C . THR A 1 452 ? -32.538 -6.772 33.300 1.00 95.38 452 THR A C 1
ATOM 3648 O O . THR A 1 452 ? -33.625 -6.275 33.579 1.00 95.38 452 THR A O 1
ATOM 3651 N N . TRP A 1 453 ? -32.032 -7.812 33.939 1.00 94.75 453 TRP A N 1
ATOM 3652 C CA . TRP A 1 453 ? -32.610 -8.395 35.137 1.00 94.75 453 TRP A CA 1
ATOM 3653 C C . TRP A 1 453 ? -31.685 -8.148 36.323 1.00 94.75 453 TRP A C 1
ATOM 3655 O O . TRP A 1 453 ? -30.465 -8.240 36.189 1.00 94.75 453 TRP A O 1
ATOM 3665 N N . HIS A 1 454 ? -32.244 -7.846 37.487 1.00 93.00 454 HIS A N 1
ATOM 3666 C CA . HIS A 1 454 ? -31.465 -7.719 38.711 1.00 93.00 454 HIS A CA 1
ATOM 3667 C C . HIS A 1 454 ? -32.294 -8.013 39.956 1.00 93.00 454 HIS A C 1
ATOM 3669 O O . HIS A 1 454 ? -33.518 -7.865 39.973 1.00 93.00 454 HIS A O 1
ATOM 3675 N N . GLN A 1 455 ? -31.593 -8.434 41.004 1.00 92.06 455 GLN A N 1
ATOM 3676 C CA . GLN A 1 455 ? -32.152 -8.670 42.326 1.00 92.06 455 GLN A CA 1
ATOM 3677 C C . GLN A 1 455 ? -32.185 -7.369 43.123 1.00 92.06 455 GLN A C 1
ATOM 3679 O O . GLN A 1 455 ? -31.208 -6.622 43.158 1.00 92.06 455 GLN A O 1
ATOM 3684 N N . LEU A 1 456 ? -33.296 -7.139 43.810 1.00 86.19 456 LEU A N 1
ATOM 3685 C CA . LEU A 1 456 ? -33.500 -6.022 44.719 1.00 86.19 456 LEU A CA 1
ATOM 3686 C C . LEU A 1 456 ? -33.406 -6.539 46.155 1.00 86.19 456 LEU A C 1
ATOM 3688 O O . LEU A 1 456 ? -34.388 -7.033 46.707 1.00 86.19 456 LEU A O 1
ATOM 3692 N N . GLN A 1 457 ? -32.234 -6.419 46.777 1.00 85.12 457 GLN A N 1
ATOM 3693 C CA . GLN A 1 457 ? -32.043 -6.755 48.191 1.00 85.12 457 GLN A CA 1
ATOM 3694 C C . GLN A 1 457 ? -31.836 -5.500 49.046 1.00 85.12 457 GLN A C 1
ATOM 3696 O O . GLN A 1 457 ? -31.686 -4.377 48.549 1.00 85.12 457 GLN A O 1
ATOM 3701 N N . ASP A 1 458 ? -31.845 -5.689 50.365 1.00 82.19 458 ASP A N 1
ATOM 3702 C CA . ASP A 1 458 ? -31.571 -4.612 51.306 1.00 82.19 458 ASP A CA 1
ATOM 3703 C C . ASP A 1 458 ? -30.205 -3.977 51.039 1.00 82.19 458 ASP A C 1
ATOM 3705 O O . ASP A 1 458 ? -29.257 -4.610 50.581 1.00 82.19 458 ASP A O 1
ATOM 3709 N N . LYS A 1 459 ? -30.098 -2.679 51.331 1.00 82.44 459 LYS A N 1
ATOM 3710 C CA . LYS A 1 459 ? -28.865 -1.900 51.137 1.00 82.44 459 LYS A CA 1
ATOM 3711 C C . LYS A 1 459 ? -28.325 -1.891 49.694 1.00 82.44 459 LYS A C 1
ATOM 3713 O O . LYS A 1 459 ? -27.144 -1.602 49.507 1.00 82.44 459 LYS A O 1
ATOM 3718 N N . GLN A 1 460 ? -29.189 -2.088 48.694 1.00 85.62 460 GLN A N 1
ATOM 3719 C CA . GLN A 1 460 ? -28.842 -2.034 47.265 1.00 85.62 460 GLN A CA 1
ATOM 3720 C C . GLN A 1 460 ? -27.822 -3.116 46.851 1.00 85.62 460 GLN A C 1
ATOM 3722 O O . GLN A 1 460 ? -26.974 -2.881 45.988 1.00 85.62 460 GLN A O 1
ATOM 3727 N N . THR A 1 461 ? -27.869 -4.295 47.483 1.00 89.69 461 THR A N 1
ATOM 3728 C CA . THR A 1 461 ? -27.105 -5.474 47.045 1.00 89.69 461 THR A CA 1
ATOM 3729 C C . THR A 1 461 ? -27.918 -6.338 46.085 1.00 89.69 461 THR A C 1
ATOM 3731 O O . THR A 1 461 ? -29.148 -6.279 46.070 1.00 89.69 461 THR A O 1
ATOM 3734 N N . GLY A 1 462 ? -27.239 -7.159 45.283 1.00 93.00 462 GLY A N 1
ATOM 3735 C CA . GLY A 1 462 ? -27.916 -8.139 44.434 1.00 93.00 462 GLY A CA 1
ATOM 3736 C C . GLY A 1 462 ? -27.121 -8.570 43.209 1.00 93.00 462 GLY A C 1
ATOM 3737 O O . GLY A 1 462 ? -26.171 -7.906 42.787 1.00 93.00 462 GLY A O 1
ATOM 3738 N N . ALA A 1 463 ? -27.532 -9.696 42.628 1.00 95.62 463 ALA A N 1
ATOM 3739 C CA . ALA A 1 463 ? -27.062 -10.136 41.321 1.00 95.62 463 ALA A CA 1
ATOM 3740 C C . ALA A 1 463 ? -27.726 -9.335 40.195 1.00 95.62 463 ALA A C 1
ATOM 3742 O O . ALA A 1 463 ? -28.853 -8.862 40.340 1.00 95.62 463 ALA A O 1
ATOM 3743 N N . TYR A 1 464 ? -27.057 -9.247 39.050 1.00 95.31 464 TYR A N 1
ATOM 3744 C CA . TYR A 1 464 ? -27.651 -8.753 37.816 1.00 95.31 464 TYR A CA 1
ATOM 3745 C C . TYR A 1 464 ? -27.229 -9.601 36.620 1.00 95.31 464 TYR A C 1
ATOM 3747 O O . TYR A 1 464 ? -26.153 -10.204 36.610 1.00 95.31 464 TYR A O 1
ATOM 3755 N N . ILE A 1 465 ? -28.082 -9.598 35.602 1.00 97.25 465 ILE A N 1
ATOM 3756 C CA . ILE A 1 465 ? -27.809 -10.099 34.262 1.00 97.25 465 ILE A CA 1
ATOM 3757 C C . ILE A 1 465 ? -28.268 -9.025 33.282 1.00 97.25 465 ILE A C 1
ATOM 3759 O O . ILE A 1 465 ? -29.422 -8.603 33.297 1.00 97.25 465 ILE A O 1
ATOM 3763 N N . ASP A 1 466 ? -27.364 -8.590 32.422 1.00 96.62 466 ASP A N 1
ATOM 3764 C CA . ASP A 1 466 ? -27.649 -7.705 31.311 1.00 96.62 466 ASP A CA 1
ATOM 3765 C C . ASP A 1 466 ? -27.408 -8.420 29.985 1.00 96.62 466 ASP A C 1
ATOM 3767 O O . ASP A 1 466 ? -26.433 -9.145 29.825 1.00 96.62 466 ASP A O 1
ATOM 3771 N N . SER A 1 467 ? -28.279 -8.202 29.012 1.00 97.94 467 SER A N 1
ATOM 3772 C CA . SER A 1 467 ? -28.131 -8.752 27.674 1.00 97.94 467 SER A CA 1
ATOM 3773 C C . SER A 1 467 ? -28.552 -7.744 26.622 1.00 97.94 467 SER A C 1
ATOM 3775 O O . SER A 1 467 ? -29.498 -6.978 26.812 1.00 97.94 467 SER A O 1
ATOM 3777 N N . TRP A 1 468 ? -27.860 -7.747 25.488 1.00 98.19 468 TRP A N 1
ATOM 3778 C CA . TRP A 1 468 ? -28.221 -6.902 24.360 1.00 98.19 468 TRP A CA 1
ATOM 3779 C C . TRP A 1 468 ? -27.878 -7.547 23.024 1.00 98.19 468 TRP A C 1
ATOM 3781 O O . TRP A 1 468 ? -26.932 -8.324 22.908 1.00 98.19 468 TRP A O 1
ATOM 3791 N N . VAL A 1 469 ? -28.645 -7.192 21.995 1.00 98.50 469 VAL A N 1
ATOM 3792 C CA . VAL A 1 469 ? -28.402 -7.573 20.599 1.00 98.50 469 VAL A CA 1
ATOM 3793 C C . VAL A 1 469 ? -28.644 -6.354 19.725 1.00 98.50 469 VAL A C 1
ATOM 3795 O O . VAL A 1 469 ? -29.659 -5.676 19.868 1.00 98.50 469 VAL A O 1
ATOM 3798 N N . GLN A 1 470 ? -27.729 -6.074 18.802 1.00 97.81 470 GLN A N 1
ATOM 3799 C CA . GLN A 1 470 ? -27.863 -4.963 17.862 1.00 97.81 470 GLN A CA 1
ATOM 3800 C C . GLN A 1 470 ? -27.354 -5.327 16.473 1.00 97.81 470 GLN A C 1
ATOM 3802 O O . GLN A 1 470 ? -26.319 -5.982 16.317 1.00 97.81 470 GLN A O 1
ATOM 3807 N N . TYR A 1 471 ? -28.078 -4.850 15.467 1.00 98.12 471 TYR A N 1
ATOM 3808 C CA . TYR A 1 471 ? -27.637 -4.842 14.083 1.00 98.12 471 TYR A CA 1
ATOM 3809 C C . TYR A 1 471 ? -26.895 -3.539 13.796 1.00 98.12 471 TYR A C 1
ATOM 3811 O O . TYR A 1 471 ? -27.334 -2.460 14.196 1.00 98.12 471 TYR A O 1
ATOM 3819 N N . GLN A 1 472 ? -25.774 -3.638 13.089 1.00 97.81 472 GLN A N 1
ATOM 3820 C CA . GLN A 1 472 ? -24.910 -2.509 12.776 1.00 97.81 472 GLN A CA 1
ATOM 3821 C C . GLN A 1 472 ? -24.560 -2.498 11.292 1.00 97.81 472 GLN A C 1
ATOM 3823 O O . GLN A 1 472 ? -24.345 -3.546 10.673 1.00 97.81 472 GLN A O 1
ATOM 3828 N N . ARG A 1 473 ? -24.463 -1.297 10.720 1.00 98.00 473 ARG A N 1
ATOM 3829 C CA . ARG A 1 473 ? -24.006 -1.080 9.345 1.00 98.00 473 ARG A CA 1
ATOM 3830 C C . ARG A 1 473 ? -23.025 0.080 9.301 1.00 98.00 473 ARG A C 1
ATOM 3832 O O . ARG A 1 473 ? -23.336 1.168 9.782 1.00 98.00 473 ARG A O 1
ATOM 3839 N N . PHE A 1 474 ? -21.890 -0.137 8.645 1.00 98.25 474 PHE A N 1
ATOM 3840 C CA . PHE A 1 474 ? -20.825 0.843 8.490 1.00 98.25 474 PHE A CA 1
ATOM 3841 C C . PHE A 1 474 ? -20.525 1.123 7.020 1.00 98.25 474 PHE A C 1
ATOM 3843 O O . PHE A 1 474 ? -20.588 0.240 6.160 1.00 98.25 474 PHE A O 1
ATOM 3850 N N . ARG A 1 475 ? -20.175 2.376 6.740 1.00 98.12 475 ARG A N 1
ATOM 3851 C CA . ARG A 1 475 ? -19.555 2.820 5.494 1.00 98.12 475 ARG A CA 1
ATOM 3852 C C . ARG A 1 475 ? -18.099 3.140 5.785 1.00 98.12 475 ARG A C 1
ATOM 3854 O O . ARG A 1 475 ? -17.807 3.885 6.721 1.00 98.12 475 ARG A O 1
ATOM 3861 N N . HIS A 1 476 ? -17.222 2.595 4.964 1.00 97.56 476 HIS A N 1
ATOM 3862 C CA . HIS A 1 476 ? -15.784 2.742 5.062 1.00 97.56 476 HIS A CA 1
ATOM 3863 C C . HIS A 1 476 ? -15.288 3.596 3.905 1.00 97.56 476 HIS A C 1
ATOM 3865 O O . HIS A 1 476 ? -15.781 3.485 2.780 1.00 97.56 476 HIS A O 1
ATOM 3871 N N . ARG A 1 477 ? -14.319 4.454 4.197 1.00 97.25 477 ARG A N 1
ATOM 3872 C CA . ARG A 1 477 ? -13.564 5.221 3.216 1.00 97.25 477 ARG A CA 1
ATOM 3873 C C . ARG A 1 477 ? -12.096 5.165 3.603 1.00 97.25 477 ARG A C 1
ATOM 3875 O O . ARG A 1 477 ? -11.777 5.446 4.757 1.00 97.25 477 ARG A O 1
ATOM 3882 N N . ILE A 1 478 ? -11.229 4.822 2.669 1.00 95.88 478 ILE A N 1
ATOM 3883 C CA . ILE A 1 478 ? -9.778 4.844 2.852 1.00 95.88 478 ILE A CA 1
ATOM 3884 C C . ILE A 1 478 ? -9.211 5.712 1.744 1.00 95.88 478 ILE A C 1
ATOM 3886 O O . ILE A 1 478 ? -9.574 5.524 0.590 1.00 95.88 478 ILE A O 1
ATOM 3890 N N . ASN A 1 479 ? -8.390 6.692 2.097 1.00 94.50 479 ASN A N 1
ATOM 3891 C CA . ASN A 1 479 ? -7.677 7.515 1.133 1.00 94.50 479 ASN A CA 1
ATOM 3892 C C . ASN A 1 479 ? -6.183 7.233 1.294 1.00 94.50 479 ASN A C 1
ATOM 3894 O O . ASN A 1 479 ? -5.627 7.441 2.376 1.00 94.50 479 ASN A O 1
ATOM 3898 N N . THR A 1 480 ? -5.568 6.761 0.222 1.00 89.06 480 THR A N 1
ATOM 3899 C CA . THR A 1 480 ? -4.118 6.758 0.028 1.00 89.06 480 THR A CA 1
ATOM 3900 C C . THR A 1 480 ? -3.737 8.033 -0.734 1.00 89.06 480 THR A C 1
ATOM 3902 O O . THR A 1 480 ? -4.621 8.796 -1.132 1.00 89.06 480 THR A O 1
ATOM 3905 N N . GLU A 1 481 ? -2.447 8.284 -0.959 1.00 80.31 481 GLU A N 1
ATOM 3906 C CA . GLU A 1 481 ? -1.982 9.405 -1.808 1.00 80.31 481 GLU A CA 1
ATOM 3907 C C . GLU A 1 481 ? -2.575 9.363 -3.223 1.00 80.31 481 GLU A C 1
ATOM 3909 O O . GLU A 1 481 ? -2.742 10.376 -3.894 1.00 80.31 481 GLU A O 1
ATOM 3914 N N . ASP A 1 482 ? -2.965 8.163 -3.623 1.00 74.81 482 ASP A N 1
ATOM 3915 C CA . ASP A 1 482 ? -3.113 7.760 -4.998 1.00 74.81 482 ASP A CA 1
ATOM 3916 C C . ASP A 1 482 ? -4.558 7.372 -5.352 1.00 74.81 482 ASP A C 1
ATOM 3918 O O . ASP A 1 482 ? -4.944 7.392 -6.523 1.00 74.81 482 ASP A O 1
ATOM 3922 N N . ALA A 1 483 ? -5.368 6.948 -4.376 1.00 83.81 483 ALA A N 1
ATOM 3923 C CA . ALA A 1 483 ? -6.732 6.465 -4.591 1.00 83.81 483 ALA A CA 1
ATOM 3924 C C . ALA A 1 483 ? -7.633 6.650 -3.362 1.00 83.81 483 ALA A C 1
ATOM 3926 O O . ALA A 1 483 ? -7.191 6.867 -2.234 1.00 83.81 483 ALA A O 1
ATOM 3927 N N . THR A 1 484 ? -8.945 6.541 -3.586 1.00 91.50 484 THR A N 1
ATOM 3928 C CA . THR A 1 484 ? -9.948 6.483 -2.518 1.00 91.50 484 THR A CA 1
ATOM 3929 C C . THR A 1 484 ? -10.786 5.218 -2.650 1.00 91.50 484 THR A C 1
ATOM 3931 O O . THR A 1 484 ? -11.621 5.123 -3.547 1.00 91.50 484 THR A O 1
ATOM 3934 N N . GLU A 1 485 ? -10.652 4.312 -1.688 1.00 92.12 485 GLU A N 1
ATOM 3935 C CA . GLU A 1 485 ? -11.441 3.087 -1.588 1.00 92.12 485 GLU A CA 1
ATOM 3936 C C . GLU A 1 485 ? -12.689 3.295 -0.733 1.00 92.12 485 GLU A C 1
ATOM 3938 O O . GLU A 1 485 ? -12.654 3.957 0.313 1.00 92.12 485 GLU A O 1
ATOM 3943 N N . ARG A 1 486 ? -13.819 2.724 -1.164 1.00 95.31 486 ARG A N 1
ATOM 3944 C CA . ARG A 1 486 ? -15.099 2.804 -0.445 1.00 95.31 486 ARG A CA 1
ATOM 3945 C C . ARG A 1 486 ? -15.792 1.454 -0.425 1.00 95.31 486 ARG A C 1
ATOM 3947 O O . ARG A 1 486 ? -16.053 0.868 -1.466 1.00 95.31 486 ARG A O 1
ATOM 3954 N N . PHE A 1 487 ? -16.192 1.016 0.761 1.00 95.69 487 PHE A N 1
ATOM 3955 C CA . PHE A 1 487 ? -16.911 -0.244 0.933 1.00 95.69 487 PHE A CA 1
ATOM 3956 C C . PHE A 1 487 ? -17.849 -0.186 2.143 1.00 95.69 487 PHE A C 1
ATOM 3958 O O . PHE A 1 487 ? -17.909 0.809 2.873 1.00 95.69 487 PHE A O 1
ATOM 3965 N N . THR A 1 488 ? -18.632 -1.244 2.357 1.00 96.62 488 THR A N 1
ATOM 3966 C CA . THR A 1 488 ? -19.549 -1.335 3.502 1.00 96.62 488 THR A CA 1
ATOM 3967 C C . THR A 1 488 ? -19.330 -2.618 4.285 1.00 96.62 488 THR A C 1
ATOM 3969 O O . THR A 1 488 ? -19.028 -3.659 3.706 1.00 96.62 488 THR A O 1
ATOM 3972 N N . SER A 1 489 ? -19.514 -2.546 5.600 1.00 97.06 489 SER A N 1
ATOM 3973 C CA . SER A 1 489 ? -19.598 -3.720 6.467 1.00 97.06 489 SER A CA 1
ATOM 3974 C C . SER A 1 489 ? -20.916 -3.706 7.230 1.00 97.06 489 SER A C 1
ATOM 3976 O O . SER A 1 489 ? -21.542 -2.657 7.425 1.00 97.06 489 SER A O 1
ATOM 3978 N N . LYS A 1 490 ? -21.393 -4.889 7.605 1.00 97.12 490 LYS A N 1
ATOM 3979 C CA . LYS A 1 490 ? -22.633 -5.054 8.366 1.00 97.12 490 LYS A CA 1
ATOM 3980 C C . LYS A 1 490 ? -22.603 -6.338 9.174 1.00 97.12 490 LYS A C 1
ATOM 3982 O O . LYS A 1 490 ? -21.883 -7.277 8.833 1.00 97.12 490 LYS A O 1
ATOM 3987 N N . GLY A 1 491 ? -23.407 -6.393 10.222 1.00 97.31 491 GLY A N 1
ATOM 3988 C CA . GLY A 1 491 ? -23.601 -7.619 10.980 1.00 97.31 491 GLY A CA 1
ATOM 3989 C C . GLY A 1 491 ? -24.290 -7.391 12.309 1.00 97.31 491 GLY A C 1
ATOM 3990 O O . GLY A 1 491 ? -24.773 -6.299 12.602 1.00 97.31 491 GLY A O 1
ATOM 3991 N N . ILE A 1 492 ? -24.345 -8.462 13.090 1.00 97.56 492 ILE A N 1
ATOM 3992 C CA . ILE A 1 492 ? -24.977 -8.484 14.404 1.00 97.56 492 ILE A CA 1
ATOM 3993 C C . ILE A 1 492 ? -23.882 -8.587 15.457 1.00 97.56 492 ILE A C 1
ATOM 3995 O O . ILE A 1 492 ? -22.952 -9.384 15.332 1.00 97.56 492 ILE A O 1
ATOM 3999 N N . THR A 1 493 ? -24.020 -7.794 16.508 1.00 98.19 493 THR A N 1
ATOM 4000 C CA . THR A 1 493 ? -23.260 -7.959 17.747 1.00 98.19 493 THR A CA 1
ATOM 4001 C C . THR A 1 493 ? -24.235 -8.253 18.874 1.00 98.19 493 THR A C 1
ATOM 4003 O O . THR A 1 493 ? -25.338 -7.704 18.883 1.00 98.19 493 THR A O 1
ATOM 4006 N N . ALA A 1 494 ? -23.832 -9.099 19.810 1.00 98.19 494 ALA A N 1
ATOM 4007 C CA . ALA A 1 494 ? -24.642 -9.464 20.963 1.00 98.19 494 ALA A CA 1
ATOM 4008 C C . ALA A 1 494 ? -23.760 -9.582 22.201 1.00 98.19 494 ALA A C 1
ATOM 4010 O O . ALA A 1 494 ? -22.580 -9.898 22.074 1.00 98.19 494 ALA A O 1
ATOM 4011 N N . SER A 1 495 ? -24.309 -9.362 23.387 1.00 98.44 495 SER A N 1
ATOM 4012 C CA . SER A 1 495 ? -23.571 -9.537 24.634 1.00 98.44 495 SER A CA 1
ATOM 4013 C C . SER A 1 495 ? -24.471 -10.013 25.755 1.00 98.44 495 SER A C 1
ATOM 4015 O O . SER A 1 495 ? -25.668 -9.727 25.765 1.00 98.44 495 SER A O 1
ATOM 4017 N N . ILE A 1 496 ? -23.855 -10.710 26.701 1.00 98.44 496 ILE A N 1
ATOM 4018 C CA . ILE A 1 496 ? -24.412 -11.015 28.008 1.00 98.44 496 ILE A CA 1
ATOM 4019 C C . ILE A 1 496 ? -23.375 -10.650 29.072 1.00 98.44 496 ILE A C 1
ATOM 4021 O O . ILE A 1 496 ? -22.212 -11.037 28.975 1.00 98.44 496 ILE A O 1
ATOM 4025 N N . GLU A 1 497 ? -23.783 -9.875 30.065 1.00 98.19 497 GLU A N 1
ATOM 4026 C CA . GLU A 1 497 ? -22.994 -9.454 31.219 1.00 98.19 497 GLU A CA 1
ATOM 4027 C C . GLU A 1 497 ? -23.705 -9.913 32.491 1.00 98.19 497 GLU A C 1
ATOM 4029 O O . GLU A 1 497 ? -24.925 -9.856 32.584 1.00 98.19 497 GLU A O 1
ATOM 4034 N N . ALA A 1 498 ? -22.955 -10.378 33.479 1.00 97.88 498 ALA A N 1
ATOM 4035 C CA . ALA A 1 498 ? -23.478 -10.736 34.785 1.00 97.88 498 ALA A CA 1
ATOM 4036 C C . ALA A 1 498 ? -22.526 -10.257 35.875 1.00 97.88 498 ALA A C 1
ATOM 4038 O O . ALA A 1 498 ? -21.307 -10.201 35.686 1.00 97.88 498 ALA A O 1
ATOM 4039 N N . GLY A 1 499 ? -23.075 -9.946 37.040 1.00 96.81 499 GLY A N 1
ATOM 4040 C CA . GLY A 1 499 ? -22.280 -9.544 38.189 1.00 96.81 499 GLY A CA 1
ATOM 4041 C C . GLY A 1 499 ? -23.093 -9.498 39.469 1.00 96.81 499 GLY A C 1
ATOM 4042 O O . GLY A 1 499 ? -24.282 -9.816 39.484 1.00 96.81 499 GLY A O 1
ATOM 4043 N N . TYR A 1 500 ? -22.437 -9.112 40.557 1.00 95.44 500 TYR A N 1
ATOM 4044 C CA . TYR A 1 500 ? -23.055 -9.061 41.879 1.00 95.44 500 TYR A CA 1
ATOM 4045 C C . TYR A 1 500 ? -22.583 -7.832 42.639 1.00 95.44 500 TYR A C 1
ATOM 4047 O O . TYR A 1 500 ? -21.385 -7.665 42.813 1.00 95.44 500 TYR A O 1
ATOM 4055 N N . ASN A 1 501 ? -23.489 -6.977 43.103 1.00 94.69 501 ASN A N 1
ATOM 4056 C CA . ASN A 1 501 ? -23.135 -5.797 43.886 1.00 94.69 501 ASN A CA 1
ATOM 4057 C C . ASN A 1 501 ? -23.105 -6.147 45.381 1.00 94.69 501 ASN A C 1
ATOM 4059 O O . ASN A 1 501 ? -24.153 -6.237 46.021 1.00 94.69 501 ASN A O 1
ATOM 4063 N N . ALA A 1 502 ? -21.915 -6.373 45.942 1.00 94.31 502 ALA A N 1
ATOM 4064 C CA . ALA A 1 502 ? -21.736 -6.707 47.354 1.00 94.31 502 ALA A CA 1
ATOM 4065 C C . ALA A 1 502 ? -21.425 -5.456 48.182 1.00 94.31 502 ALA A C 1
ATOM 4067 O O . ALA A 1 502 ? -20.509 -4.706 47.851 1.00 94.31 502 ALA A O 1
ATOM 4068 N N . LEU A 1 503 ? -22.144 -5.249 49.287 1.00 94.56 503 LEU A N 1
ATOM 4069 C CA . LEU A 1 503 ? -21.809 -4.217 50.267 1.00 94.56 503 LEU A CA 1
ATOM 4070 C C . LEU A 1 503 ? -20.655 -4.708 51.149 1.00 94.56 503 LEU A C 1
ATOM 4072 O O . LEU A 1 503 ? -20.782 -5.729 51.818 1.00 94.56 503 LEU A O 1
ATOM 4076 N N . LEU A 1 504 ? -19.553 -3.962 51.178 1.00 94.31 504 LEU A N 1
ATOM 4077 C CA . LEU A 1 504 ? -18.399 -4.260 52.028 1.00 94.31 504 LEU A CA 1
ATOM 4078 C C . LEU A 1 504 ? -18.459 -3.532 53.369 1.00 94.31 504 LEU A C 1
ATOM 4080 O O . LEU A 1 504 ? -18.102 -4.093 54.400 1.00 94.31 504 LEU A O 1
ATOM 4084 N N . ALA A 1 505 ? -18.877 -2.267 53.352 1.00 92.31 505 ALA A N 1
ATOM 4085 C CA . ALA A 1 505 ? -18.916 -1.433 54.545 1.00 92.31 505 ALA A CA 1
ATOM 4086 C C . ALA A 1 505 ? -19.952 -0.314 54.414 1.00 92.31 505 ALA A C 1
ATOM 4088 O O . ALA A 1 505 ? -20.210 0.203 53.325 1.00 92.31 505 ALA A O 1
ATOM 4089 N N . GLU A 1 506 ? -20.511 0.093 55.548 1.00 90.75 506 GLU A N 1
ATOM 4090 C CA . GLU A 1 506 ? -21.437 1.215 55.678 1.00 90.75 506 GLU A CA 1
ATOM 4091 C C . GLU A 1 506 ? -20.987 2.072 56.865 1.00 90.75 506 GLU A C 1
ATOM 4093 O O . GLU A 1 506 ? -20.738 1.553 57.952 1.00 90.75 506 GLU A O 1
ATOM 4098 N N . HIS A 1 507 ? -20.843 3.378 56.651 1.00 87.56 507 HIS A N 1
ATOM 4099 C CA . HIS A 1 507 ? -20.394 4.322 57.670 1.00 87.56 507 HIS A CA 1
ATOM 4100 C C . HIS A 1 507 ? -21.250 5.592 57.659 1.00 87.56 507 HIS A C 1
ATOM 4102 O O . HIS A 1 507 ? -21.781 5.993 56.621 1.00 87.56 507 HIS A O 1
ATOM 4108 N N . PHE A 1 508 ? -21.351 6.253 58.810 1.00 83.75 508 PHE A N 1
ATOM 4109 C CA . PHE A 1 508 ? -22.043 7.531 58.958 1.00 83.75 508 PHE A CA 1
ATOM 4110 C C . PHE A 1 508 ? -21.035 8.605 59.350 1.00 83.75 508 PHE A C 1
ATOM 4112 O O . PHE A 1 508 ? -20.313 8.483 60.334 1.00 83.75 508 PHE A O 1
ATOM 4119 N N . THR A 1 509 ? -20.962 9.670 58.560 1.00 76.81 509 THR A N 1
ATOM 4120 C CA . THR A 1 509 ? -20.101 10.818 58.858 1.00 76.81 509 THR A CA 1
ATOM 4121 C C . THR A 1 509 ? -20.624 11.591 60.074 1.00 76.81 509 THR A C 1
ATOM 4123 O O . THR A 1 509 ? -21.816 11.561 60.373 1.00 76.81 509 THR A O 1
ATOM 4126 N N . LYS A 1 510 ? -19.758 12.388 60.722 1.00 69.12 510 LYS A N 1
ATOM 4127 C CA . LYS A 1 510 ? -20.111 13.245 61.877 1.00 69.12 510 LYS A CA 1
ATOM 4128 C C . LYS A 1 510 ? -21.284 14.213 61.626 1.00 69.12 510 LYS A C 1
ATOM 4130 O O . LYS A 1 510 ? -21.872 14.703 62.579 1.00 69.12 510 LYS A O 1
ATOM 4135 N N . LYS A 1 511 ? -21.616 14.500 60.359 1.00 69.12 511 LYS A N 1
ATOM 4136 C CA . LYS A 1 511 ? -22.751 15.348 59.942 1.00 69.12 511 LYS A CA 1
ATOM 4137 C C . LYS A 1 511 ? -24.012 14.544 59.568 1.00 69.12 511 LYS A C 1
ATOM 4139 O O . LYS A 1 511 ? -24.917 15.101 58.962 1.00 69.12 511 LYS A O 1
ATOM 4144 N N . GLY A 1 512 ? -24.054 13.241 59.861 1.00 71.75 512 GLY A N 1
ATOM 4145 C CA . GLY A 1 512 ? -25.187 12.352 59.566 1.00 71.75 512 GLY A CA 1
ATOM 4146 C C . GLY A 1 512 ? -25.245 11.813 58.130 1.00 71.75 512 GLY A C 1
ATOM 4147 O O . GLY A 1 512 ? -26.117 11.006 57.821 1.00 71.75 512 GLY A O 1
ATOM 4148 N N . ASN A 1 513 ? -24.318 12.200 57.245 1.00 79.50 513 ASN A N 1
ATOM 4149 C CA . ASN A 1 513 ? -24.291 11.692 55.868 1.00 79.50 513 ASN A CA 1
ATOM 4150 C C . ASN A 1 513 ? -23.818 10.235 55.831 1.00 79.50 513 ASN A C 1
ATOM 4152 O O . ASN A 1 513 ? -22.819 9.900 56.472 1.00 79.50 513 ASN A O 1
ATOM 4156 N N . ARG A 1 514 ? -24.498 9.397 55.047 1.00 86.12 514 ARG A N 1
ATOM 4157 C CA . ARG A 1 514 ? -24.200 7.968 54.889 1.00 86.12 514 ARG A CA 1
ATOM 4158 C C . ARG A 1 514 ? -23.215 7.723 53.746 1.00 86.12 514 ARG A C 1
ATOM 4160 O O . ARG A 1 514 ? -23.373 8.291 52.663 1.00 86.12 514 ARG A O 1
ATOM 4167 N N . VAL A 1 515 ? -22.252 6.835 53.981 1.00 90.69 515 VAL A N 1
ATOM 4168 C CA . VAL A 1 515 ? -21.285 6.346 52.991 1.00 90.69 515 VAL A CA 1
ATOM 4169 C C . VAL A 1 515 ? -21.364 4.826 52.914 1.00 90.69 515 VAL A C 1
ATOM 4171 O O . VAL A 1 515 ? -21.307 4.156 53.945 1.00 90.69 515 VAL A O 1
ATOM 4174 N N . ARG A 1 516 ? -21.489 4.275 51.706 1.00 92.31 516 ARG A N 1
ATOM 4175 C CA . ARG A 1 516 ? -21.492 2.825 51.460 1.00 92.31 516 ARG A CA 1
ATOM 4176 C C . ARG A 1 516 ? -20.415 2.439 50.466 1.00 92.31 516 ARG A C 1
ATOM 4178 O O . ARG A 1 516 ? -20.284 3.082 49.430 1.00 92.31 516 ARG A O 1
ATOM 4185 N N . PHE A 1 517 ? -19.680 1.380 50.770 1.00 94.69 517 PHE A N 1
ATOM 4186 C CA . PHE A 1 517 ? -18.638 0.835 49.909 1.00 94.69 517 PHE A CA 1
ATOM 4187 C C . PHE A 1 517 ? -19.112 -0.475 49.301 1.00 94.69 517 PHE A C 1
ATOM 4189 O O . PHE A 1 517 ? -19.471 -1.397 50.033 1.00 94.69 517 PHE A O 1
ATOM 4196 N N . TYR A 1 518 ? -19.082 -0.556 47.976 1.00 95.25 518 TYR A N 1
ATOM 4197 C CA . TYR A 1 518 ? -19.493 -1.731 47.225 1.00 95.25 518 TYR A CA 1
ATOM 4198 C C . TYR A 1 518 ? -18.334 -2.321 46.435 1.00 95.25 518 TYR A C 1
ATOM 4200 O O . TYR A 1 518 ? -17.473 -1.594 45.931 1.00 95.25 518 TYR A O 1
ATOM 4208 N N . LEU A 1 519 ? -18.362 -3.640 46.281 1.00 96.75 519 LEU A N 1
ATOM 4209 C CA . LEU A 1 519 ? -17.496 -4.385 45.384 1.00 96.75 519 LEU A CA 1
ATOM 4210 C C . LEU A 1 519 ? -18.354 -5.226 44.447 1.00 96.75 519 LEU A C 1
ATOM 4212 O O . LEU A 1 519 ? -19.214 -5.987 44.885 1.00 96.75 519 LEU A O 1
ATOM 4216 N N . GLN A 1 520 ? -18.103 -5.078 43.153 1.00 96.12 520 GLN A N 1
ATOM 4217 C CA . GLN A 1 520 ? -18.906 -5.658 42.096 1.00 96.12 520 GLN A CA 1
ATOM 4218 C C . GLN A 1 520 ? -18.031 -6.487 41.151 1.00 96.12 520 GLN A C 1
ATOM 4220 O O . GLN A 1 520 ? -17.494 -5.941 40.180 1.00 96.12 520 GLN A O 1
ATOM 4225 N N . PRO A 1 521 ? -17.840 -7.794 41.411 1.00 97.50 521 PRO A N 1
ATOM 4226 C CA . PRO A 1 521 ? -17.338 -8.710 40.392 1.00 97.50 521 PRO A CA 1
ATOM 4227 C C . PRO A 1 521 ? -18.280 -8.728 39.183 1.00 97.50 521 PRO A C 1
ATOM 4229 O O . PRO A 1 521 ? -19.505 -8.706 39.334 1.00 97.50 521 PRO A O 1
ATOM 4232 N N . GLN A 1 522 ? -17.701 -8.760 37.984 1.00 97.25 522 GLN A N 1
ATOM 4233 C CA . GLN A 1 522 ? -18.437 -8.723 36.723 1.00 97.25 522 GLN A CA 1
ATOM 4234 C C . GLN A 1 522 ? -17.757 -9.566 35.645 1.00 97.25 522 GLN A C 1
ATOM 4236 O O . GLN A 1 522 ? -16.529 -9.580 35.517 1.00 97.25 522 GLN A O 1
ATOM 4241 N N . ALA A 1 523 ? -18.570 -10.243 34.845 1.00 98.25 523 ALA A N 1
ATOM 4242 C CA . ALA A 1 523 ? -18.145 -11.021 33.696 1.00 98.25 523 ALA A CA 1
ATOM 4243 C C . ALA A 1 523 ? -19.064 -10.730 32.509 1.00 98.25 523 ALA A C 1
ATOM 4245 O O . ALA A 1 523 ? -20.277 -10.645 32.663 1.00 98.25 523 ALA A O 1
ATOM 4246 N N . GLN A 1 524 ? -18.490 -10.586 31.321 1.00 98.44 524 GLN A N 1
ATOM 4247 C CA . GLN A 1 524 ? -19.204 -10.280 30.090 1.00 98.44 524 GLN A CA 1
ATOM 4248 C C . GLN A 1 524 ? -18.673 -11.139 28.946 1.00 98.44 524 GLN A C 1
ATOM 4250 O O . GLN A 1 524 ? -17.461 -11.294 28.783 1.00 98.44 524 GLN A O 1
ATOM 4255 N N . LEU A 1 525 ? -19.585 -11.656 28.131 1.00 98.50 525 LEU A N 1
ATOM 4256 C CA . LEU A 1 525 ? -19.291 -12.368 26.898 1.00 98.50 525 LEU A CA 1
ATOM 4257 C C . LEU A 1 525 ? -19.985 -11.662 25.736 1.00 98.50 525 LEU A C 1
ATOM 4259 O O . LEU A 1 525 ? -21.204 -11.517 25.729 1.00 98.50 525 LEU A O 1
ATOM 4263 N N . THR A 1 526 ? -19.209 -11.245 24.741 1.00 98.25 526 THR A N 1
ATOM 4264 C CA . THR A 1 526 ? -19.689 -10.467 23.597 1.00 98.25 526 THR A CA 1
ATOM 4265 C C . THR A 1 526 ? -19.382 -11.189 22.291 1.00 98.25 526 THR A C 1
ATOM 4267 O O . THR A 1 526 ? -18.229 -11.476 21.978 1.00 98.25 526 THR A O 1
ATOM 4270 N N . TYR A 1 527 ? -20.415 -11.450 21.498 1.00 98.25 527 TYR A N 1
ATOM 4271 C CA . TYR A 1 527 ? -20.314 -11.905 20.120 1.00 98.25 527 TYR A CA 1
ATOM 4272 C C . TYR A 1 527 ? -20.161 -10.720 19.163 1.00 98.25 527 TYR A C 1
ATOM 4274 O O . TYR A 1 527 ? -20.983 -9.802 19.142 1.00 98.25 527 TYR A O 1
ATOM 4282 N N . LEU A 1 528 ? -19.120 -10.772 18.336 1.00 97.75 528 LEU A N 1
ATOM 4283 C CA . LEU A 1 528 ? -18.750 -9.731 17.382 1.00 97.75 528 LEU A CA 1
ATOM 4284 C C . LEU A 1 528 ? -18.871 -10.284 15.956 1.00 97.75 528 LEU A C 1
ATOM 4286 O O . LEU A 1 528 ? -18.038 -11.077 15.508 1.00 97.75 528 LEU A O 1
ATOM 4290 N N . GLY A 1 529 ? -19.952 -9.922 15.261 1.00 96.75 529 GLY A N 1
ATOM 4291 C CA . GLY A 1 529 ? -20.353 -10.509 13.980 1.00 96.75 529 GLY A CA 1
ATOM 4292 C C . GLY A 1 529 ? -20.393 -9.540 12.798 1.00 96.75 529 GLY A C 1
ATOM 4293 O O . GLY A 1 529 ? -21.010 -9.875 11.787 1.00 96.75 529 GLY A O 1
ATOM 4294 N N . VAL A 1 530 ? -19.774 -8.359 12.888 1.00 96.38 530 VAL A N 1
ATOM 4295 C CA . VAL A 1 530 ? -19.722 -7.401 11.770 1.00 96.38 530 VAL A CA 1
ATOM 4296 C C . VAL A 1 530 ? -18.638 -7.817 10.787 1.00 96.38 530 VAL A C 1
ATOM 4298 O O . VAL A 1 530 ? -17.481 -8.002 11.166 1.00 96.38 530 VAL A O 1
ATOM 4301 N N . ASN A 1 531 ? -19.023 -7.976 9.520 1.00 93.69 531 ASN A N 1
ATOM 4302 C CA . ASN A 1 531 ? -18.148 -8.440 8.449 1.00 93.69 531 ASN A CA 1
ATOM 4303 C C . ASN A 1 531 ? -18.227 -7.530 7.213 1.00 93.69 531 ASN A C 1
ATOM 4305 O O . ASN A 1 531 ? -19.273 -6.934 6.942 1.00 93.69 531 ASN A O 1
ATOM 4309 N N . GLY A 1 532 ? -17.144 -7.471 6.438 1.00 91.81 532 GLY A N 1
ATOM 4310 C CA . GLY A 1 532 ? -17.071 -6.761 5.160 1.00 91.81 532 GLY A CA 1
ATOM 4311 C C . GLY A 1 532 ? -16.185 -7.516 4.172 1.00 91.81 532 GLY A C 1
ATOM 4312 O O . GLY A 1 532 ? -15.068 -7.891 4.520 1.00 91.81 532 GLY A O 1
ATOM 4313 N N . LYS A 1 533 ? -16.703 -7.748 2.962 1.00 92.25 533 LYS A N 1
ATOM 4314 C CA . LYS A 1 533 ? -15.982 -8.332 1.822 1.00 92.25 533 LYS A CA 1
ATOM 4315 C C . LYS A 1 533 ? -16.247 -7.482 0.587 1.00 92.25 533 LYS A C 1
ATOM 4317 O O . LYS A 1 533 ? -17.401 -7.109 0.373 1.00 92.25 533 LYS A O 1
ATOM 4322 N N . PHE A 1 534 ? -15.214 -7.177 -0.186 1.00 93.31 534 PHE A N 1
ATOM 4323 C CA . PHE A 1 534 ? -15.319 -6.399 -1.420 1.00 93.31 534 PHE A CA 1
ATOM 4324 C C . PHE A 1 534 ? -14.080 -6.625 -2.300 1.00 93.31 534 PHE A C 1
ATOM 4326 O O . PHE A 1 534 ? -13.099 -7.204 -1.834 1.00 93.31 534 PHE A O 1
ATOM 4333 N N . SER A 1 535 ? -14.140 -6.173 -3.548 1.00 89.69 535 SER A N 1
ATOM 4334 C CA . SER A 1 535 ? -12.972 -6.066 -4.425 1.00 89.69 535 SER A CA 1
ATOM 4335 C C . SER A 1 535 ? -12.549 -4.603 -4.481 1.00 89.69 535 SER A C 1
ATOM 4337 O O . SER A 1 535 ? -13.416 -3.742 -4.653 1.00 89.69 535 SER A O 1
ATOM 4339 N N . ASP A 1 536 ? -11.267 -4.319 -4.263 1.00 83.75 536 ASP A N 1
ATOM 4340 C CA . ASP A 1 536 ? -10.740 -2.951 -4.349 1.00 83.75 536 ASP A CA 1
ATOM 4341 C C . ASP A 1 536 ? -10.592 -2.478 -5.809 1.00 83.75 536 ASP A C 1
ATOM 4343 O O . ASP A 1 536 ? -10.911 -3.220 -6.744 1.00 83.75 536 ASP A O 1
ATOM 4347 N N . SER A 1 537 ? -10.143 -1.234 -6.022 1.00 82.25 537 SER A N 1
ATOM 4348 C CA . SER A 1 537 ? -9.957 -0.684 -7.378 1.00 82.25 537 SER A CA 1
ATOM 4349 C C . SER A 1 537 ? -8.938 -1.441 -8.239 1.00 82.25 537 SER A C 1
ATOM 4351 O O . SER A 1 537 ? -8.998 -1.341 -9.463 1.00 82.25 537 SER A O 1
ATOM 4353 N N . GLU A 1 538 ? -8.072 -2.246 -7.622 1.00 79.81 538 GLU A N 1
ATOM 4354 C CA . GLU A 1 538 ? -7.037 -3.056 -8.272 1.00 79.81 538 GLU A CA 1
ATOM 4355 C C . GLU A 1 538 ? -7.468 -4.535 -8.410 1.00 79.81 538 GLU A C 1
ATOM 4357 O O . GLU A 1 538 ? -6.664 -5.411 -8.736 1.00 79.81 538 GLU A O 1
ATOM 4362 N N . ASN A 1 539 ? -8.759 -4.829 -8.193 1.00 83.88 539 ASN A N 1
ATOM 4363 C CA . ASN A 1 539 ? -9.376 -6.160 -8.241 1.00 83.88 539 ASN A CA 1
ATOM 4364 C C . ASN A 1 539 ? -8.851 -7.172 -7.204 1.00 83.88 539 ASN A C 1
ATOM 4366 O O . ASN A 1 539 ? -9.095 -8.375 -7.349 1.00 83.88 539 ASN A O 1
ATOM 4370 N N . ALA A 1 540 ? -8.190 -6.720 -6.138 1.00 86.44 540 ALA A N 1
ATOM 4371 C CA . ALA A 1 540 ? -7.821 -7.584 -5.023 1.00 86.44 540 ALA A CA 1
ATOM 4372 C C . ALA A 1 540 ? -9.059 -7.915 -4.177 1.00 86.44 540 ALA A C 1
ATOM 4374 O O . ALA A 1 540 ? -9.863 -7.040 -3.841 1.00 86.44 540 ALA A O 1
ATOM 4375 N N . HIS A 1 541 ? -9.218 -9.181 -3.793 1.00 92.94 541 HIS A N 1
ATOM 4376 C CA . HIS A 1 541 ? -10.318 -9.625 -2.939 1.00 92.94 541 HIS A CA 1
ATOM 4377 C C . HIS A 1 541 ? -9.987 -9.338 -1.480 1.00 92.94 541 HIS A C 1
ATOM 4379 O O . HIS A 1 541 ? -9.163 -10.021 -0.871 1.00 92.94 541 HIS A O 1
ATOM 4385 N N . VAL A 1 542 ? -10.673 -8.355 -0.902 1.00 93.94 542 VAL A N 1
ATOM 4386 C CA . VAL A 1 542 ? -10.448 -7.894 0.467 1.00 93.94 542 VAL A CA 1
ATOM 4387 C C . VAL A 1 542 ? -11.517 -8.451 1.401 1.00 93.94 542 VAL A C 1
ATOM 4389 O O . VAL A 1 542 ? -12.723 -8.306 1.176 1.00 93.94 542 VAL A O 1
ATOM 4392 N N . ASN A 1 543 ? -11.082 -9.059 2.502 1.00 95.31 543 ASN A N 1
ATOM 4393 C CA . ASN A 1 543 ? -11.936 -9.597 3.555 1.00 95.31 543 ASN A CA 1
ATOM 4394 C C . ASN A 1 543 ? -11.484 -9.086 4.928 1.00 95.31 543 ASN A C 1
ATOM 4396 O O . ASN A 1 543 ? -10.354 -9.321 5.360 1.00 95.31 543 ASN A O 1
ATOM 4400 N N . LEU A 1 544 ? -12.384 -8.411 5.646 1.00 94.81 544 LEU A N 1
ATOM 4401 C CA . LEU A 1 544 ? -12.116 -7.976 7.015 1.00 94.81 544 LEU A CA 1
ATOM 4402 C C . LEU A 1 544 ? -12.117 -9.178 7.971 1.00 94.81 544 LEU A C 1
ATOM 4404 O O . LEU A 1 544 ? -13.083 -9.939 8.053 1.00 94.81 544 LEU A O 1
ATOM 4408 N N . LEU A 1 545 ? -11.037 -9.332 8.735 1.00 93.94 545 LEU A N 1
ATOM 4409 C CA . LEU A 1 545 ? -10.875 -10.425 9.691 1.00 93.94 545 LEU A CA 1
ATOM 4410 C C . LEU A 1 545 ? -11.419 -10.058 11.074 1.00 93.94 545 LEU A C 1
ATOM 4412 O O . LEU A 1 545 ? -11.572 -8.893 11.436 1.00 93.94 545 LEU A O 1
ATOM 4416 N N . GLY A 1 546 ? -11.682 -11.088 11.879 1.00 88.31 546 GLY A N 1
ATOM 4417 C CA . GLY A 1 546 ? -12.198 -10.936 13.239 1.00 88.31 546 GLY A CA 1
ATOM 4418 C C . GLY A 1 546 ? -13.725 -10.904 13.332 1.00 88.31 546 GLY A C 1
ATOM 4419 O O . GLY A 1 546 ? -14.248 -10.670 14.415 1.00 88.31 546 GLY A O 1
ATOM 4420 N N . SER A 1 547 ? -14.460 -11.173 12.250 1.00 90.12 547 SER A N 1
ATOM 4421 C CA . SER A 1 547 ? -15.903 -11.416 12.334 1.00 90.12 547 SER A CA 1
ATOM 4422 C C . SER A 1 547 ? -16.211 -12.803 12.923 1.00 90.12 547 SER A C 1
ATOM 4424 O O . SER A 1 547 ? -15.401 -13.737 12.859 1.00 90.12 547 SER A O 1
ATOM 4426 N N . ARG A 1 548 ? -17.406 -12.946 13.510 1.00 93.06 548 ARG A N 1
ATOM 4427 C CA . ARG A 1 548 ? -17.874 -14.167 14.194 1.00 93.06 548 ARG A CA 1
ATOM 4428 C C . ARG A 1 548 ? -16.896 -14.608 15.290 1.00 93.06 548 ARG A C 1
ATOM 4430 O O . ARG A 1 548 ? -16.456 -15.765 15.321 1.00 93.06 548 ARG A O 1
ATOM 4437 N N . GLN A 1 549 ? -16.498 -13.661 16.134 1.00 94.38 549 GLN A N 1
ATOM 4438 C CA . GLN A 1 549 ? -15.594 -13.891 17.261 1.00 94.38 549 GLN A CA 1
ATOM 4439 C C . GLN A 1 549 ? -16.309 -13.681 18.600 1.00 94.38 549 GLN A C 1
ATOM 4441 O O . GLN A 1 549 ? -17.356 -13.036 18.656 1.00 94.38 549 GLN A O 1
ATOM 4446 N N . LEU A 1 550 ? -15.721 -14.219 19.668 1.00 96.69 550 LEU A N 1
ATOM 4447 C CA . LEU A 1 550 ? -16.163 -14.019 21.044 1.00 96.69 550 LEU A CA 1
ATOM 4448 C C . LEU A 1 550 ? -15.097 -13.225 21.798 1.00 96.69 550 LEU A C 1
ATOM 4450 O O . LEU A 1 550 ? -13.916 -13.584 21.781 1.00 96.69 550 LEU A O 1
ATOM 4454 N N . GLN A 1 551 ? -15.536 -12.159 22.458 1.00 97.25 551 GLN A N 1
ATOM 4455 C CA . GLN A 1 551 ? -14.753 -11.389 23.409 1.00 97.25 551 GLN A CA 1
ATOM 4456 C C . GLN A 1 551 ? -15.258 -11.693 24.819 1.00 97.25 551 GLN A C 1
ATOM 4458 O O . GLN A 1 551 ? -16.433 -11.479 25.112 1.00 97.25 551 GLN A O 1
ATOM 4463 N N . SER A 1 552 ? -14.365 -12.137 25.693 1.00 97.88 552 SER A N 1
ATOM 4464 C CA . SER A 1 552 ? -14.630 -12.296 27.120 1.00 97.88 552 SER A CA 1
ATOM 4465 C C . SER A 1 552 ? -14.030 -11.124 27.885 1.00 97.88 552 SER A C 1
ATOM 4467 O O . SER A 1 552 ? -12.916 -10.689 27.589 1.00 97.88 552 SER A O 1
ATOM 4469 N N . ARG A 1 553 ? -14.741 -10.627 28.890 1.00 97.88 553 ARG A N 1
ATOM 4470 C CA . ARG A 1 553 ? -14.274 -9.600 29.821 1.00 97.88 553 ARG A CA 1
ATOM 4471 C C . ARG A 1 553 ? -14.595 -10.052 31.236 1.00 97.88 553 ARG A C 1
ATOM 4473 O O . ARG A 1 553 ? -15.744 -10.347 31.527 1.00 97.88 553 ARG A O 1
ATOM 4480 N N . VAL A 1 554 ? -13.602 -10.085 32.114 1.00 98.31 554 VAL A N 1
ATOM 4481 C CA . VAL A 1 554 ? -13.778 -10.440 33.530 1.00 98.31 554 VAL A CA 1
ATOM 4482 C C . VAL A 1 554 ? -13.086 -9.390 34.373 1.00 98.31 554 VAL A C 1
ATOM 4484 O O . VAL A 1 554 ? -11.969 -8.987 34.056 1.00 98.31 554 VAL A O 1
ATOM 4487 N N . GLY A 1 555 ? -13.726 -8.923 35.434 1.00 97.75 555 GLY A N 1
ATOM 4488 C CA . GLY A 1 555 ? -13.133 -7.905 36.279 1.00 97.75 555 GLY A CA 1
ATOM 4489 C C . GLY A 1 555 ? -13.914 -7.624 37.543 1.00 97.75 555 GLY A C 1
ATOM 4490 O O . GLY A 1 555 ? -14.848 -8.337 37.907 1.00 97.75 555 GLY A O 1
ATOM 4491 N N . VAL A 1 556 ? -13.508 -6.555 38.210 1.00 97.81 556 VAL A N 1
ATOM 4492 C CA . VAL A 1 556 ? -14.110 -6.095 39.457 1.00 97.81 556 VAL A CA 1
ATOM 4493 C C . VAL A 1 556 ? -14.207 -4.577 39.450 1.00 97.81 556 VAL A C 1
ATOM 4495 O O . VAL A 1 556 ? -13.305 -3.891 38.967 1.00 97.81 556 VAL A O 1
ATOM 4498 N N . GLN A 1 557 ? -15.312 -4.055 39.973 1.00 96.38 557 GLN A N 1
ATOM 4499 C CA . GLN A 1 557 ? -15.561 -2.630 40.149 1.00 96.38 557 GLN A CA 1
ATOM 4500 C C . GLN A 1 557 ? -15.778 -2.324 41.632 1.00 96.38 557 GLN A C 1
ATOM 4502 O O . GLN A 1 557 ? -16.600 -2.958 42.281 1.00 96.38 557 GLN A O 1
ATOM 4507 N N . ALA A 1 558 ? -15.066 -1.342 42.168 1.00 96.62 558 ALA A N 1
ATOM 4508 C CA . ALA A 1 558 ? -15.292 -0.802 43.501 1.00 96.62 558 ALA A CA 1
ATOM 4509 C C . ALA A 1 558 ? -16.038 0.531 43.389 1.00 96.62 558 ALA A C 1
ATOM 4511 O O . ALA A 1 558 ? -15.681 1.363 42.551 1.00 96.62 558 ALA A O 1
ATOM 4512 N N . LYS A 1 559 ? -17.059 0.740 44.224 1.00 94.19 559 LYS A N 1
ATOM 4513 C CA . LYS A 1 559 ? -17.887 1.957 44.245 1.00 94.19 559 LYS A CA 1
ATOM 4514 C C . LYS A 1 559 ? -17.985 2.493 45.668 1.00 94.19 559 LYS A C 1
ATOM 4516 O O . LYS A 1 559 ? -18.069 1.710 46.613 1.00 94.19 559 LYS A O 1
ATOM 4521 N N . ALA A 1 560 ? -18.024 3.810 45.826 1.00 93.38 560 ALA A N 1
ATOM 4522 C CA . ALA A 1 560 ? -18.304 4.443 47.111 1.00 93.38 560 ALA A CA 1
ATOM 4523 C C . ALA A 1 560 ? -19.468 5.419 46.953 1.00 93.38 560 ALA A C 1
ATOM 4525 O O . ALA A 1 560 ? -19.332 6.429 46.279 1.00 93.38 560 ALA A O 1
ATOM 4526 N N . GLN A 1 561 ? -20.613 5.124 47.557 1.00 90.88 561 GLN A N 1
ATOM 4527 C CA . GLN A 1 561 ? -21.822 5.934 47.454 1.00 90.88 561 GLN A CA 1
ATOM 4528 C C . GLN A 1 561 ? -21.914 6.897 48.642 1.00 90.88 561 GLN A C 1
ATOM 4530 O O . GLN A 1 561 ? -22.057 6.467 49.786 1.00 90.88 561 GLN A O 1
ATOM 4535 N N . PHE A 1 562 ? -21.886 8.199 48.365 1.00 89.88 562 PHE A N 1
ATOM 4536 C CA . PHE A 1 562 ? -22.020 9.280 49.339 1.00 89.88 562 PHE A CA 1
ATOM 4537 C C . PHE A 1 562 ? -23.403 9.914 49.211 1.00 89.88 562 PHE A C 1
ATOM 4539 O O . PHE A 1 562 ? -23.719 10.515 48.186 1.00 89.88 562 PHE A O 1
ATOM 4546 N N . SER A 1 563 ? -24.228 9.803 50.252 1.00 86.62 563 SER A N 1
ATOM 4547 C CA . SER A 1 563 ? -25.516 10.506 50.320 1.00 86.62 563 SER A CA 1
ATOM 4548 C C . SER A 1 563 ? -25.296 11.918 50.871 1.00 86.62 563 SER A C 1
ATOM 4550 O O . SER A 1 563 ? -24.857 12.063 52.010 1.00 86.62 563 SER A O 1
ATOM 4552 N N . LEU A 1 564 ? -25.560 12.951 50.069 1.00 80.88 564 LEU A N 1
ATOM 4553 C CA . LEU A 1 564 ? -25.379 14.364 50.418 1.00 80.88 564 LEU A CA 1
ATOM 4554 C C . LEU A 1 564 ? -26.723 15.054 50.719 1.00 80.88 564 LEU A C 1
ATOM 4556 O O . LEU A 1 564 ? -27.803 14.478 50.596 1.00 80.88 564 LEU A O 1
ATOM 4560 N N . TYR A 1 565 ? -26.646 16.329 51.110 1.00 73.00 565 TYR A N 1
ATOM 4561 C CA . TYR A 1 565 ? -27.800 17.182 51.406 1.00 73.00 565 TYR A CA 1
ATOM 4562 C C . TYR A 1 565 ? -28.686 17.406 50.155 1.00 73.00 565 TYR A C 1
ATOM 4564 O O . TYR A 1 565 ? -28.173 17.465 49.038 1.00 73.00 565 TYR A O 1
ATOM 4572 N N . LYS A 1 566 ? -30.008 17.582 50.331 1.00 72.88 566 LYS A N 1
ATOM 4573 C CA . LYS A 1 566 ? -31.009 17.829 49.255 1.00 72.88 566 LYS A CA 1
ATOM 4574 C C . LYS A 1 566 ? -31.167 16.707 48.204 1.00 72.88 566 LYS A C 1
ATOM 4576 O O . LYS A 1 566 ? -31.360 17.001 47.025 1.00 72.88 566 LYS A O 1
ATOM 4581 N N . ASN A 1 567 ? -31.152 15.434 48.612 1.00 76.88 567 ASN A N 1
ATOM 4582 C CA . ASN A 1 567 ? -31.365 14.273 47.721 1.00 76.88 567 ASN A CA 1
ATOM 4583 C C . ASN A 1 567 ? -30.372 14.213 46.546 1.00 76.88 567 ASN A C 1
ATOM 4585 O O . ASN A 1 567 ? -30.735 13.849 45.423 1.00 76.88 567 ASN A O 1
ATOM 4589 N N . ILE A 1 568 ? -29.124 14.605 46.805 1.00 86.19 568 ILE A N 1
ATOM 4590 C CA . ILE A 1 568 ? -28.008 14.439 45.876 1.00 86.19 568 ILE A CA 1
ATOM 4591 C C . ILE A 1 568 ? -27.144 13.290 46.387 1.00 86.19 568 ILE A C 1
ATOM 4593 O O . ILE A 1 568 ? -26.828 13.243 47.574 1.00 86.19 568 ILE A O 1
ATOM 4597 N N . ALA A 1 569 ? -26.738 12.376 45.510 1.00 88.31 569 ALA A N 1
ATOM 4598 C CA . ALA A 1 569 ? -25.755 11.351 45.848 1.00 88.31 569 ALA A CA 1
ATOM 4599 C C . ALA A 1 569 ? -24.612 11.348 44.834 1.00 88.31 569 ALA A C 1
ATOM 4601 O O . ALA A 1 569 ? -24.837 11.550 43.644 1.00 88.31 569 ALA A O 1
ATOM 4602 N N . ILE A 1 570 ? -23.388 11.131 45.307 1.00 91.38 570 ILE A N 1
ATOM 4603 C CA . ILE A 1 570 ? -22.196 11.027 44.460 1.00 91.38 570 ILE A CA 1
ATOM 4604 C C . ILE A 1 570 ? -21.606 9.634 44.631 1.00 91.38 570 ILE A C 1
ATOM 4606 O O . ILE A 1 570 ? -21.500 9.135 45.748 1.00 91.38 570 ILE A O 1
ATOM 4610 N N . GLU A 1 571 ? -21.221 9.013 43.526 1.00 92.56 571 GLU A N 1
ATOM 4611 C CA . GLU A 1 571 ? -20.715 7.649 43.479 1.00 92.56 571 GLU A CA 1
ATOM 4612 C C . GLU A 1 571 ? -19.465 7.575 42.589 1.00 92.56 571 GLU A C 1
ATOM 4614 O O . GLU A 1 571 ? -19.564 7.280 41.394 1.00 92.56 571 GLU A O 1
ATOM 4619 N N . PRO A 1 572 ? -18.270 7.904 43.116 1.00 95.38 572 PRO A N 1
ATOM 4620 C CA . PRO A 1 572 ? -17.019 7.542 42.470 1.00 95.38 572 PRO A CA 1
ATOM 4621 C C . PRO A 1 572 ? -16.856 6.024 42.401 1.00 95.38 572 PRO A C 1
ATOM 4623 O O . PRO A 1 572 ? -17.217 5.288 43.327 1.00 95.38 572 PRO A O 1
ATOM 4626 N N . PHE A 1 573 ? -16.244 5.564 41.317 1.00 95.19 573 PHE A N 1
ATOM 4627 C CA . PHE A 1 573 ? -15.915 4.164 41.127 1.00 95.19 573 PHE A CA 1
ATOM 4628 C C . PHE A 1 573 ? -14.622 3.967 40.345 1.00 95.19 573 PHE A C 1
ATOM 4630 O O . PHE A 1 573 ? -14.214 4.794 39.526 1.00 95.19 573 PHE A O 1
ATOM 4637 N N . ALA A 1 574 ? -14.011 2.812 40.572 1.00 97.50 574 ALA A N 1
ATOM 4638 C CA . ALA A 1 574 ? -12.868 2.325 39.822 1.00 97.50 574 ALA A CA 1
ATOM 4639 C C . ALA A 1 574 ? -13.096 0.860 39.448 1.00 97.50 574 ALA A C 1
ATOM 4641 O O . ALA A 1 574 ? -13.666 0.107 40.233 1.00 97.50 574 ALA A O 1
ATOM 4642 N N . ALA A 1 575 ? -12.661 0.443 38.264 1.00 96.94 575 ALA A N 1
ATOM 4643 C CA . ALA A 1 575 ? -12.728 -0.950 37.847 1.00 96.94 575 ALA A CA 1
ATOM 4644 C C . ALA A 1 575 ? -11.456 -1.392 37.132 1.00 96.94 575 ALA A C 1
ATOM 4646 O O . ALA A 1 575 ? -10.811 -0.608 36.432 1.00 96.94 575 ALA A O 1
ATOM 4647 N N . VAL A 1 576 ? -11.139 -2.675 37.276 1.00 98.06 576 VAL A N 1
ATOM 4648 C CA . VAL A 1 576 ? -10.068 -3.346 36.539 1.00 98.06 576 VAL A CA 1
ATOM 4649 C C . VAL A 1 576 ? -10.653 -4.586 35.885 1.00 98.06 576 VAL A C 1
ATOM 4651 O O . VAL A 1 576 ? -11.312 -5.384 36.551 1.00 98.06 576 VAL A O 1
ATOM 4654 N N . ASN A 1 577 ? -10.430 -4.736 34.581 1.00 97.50 577 ASN A N 1
ATOM 4655 C CA . ASN A 1 577 ? -10.961 -5.838 33.789 1.00 97.50 577 ASN A CA 1
ATOM 4656 C C . ASN A 1 577 ? -9.870 -6.441 32.899 1.00 97.50 577 ASN A C 1
ATOM 4658 O O . ASN A 1 577 ? -9.085 -5.719 32.289 1.00 97.50 577 ASN A O 1
ATOM 4662 N N . ALA A 1 578 ? -9.854 -7.761 32.777 1.00 97.50 578 ALA A N 1
ATOM 4663 C CA . ALA A 1 578 ? -9.097 -8.491 31.775 1.00 97.50 578 ALA A CA 1
ATOM 4664 C C . ALA A 1 578 ? -10.008 -8.800 30.583 1.00 97.50 578 ALA A C 1
ATOM 4666 O O . ALA A 1 578 ? -11.117 -9.305 30.759 1.00 97.50 578 ALA A O 1
ATOM 4667 N N . LEU A 1 579 ? -9.543 -8.486 29.374 1.00 95.69 579 LEU A N 1
ATOM 4668 C CA . LEU A 1 579 ? -10.234 -8.755 28.119 1.00 95.69 579 LEU A CA 1
ATOM 4669 C C . LEU A 1 579 ? -9.471 -9.813 27.326 1.00 95.69 579 LEU A C 1
ATOM 4671 O O . LEU A 1 579 ? -8.243 -9.755 27.220 1.00 95.69 579 LEU A O 1
ATOM 4675 N N . TYR A 1 580 ? -10.214 -10.738 26.727 1.00 95.88 580 TYR A N 1
ATOM 4676 C CA . TYR A 1 580 ? -9.696 -11.779 25.851 1.00 95.88 580 TYR A CA 1
ATOM 4677 C C . TYR A 1 580 ? -10.531 -11.884 24.575 1.00 95.88 580 TYR A C 1
ATOM 4679 O O . TYR A 1 580 ? -11.752 -12.002 24.634 1.00 95.88 580 TYR A O 1
ATOM 4687 N N . HIS A 1 581 ? -9.866 -11.889 23.426 1.00 94.00 581 HIS A N 1
ATOM 4688 C CA . HIS A 1 581 ? -10.446 -12.134 22.111 1.00 94.00 581 HIS A CA 1
ATOM 4689 C C . HIS A 1 581 ? -9.999 -13.501 21.596 1.00 94.00 581 HIS A C 1
ATOM 4691 O O . HIS A 1 581 ? -8.799 -13.772 21.498 1.00 94.00 581 HIS A O 1
ATOM 4697 N N . ASN A 1 582 ? -10.948 -14.351 21.195 1.00 94.56 582 ASN A N 1
ATOM 4698 C CA . ASN A 1 582 ? -10.606 -15.668 20.649 1.00 94.56 582 ASN A CA 1
ATOM 4699 C C . ASN A 1 582 ? -10.002 -15.604 19.230 1.00 94.56 582 ASN A C 1
ATOM 4701 O O . ASN A 1 582 ? -9.295 -16.525 18.819 1.00 94.56 582 ASN A O 1
ATOM 4705 N N . LYS A 1 583 ? -10.238 -14.516 18.485 1.00 93.69 583 LYS A N 1
ATOM 4706 C CA . LYS A 1 583 ? -9.680 -14.266 17.148 1.00 93.69 583 LYS A CA 1
ATOM 4707 C C . LYS A 1 583 ? -9.104 -12.848 17.076 1.00 93.69 583 LYS A C 1
ATOM 4709 O O . LYS A 1 583 ? -9.730 -11.929 17.596 1.00 93.69 583 LYS A O 1
ATOM 4714 N N . PRO A 1 584 ? -7.950 -12.638 16.421 1.00 93.44 584 PRO A N 1
ATOM 4715 C CA . PRO A 1 584 ? -7.448 -11.292 16.183 1.00 93.44 584 PRO A CA 1
ATOM 4716 C C . PRO A 1 584 ? -8.269 -10.585 15.093 1.00 93.44 584 PRO A C 1
ATOM 4718 O O . PRO A 1 584 ? -8.845 -11.228 14.210 1.00 93.44 584 PRO A O 1
ATOM 4721 N N . PHE A 1 585 ? -8.288 -9.256 15.138 1.00 94.62 585 PHE A N 1
ATOM 4722 C CA . PHE A 1 585 ? -8.774 -8.430 14.029 1.00 94.62 585 PHE A CA 1
ATOM 4723 C C . PHE A 1 585 ? -7.683 -8.243 12.974 1.00 94.62 585 PHE A C 1
ATOM 4725 O O . PHE A 1 585 ? -6.498 -8.365 13.279 1.00 94.62 585 PHE A O 1
ATOM 4732 N N . GLY A 1 586 ? -8.065 -7.944 11.736 1.00 95.31 586 GLY A N 1
ATOM 4733 C CA . GLY A 1 586 ? -7.108 -7.811 10.643 1.00 95.31 586 GLY A CA 1
ATOM 4734 C C . GLY A 1 586 ? -7.766 -7.679 9.280 1.00 95.31 586 GLY A C 1
ATOM 4735 O O . GLY A 1 586 ? -8.965 -7.417 9.178 1.00 95.31 586 GLY A O 1
ATOM 4736 N N . VAL A 1 587 ? -6.977 -7.927 8.244 1.00 95.94 587 VAL A N 1
ATOM 4737 C CA . VAL A 1 587 ? -7.419 -7.981 6.853 1.00 95.94 587 VAL A CA 1
ATOM 4738 C C . VAL A 1 587 ? -6.773 -9.172 6.148 1.00 95.94 587 VAL A C 1
ATOM 4740 O O . VAL A 1 587 ? -5.650 -9.568 6.464 1.00 95.94 587 VAL A O 1
ATOM 4743 N N . GLU A 1 588 ? -7.519 -9.762 5.225 1.00 95.56 588 GLU A N 1
ATOM 4744 C CA . GLU A 1 588 ? -7.041 -10.735 4.250 1.00 95.56 588 GLU A CA 1
ATOM 4745 C C . GLU A 1 588 ? -7.226 -10.140 2.852 1.00 95.56 588 GLU A C 1
ATOM 4747 O O . GLU A 1 588 ? -8.323 -9.672 2.545 1.00 95.56 588 GLU A O 1
ATOM 4752 N N . MET A 1 589 ? -6.170 -10.133 2.038 1.00 93.88 589 MET A N 1
ATOM 4753 C CA . MET A 1 589 ? -6.200 -9.674 0.644 1.00 93.88 589 MET A CA 1
ATOM 4754 C C . MET A 1 589 ? -5.567 -10.754 -0.232 1.00 93.88 589 MET A C 1
ATOM 4756 O O . MET A 1 589 ? -4.424 -11.133 0.013 1.00 93.88 589 MET A O 1
ATOM 4760 N N . ASP A 1 590 ? -6.325 -11.289 -1.193 1.00 91.06 590 ASP A N 1
ATOM 4761 C CA . ASP A 1 590 ? -5.895 -12.372 -2.101 1.00 91.06 590 ASP A CA 1
ATOM 4762 C C . ASP A 1 590 ? -5.207 -13.562 -1.391 1.00 91.06 590 ASP A C 1
ATOM 4764 O O . ASP A 1 590 ? -4.242 -14.145 -1.874 1.00 91.06 590 ASP A O 1
ATOM 4768 N N . GLY A 1 591 ? -5.715 -13.938 -0.211 1.00 90.25 591 GLY A N 1
ATOM 4769 C CA . GLY A 1 591 ? -5.215 -15.070 0.581 1.00 90.25 591 GLY A CA 1
ATOM 4770 C C . GLY A 1 591 ? -4.116 -14.727 1.594 1.00 90.25 591 GLY A C 1
ATOM 4771 O O . GLY A 1 591 ? -3.852 -15.529 2.493 1.00 90.25 591 GLY A O 1
ATOM 4772 N N . GLU A 1 592 ? -3.533 -13.528 1.540 1.00 92.94 592 GLU A N 1
ATOM 4773 C CA . GLU A 1 592 ? -2.532 -13.077 2.508 1.00 92.94 592 GLU A CA 1
ATOM 4774 C C . GLU A 1 592 ? -3.150 -12.292 3.666 1.00 92.94 592 GLU A C 1
ATOM 4776 O O . GLU A 1 592 ? -3.957 -11.386 3.473 1.00 92.94 592 GLU A O 1
ATOM 4781 N N . ARG A 1 593 ? -2.756 -12.634 4.900 1.00 94.56 593 ARG A N 1
ATOM 4782 C CA . ARG A 1 593 ? -3.338 -12.079 6.133 1.00 94.56 593 ARG A CA 1
ATOM 4783 C C . ARG A 1 593 ? -2.368 -11.167 6.871 1.00 94.56 593 ARG A C 1
ATOM 4785 O O . ARG A 1 593 ? -1.212 -11.535 7.101 1.00 94.56 593 ARG A O 1
ATOM 4792 N N . ARG A 1 594 ? -2.876 -10.034 7.358 1.00 95.62 594 ARG A N 1
ATOM 4793 C CA . ARG A 1 594 ? -2.202 -9.165 8.336 1.00 95.62 594 ARG A CA 1
ATOM 4794 C C . ARG A 1 594 ? -3.155 -8.848 9.481 1.00 95.62 594 ARG A C 1
ATOM 4796 O O . ARG A 1 594 ? -4.313 -8.491 9.266 1.00 95.62 594 ARG A O 1
ATOM 4803 N N . VAL A 1 595 ? -2.685 -9.036 10.714 1.00 95.19 595 VAL A N 1
ATOM 4804 C CA . VAL A 1 595 ? -3.519 -8.958 11.922 1.00 95.19 595 VAL A CA 1
ATOM 4805 C C . VAL A 1 595 ? -2.983 -7.955 12.936 1.00 95.19 595 VAL A C 1
ATOM 4807 O O . VAL A 1 595 ? -1.790 -7.657 12.980 1.00 95.19 595 VAL A O 1
ATOM 4810 N N . ILE A 1 596 ? -3.882 -7.471 13.788 1.00 91.69 596 ILE A N 1
ATOM 4811 C CA . ILE A 1 596 ? -3.565 -6.731 15.007 1.00 91.69 596 ILE A CA 1
ATOM 4812 C C . ILE A 1 596 ? -3.408 -7.754 16.129 1.00 91.69 596 ILE A C 1
ATOM 4814 O O . ILE A 1 596 ? -4.313 -8.547 16.397 1.00 91.69 596 ILE A O 1
ATOM 4818 N N . ASN A 1 597 ? -2.278 -7.731 16.830 1.00 84.44 597 ASN A N 1
ATOM 4819 C CA . ASN A 1 597 ? -2.041 -8.645 17.944 1.00 84.44 597 ASN A CA 1
ATOM 4820 C C . ASN A 1 597 ? -2.665 -8.115 19.255 1.00 84.44 597 ASN A C 1
ATOM 4822 O O . ASN A 1 597 ? -1.966 -7.731 20.192 1.00 84.44 597 ASN A O 1
ATOM 4826 N N . ASN A 1 598 ? -4.001 -8.068 19.297 1.00 82.31 598 ASN A N 1
ATOM 4827 C CA . ASN A 1 598 ? -4.821 -7.525 20.391 1.00 82.31 598 ASN A CA 1
ATOM 4828 C C . ASN A 1 598 ? -5.622 -8.597 21.155 1.00 82.31 598 ASN A C 1
ATOM 4830 O O . ASN A 1 598 ? -6.681 -8.303 21.707 1.00 82.31 598 ASN A O 1
ATOM 4834 N N . LYS A 1 599 ? -5.131 -9.843 21.195 1.00 89.19 599 LYS A N 1
ATOM 4835 C CA . LYS A 1 599 ? -5.852 -10.959 21.833 1.00 89.19 599 LYS A CA 1
ATOM 4836 C C . LYS A 1 599 ? -6.139 -10.737 23.315 1.00 89.19 599 LYS A C 1
ATOM 4838 O O . LYS A 1 599 ? -7.189 -11.153 23.783 1.00 89.19 599 LYS A O 1
ATOM 4843 N N . THR A 1 600 ? -5.220 -10.117 24.046 1.00 93.62 600 THR A N 1
ATOM 4844 C CA . THR A 1 600 ? -5.368 -9.828 25.475 1.00 93.62 600 THR A CA 1
ATOM 4845 C C . THR A 1 600 ? -5.146 -8.350 25.746 1.00 93.62 600 THR A C 1
ATOM 4847 O O . THR A 1 600 ? -4.246 -7.723 25.180 1.00 93.62 600 THR A O 1
ATOM 4850 N N . ALA A 1 601 ? -5.964 -7.793 26.633 1.00 94.94 601 ALA A N 1
ATOM 4851 C CA . ALA A 1 601 ? -5.802 -6.432 27.119 1.00 94.94 601 ALA A CA 1
ATOM 4852 C C . ALA A 1 601 ? -6.240 -6.334 28.580 1.00 94.94 601 ALA A C 1
ATOM 4854 O O . ALA A 1 601 ? -7.168 -7.018 29.009 1.00 94.94 601 ALA A O 1
ATOM 4855 N N . ILE A 1 602 ? -5.590 -5.451 29.328 1.00 97.25 602 ILE A N 1
ATOM 4856 C CA . ILE A 1 602 ? -6.062 -5.011 30.637 1.00 97.25 602 ILE A CA 1
ATOM 4857 C C . ILE A 1 602 ? -6.731 -3.658 30.460 1.00 97.25 602 ILE A C 1
ATOM 4859 O O . ILE A 1 602 ? -6.190 -2.751 29.825 1.00 97.25 602 ILE A O 1
ATOM 4863 N N . GLU A 1 603 ? -7.919 -3.530 31.024 1.00 96.88 603 GLU A N 1
ATOM 4864 C CA . GLU A 1 603 ? -8.677 -2.299 31.067 1.00 96.88 603 GLU A CA 1
ATOM 4865 C C . GLU A 1 603 ? -8.756 -1.773 32.492 1.00 96.88 603 GLU A C 1
ATOM 4867 O O . GLU A 1 603 ? -9.166 -2.484 33.408 1.00 96.88 603 GLU A O 1
ATOM 4872 N N . SER A 1 604 ? -8.434 -0.498 32.654 1.00 97.25 604 SER A N 1
ATOM 4873 C CA . SER A 1 604 ? -8.685 0.262 33.870 1.00 97.25 604 SER A CA 1
ATOM 4874 C C . SER A 1 604 ? -9.732 1.328 33.578 1.00 97.25 604 SER A C 1
ATOM 4876 O O . SER A 1 604 ? -9.646 2.034 32.572 1.00 97.25 604 SER A O 1
ATOM 4878 N N . GLN A 1 605 ? -10.713 1.448 34.460 1.00 96.62 605 GLN A N 1
ATOM 4879 C CA . GLN A 1 605 ? -11.803 2.406 34.350 1.00 96.62 605 GLN A CA 1
ATOM 4880 C C . GLN A 1 605 ? -11.895 3.217 35.636 1.00 96.62 605 GLN A C 1
ATOM 4882 O O . GLN A 1 605 ? -11.844 2.663 36.730 1.00 96.62 605 GLN A O 1
ATOM 4887 N N . LEU A 1 606 ? -12.068 4.524 35.488 1.00 97.06 606 LEU A N 1
ATOM 4888 C CA . LEU A 1 606 ? -12.363 5.458 36.565 1.00 97.06 606 LEU A CA 1
ATOM 4889 C C . LEU A 1 606 ? -13.622 6.226 36.191 1.00 97.06 606 LEU A C 1
ATOM 4891 O O . LEU A 1 606 ? -13.818 6.564 35.023 1.00 97.06 606 LEU A O 1
ATOM 4895 N N . GLY A 1 607 ? -14.477 6.517 37.158 1.00 95.81 607 GLY A N 1
ATOM 4896 C CA . GLY A 1 607 ? -15.662 7.309 36.887 1.00 95.81 607 GLY A CA 1
ATOM 4897 C C . GLY A 1 607 ? -16.312 7.861 38.135 1.00 95.81 607 GLY A C 1
ATOM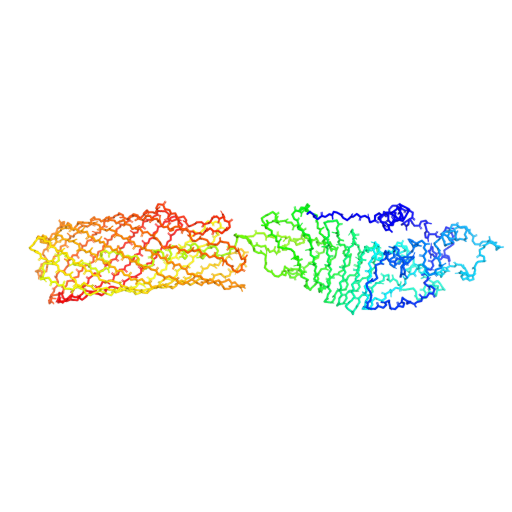 4898 O O . GLY A 1 607 ? -15.962 7.511 39.260 1.00 95.81 607 GLY A O 1
ATOM 4899 N N . VAL A 1 608 ? -17.267 8.751 37.910 1.00 95.31 608 VAL A N 1
ATOM 4900 C CA . VAL A 1 608 ? -18.110 9.332 38.948 1.00 95.31 608 VAL A CA 1
ATOM 4901 C C . VAL A 1 608 ? -19.529 9.446 38.417 1.00 95.31 608 VAL A C 1
ATOM 4903 O O . VAL A 1 608 ? -19.734 9.918 37.299 1.00 95.31 608 VAL A O 1
ATOM 4906 N N . ALA A 1 609 ? -20.499 8.995 39.207 1.00 93.06 609 ALA A N 1
ATOM 4907 C CA . ALA A 1 609 ? -21.915 9.233 38.967 1.00 93.06 609 ALA A CA 1
ATOM 4908 C C . ALA A 1 609 ? -22.464 10.234 39.992 1.00 93.06 609 ALA A C 1
ATOM 4910 O O . ALA A 1 609 ? -22.121 10.179 41.171 1.00 93.06 609 ALA A O 1
ATOM 4911 N N . VAL A 1 610 ? -23.318 11.149 39.548 1.00 91.75 610 VAL A N 1
ATOM 4912 C CA . VAL A 1 610 ? -24.003 12.145 40.372 1.00 91.75 610 VAL A CA 1
ATOM 4913 C C . VAL A 1 610 ? -25.499 11.986 40.154 1.00 91.75 610 VAL A C 1
ATOM 4915 O O . VAL A 1 610 ? -25.991 12.139 39.038 1.00 91.75 610 VAL A O 1
ATOM 4918 N N . LYS A 1 611 ? -26.216 11.683 41.231 1.00 88.00 611 LYS A N 1
ATOM 4919 C CA . LYS A 1 611 ? -27.661 11.460 41.267 1.00 88.00 611 LYS A CA 1
ATOM 4920 C C . LYS A 1 611 ? -28.324 12.714 41.820 1.00 88.00 611 LYS A C 1
ATOM 4922 O O . LYS A 1 611 ? -27.938 13.183 42.889 1.00 88.00 611 LYS A O 1
ATOM 4927 N N . ILE A 1 612 ? -29.305 13.259 41.108 1.00 87.12 612 ILE A N 1
ATOM 4928 C CA . ILE A 1 612 ? -29.991 14.509 41.445 1.00 87.12 612 ILE A CA 1
ATOM 4929 C C . ILE A 1 612 ? -31.488 14.229 41.572 1.00 87.12 612 ILE A C 1
ATOM 4931 O O . ILE A 1 612 ? -32.144 13.860 40.596 1.00 87.12 612 ILE A O 1
ATOM 4935 N N . LYS A 1 613 ? -32.037 14.436 42.778 1.00 77.06 613 LYS A N 1
ATOM 4936 C CA . LYS A 1 613 ? -33.476 14.296 43.081 1.00 77.06 613 LYS A CA 1
ATOM 4937 C C . LYS A 1 613 ? -34.067 12.948 42.637 1.00 77.06 613 LYS A C 1
ATOM 4939 O O . LYS A 1 613 ? -35.224 12.887 42.245 1.00 77.06 613 LYS A O 1
ATOM 4944 N N . SER A 1 614 ? -33.256 11.891 42.648 1.00 73.00 614 SER A N 1
ATOM 4945 C CA . SER A 1 614 ? -33.586 10.528 42.202 1.00 73.00 614 SER A CA 1
ATOM 4946 C C . SER A 1 614 ? -34.006 10.357 40.732 1.00 73.00 614 SER A C 1
ATOM 4948 O O . SER A 1 614 ? -34.058 9.221 40.291 1.00 73.00 614 SER A O 1
ATOM 4950 N N . HIS A 1 615 ? -34.297 11.409 39.962 1.00 81.31 615 HIS A N 1
ATOM 4951 C CA . HIS A 1 615 ? -34.767 11.293 38.570 1.00 81.31 615 HIS A CA 1
ATOM 4952 C C . HIS A 1 615 ? -33.653 11.412 37.534 1.00 81.31 615 HIS A C 1
ATOM 4954 O O . HIS A 1 615 ? -33.776 10.854 36.449 1.00 81.31 615 HIS A O 1
ATOM 4960 N N . LEU A 1 616 ? -32.578 12.132 37.857 1.00 88.50 616 LEU A N 1
ATOM 4961 C CA . LEU A 1 616 ? -31.504 12.437 36.919 1.00 88.50 616 LEU A CA 1
ATOM 4962 C C . LEU A 1 616 ? -30.173 11.896 37.433 1.00 88.50 616 LEU A C 1
ATOM 4964 O O . LEU A 1 616 ? -29.755 12.246 38.538 1.00 88.50 616 LEU A O 1
ATOM 4968 N N . THR A 1 617 ? -29.482 11.115 36.609 1.00 90.19 617 THR A N 1
ATOM 4969 C CA . THR A 1 617 ? -28.121 10.648 36.882 1.00 90.19 617 THR A CA 1
ATOM 4970 C C . THR A 1 617 ? -27.186 11.116 35.776 1.00 90.19 617 THR A C 1
ATOM 4972 O O . THR A 1 617 ? -27.423 10.880 34.594 1.00 90.19 617 THR A O 1
ATOM 4975 N N . LEU A 1 618 ? -26.111 11.787 36.173 1.00 93.00 618 LEU A N 1
ATOM 4976 C CA . LEU A 1 618 ? -25.017 12.202 35.304 1.00 93.00 618 LEU A CA 1
ATOM 4977 C C . LEU A 1 618 ? -23.792 11.367 35.638 1.00 93.00 618 LEU A C 1
ATOM 4979 O O . LEU A 1 618 ? -23.407 11.291 36.801 1.00 93.00 618 LEU A O 1
ATOM 4983 N N . GLN A 1 619 ? -23.156 10.768 34.642 1.00 93.94 619 GLN A N 1
ATOM 4984 C CA . GLN A 1 619 ? -21.965 9.957 34.842 1.00 93.94 619 GLN A CA 1
ATOM 4985 C C . GLN A 1 619 ? -20.865 10.387 33.880 1.00 93.94 619 GLN A C 1
ATOM 4987 O O . GLN A 1 619 ? -21.095 10.558 32.685 1.00 93.94 619 GLN A O 1
ATOM 4992 N N . ALA A 1 620 ? -19.653 10.521 34.404 1.00 96.31 620 ALA A N 1
ATOM 4993 C CA . ALA A 1 620 ? -18.450 10.724 33.614 1.00 96.31 620 ALA A CA 1
ATOM 4994 C C . ALA A 1 620 ? -17.501 9.550 33.841 1.00 96.31 620 ALA A C 1
ATOM 4996 O O . ALA A 1 620 ? -17.286 9.131 34.981 1.00 96.31 620 ALA A O 1
ATOM 4997 N N . THR A 1 621 ? -16.938 9.012 32.762 1.00 95.94 621 THR A N 1
ATOM 4998 C CA . THR A 1 621 ? -16.017 7.872 32.826 1.00 95.94 621 THR A CA 1
ATOM 4999 C C . THR A 1 621 ? -14.792 8.090 31.956 1.00 95.94 621 THR A C 1
ATOM 5001 O O . THR A 1 621 ? -14.867 8.698 30.890 1.00 95.94 621 THR A O 1
ATOM 5004 N N . PHE A 1 622 ? -13.666 7.556 32.415 1.00 97.12 622 PHE A N 1
ATOM 5005 C CA . PHE A 1 622 ? -12.422 7.452 31.677 1.00 97.12 622 PHE A CA 1
ATOM 5006 C C . PHE A 1 622 ? -11.955 5.997 31.685 1.00 97.12 622 PHE A C 1
ATOM 5008 O O . PHE A 1 622 ? -11.740 5.403 32.742 1.00 97.12 622 PHE A O 1
ATOM 5015 N N . ASN A 1 623 ? -11.780 5.435 30.495 1.00 95.69 623 ASN A N 1
ATOM 5016 C CA . ASN A 1 623 ? -11.355 4.063 30.265 1.00 95.69 623 ASN A CA 1
ATOM 5017 C C . ASN A 1 623 ? -9.990 4.062 29.583 1.00 95.69 623 ASN A C 1
ATOM 5019 O O . ASN A 1 623 ? -9.793 4.737 28.571 1.00 95.69 623 ASN A O 1
ATOM 5023 N N . ARG A 1 624 ? -9.064 3.249 30.089 1.00 96.56 624 ARG A N 1
ATOM 5024 C CA . ARG A 1 624 ? -7.771 2.979 29.462 1.00 96.56 624 ARG A CA 1
ATOM 5025 C C . ARG A 1 624 ? -7.615 1.481 29.248 1.00 96.56 624 ARG A C 1
ATOM 5027 O O . ARG A 1 624 ? -7.615 0.725 30.210 1.00 96.56 624 ARG A O 1
ATOM 5034 N N . GLN A 1 625 ? -7.425 1.068 28.001 1.00 95.12 625 GLN A N 1
ATOM 5035 C CA . GLN A 1 625 ? -7.104 -0.308 27.625 1.00 95.12 625 GLN A CA 1
ATOM 5036 C C . GLN A 1 625 ? -5.646 -0.386 27.182 1.00 95.12 625 GLN A C 1
ATOM 5038 O O . GLN A 1 625 ? -5.205 0.420 26.364 1.00 95.12 625 GLN A O 1
ATOM 5043 N N . THR A 1 626 ? -4.902 -1.349 27.720 1.00 94.56 626 THR A N 1
ATOM 5044 C CA . THR A 1 626 ? -3.492 -1.580 27.387 1.00 94.56 626 THR A CA 1
ATOM 5045 C C . THR A 1 626 ? -3.273 -3.059 27.087 1.00 94.56 626 THR A C 1
ATOM 5047 O O . THR A 1 626 ? -3.618 -3.925 27.887 1.00 94.56 626 THR A O 1
ATOM 5050 N N . GLY A 1 627 ? -2.682 -3.344 25.934 1.00 90.25 627 GLY A N 1
ATOM 5051 C CA . GLY A 1 627 ? -2.176 -4.652 25.532 1.00 90.25 627 GLY A CA 1
ATOM 5052 C C . GLY A 1 627 ? -0.820 -4.501 24.842 1.00 90.25 627 GLY A C 1
ATOM 5053 O O . GLY A 1 627 ? -0.331 -3.388 24.651 1.00 90.25 627 GLY A O 1
ATOM 5054 N N . LYS A 1 628 ? -0.206 -5.620 24.442 1.00 83.75 628 LYS A N 1
ATOM 5055 C CA . LYS A 1 628 ? 1.156 -5.631 23.873 1.00 83.75 628 LYS A CA 1
ATOM 5056 C C . LYS A 1 628 ? 1.303 -4.760 22.613 1.00 83.75 628 LYS A C 1
ATOM 5058 O O . LYS A 1 628 ? 2.325 -4.114 22.433 1.00 83.75 628 LYS A O 1
ATOM 5063 N N . HIS A 1 629 ? 0.278 -4.738 21.763 1.00 85.69 629 HIS A N 1
ATOM 5064 C CA . HIS A 1 629 ? 0.273 -4.046 20.464 1.00 85.69 629 HIS A CA 1
ATOM 5065 C C . HIS A 1 629 ? -0.963 -3.153 20.288 1.00 85.69 629 HIS A C 1
ATOM 5067 O O . HIS A 1 629 ? -1.418 -2.899 19.171 1.00 85.69 629 HIS A O 1
ATOM 5073 N N . HIS A 1 630 ? -1.555 -2.721 21.400 1.00 89.06 630 HIS A N 1
ATOM 5074 C CA . HIS A 1 630 ? -2.805 -1.978 21.396 1.00 89.06 630 HIS A CA 1
ATOM 5075 C C . HIS A 1 630 ? -2.909 -1.091 22.633 1.00 89.06 630 HIS A C 1
ATOM 5077 O O . HIS A 1 630 ? -2.762 -1.567 23.759 1.00 89.06 630 HIS A O 1
ATOM 5083 N N . GLN A 1 631 ? -3.214 0.184 22.431 1.00 93.25 631 GLN A N 1
ATOM 5084 C CA . GLN A 1 631 ? -3.533 1.109 23.510 1.00 93.25 631 GLN A CA 1
ATOM 5085 C C . GLN A 1 631 ? -4.753 1.932 23.125 1.00 93.25 631 GLN A C 1
ATOM 5087 O O . GLN A 1 631 ? -4.808 2.463 22.022 1.00 93.25 631 GLN A O 1
ATOM 5092 N N . THR A 1 632 ? -5.707 2.071 24.039 1.00 94.81 632 THR A N 1
ATOM 5093 C CA . THR A 1 632 ? -6.895 2.904 23.832 1.00 94.81 632 THR A CA 1
ATOM 5094 C C . THR A 1 632 ? -7.196 3.716 25.077 1.00 94.81 632 THR A C 1
ATOM 5096 O O . THR A 1 632 ? -7.093 3.216 26.197 1.00 94.81 632 THR A O 1
ATOM 5099 N N . LYS A 1 633 ? -7.595 4.969 24.881 1.00 96.75 633 LYS A N 1
ATOM 5100 C CA . LYS A 1 633 ? -8.126 5.869 25.903 1.00 96.75 633 LYS A CA 1
ATOM 5101 C C . LYS A 1 633 ? -9.498 6.341 25.441 1.00 96.75 633 LYS A C 1
ATOM 5103 O O . LYS A 1 633 ? -9.660 6.688 24.275 1.00 96.75 633 LYS A O 1
ATOM 5108 N N . GLN A 1 634 ? -10.482 6.346 26.327 1.00 96.44 634 GLN A N 1
ATOM 5109 C CA . GLN A 1 634 ? -11.831 6.797 26.006 1.00 96.44 634 GLN A CA 1
ATOM 5110 C C . GLN A 1 634 ? -12.441 7.538 27.187 1.00 96.44 634 GLN A C 1
ATOM 5112 O O . GLN A 1 634 ? -12.461 7.012 28.296 1.00 96.44 634 GLN A O 1
ATOM 5117 N N . GLY A 1 635 ? -12.984 8.720 26.923 1.00 96.81 635 GLY A N 1
ATOM 5118 C CA . GLY A 1 635 ? -13.934 9.392 27.792 1.00 96.81 635 GLY A CA 1
ATOM 5119 C C . GLY A 1 635 ? -15.367 9.048 27.388 1.00 96.81 635 GLY A C 1
ATOM 5120 O O . GLY A 1 635 ? -15.662 8.864 26.204 1.00 96.81 635 GLY A O 1
ATOM 5121 N N . ALA A 1 636 ? -16.267 8.962 28.360 1.00 96.50 636 ALA A N 1
ATOM 5122 C CA . ALA A 1 636 ? -17.696 8.948 28.083 1.00 96.50 636 ALA A CA 1
ATOM 5123 C C . ALA A 1 636 ? -18.470 9.800 29.086 1.00 96.50 636 ALA A C 1
ATOM 5125 O O . ALA A 1 636 ? -18.143 9.816 30.276 1.00 96.50 636 ALA A O 1
ATOM 5126 N N . LEU A 1 637 ? -19.508 10.465 28.586 1.00 96.75 637 LEU A N 1
ATOM 5127 C CA . LEU A 1 637 ? -20.513 11.162 29.376 1.00 96.75 637 LEU A CA 1
ATOM 5128 C C . LEU A 1 637 ? -21.850 10.462 29.171 1.00 96.75 637 LEU A C 1
ATOM 5130 O O . LEU A 1 637 ? -22.311 10.334 28.036 1.00 96.75 637 LEU A O 1
ATOM 5134 N N . ASN A 1 638 ? -22.459 10.032 30.269 1.00 94.56 638 ASN A N 1
ATOM 5135 C CA . ASN A 1 638 ? -23.756 9.378 30.263 1.00 94.56 638 ASN A CA 1
ATOM 5136 C C . ASN A 1 638 ? -24.757 10.225 31.051 1.00 94.56 638 ASN A C 1
ATOM 5138 O O . ASN A 1 638 ? -24.469 10.712 32.145 1.00 94.56 638 ASN A O 1
ATOM 5142 N N . LEU A 1 639 ? -25.937 10.399 30.476 1.00 93.75 639 LEU A N 1
ATOM 5143 C CA . LEU A 1 639 ? -27.085 11.067 31.064 1.00 93.75 639 LEU A CA 1
ATOM 5144 C C . LEU A 1 639 ? -28.207 10.044 31.151 1.00 93.75 639 LEU A C 1
ATOM 5146 O O . LEU A 1 639 ? -28.559 9.440 30.142 1.00 93.75 639 LEU A O 1
ATOM 5150 N N . GLN A 1 640 ? -28.787 9.881 32.329 1.00 91.38 640 GLN A N 1
ATOM 5151 C CA . GLN A 1 640 ? -29.904 8.981 32.558 1.00 91.38 640 GLN A CA 1
ATOM 5152 C C . GLN A 1 640 ? -31.047 9.745 33.219 1.00 91.38 640 GLN A C 1
ATOM 5154 O O . GLN A 1 640 ? -30.846 10.453 34.205 1.00 91.38 640 GLN A O 1
ATOM 5159 N N . TRP A 1 641 ? -32.247 9.570 32.683 1.00 89.44 641 TRP A N 1
ATOM 5160 C CA . TRP A 1 641 ? -33.489 10.121 33.200 1.00 89.44 641 TRP A CA 1
ATOM 5161 C C . TRP A 1 641 ? -34.434 8.976 33.554 1.00 89.44 641 TRP A C 1
ATOM 5163 O O . TRP A 1 641 ? -34.678 8.107 32.723 1.00 89.44 641 TRP A O 1
ATOM 5173 N N . THR A 1 642 ? -34.989 8.979 34.763 1.00 85.88 642 THR A N 1
ATOM 5174 C CA . THR A 1 642 ? -35.983 7.996 35.216 1.00 85.88 642 THR A CA 1
ATOM 5175 C C . THR A 1 642 ? -37.310 8.679 35.536 1.00 85.88 642 THR A C 1
ATOM 5177 O O . THR A 1 642 ? -37.332 9.716 36.209 1.00 85.88 642 THR A O 1
ATOM 5180 N N . PHE A 1 643 ? -38.410 8.119 35.032 1.00 82.69 643 PHE A N 1
ATOM 5181 C CA . PHE A 1 643 ? -39.764 8.653 35.192 1.00 82.69 643 PHE A CA 1
ATOM 5182 C C . PHE A 1 643 ? -40.797 7.558 35.453 1.00 82.69 643 PHE A C 1
ATOM 5184 O O . PHE A 1 643 ? -40.520 6.377 35.119 1.00 82.69 643 PHE A O 1
#

Organism: Neisseria meningitidis serogroup B (strain ATCC 13091 / M2091) (NCBI:txid862513)

Foldseek 3Di:
DFDADDDPCVQDDPVLVVLLVLLVPCVHLLQDLLQQAFADPDPQAQGGAAEAEPDAADPAPDLPDQDACSPCVVNVFPQEQAEQGDRGQDDPHDGCVVVSCCSVPPRNPPPDDDDPNPDPQADPVRRYGYYNRHYAAYEHASEHEAHAAHYGNSRLVSLLVRCVSDDDCSCVSCVPRDNAQEYHYEHAYEYEYAAHPHAEYHFENYEYEYHAEHEYAHYHYACYEYEDSGPRAAYEYEYEEAEHYEYEYADDCLPPDLADERYEYEEEAHDAYEYEYPDQDACLPSQANRHHYFYNYYYDPHNYWYDDWHDYWQWTWTWDADPGGIGIHIAGDQCQQVLLVVLVCQQPVPDDDCCQFDVQPQDPDDFWKKKKKKKKWKWKWFDKPRAPGTKIKIKIKMKIKIFPDWDDDQWKIKTKMKMKMKMKMKIWDQHPVPRWIKIKMKIKIKIWMKMKMWTHDPPSWTKIKIKMKMKMKMWMWMDTPRDIWIWMKIDMKMKMKIKIWDWDDWDADPVRKIKTKTKIWMKMKMFGAIWTWDQTPVRWTKTKPQHRKIKIKTWMKMWMWIQDPQRKIKIKMKMKIKMAIPTFTGMGINRDTMTTPPGIKIKIKIKMWMQHPNFKIWMWMWMWIDDPRMTMIMIMIMIMGID

Secondary structure (DSSP, 8-state):
-PPPP---TTTS-HHHHHHHHHHH-TTSTTT-HHHH------TTS-SS-EEE-SS-S-----TTS---TT-HHHHTT-SEEEESSS--SEETTEESHHHHHHIIIIISS-S---SS---TTB-TTS-EEE-TT--SS-EEES-EEEEEEEEE-TTHHHHHHHHTT--THHHHHTTT--SS-EEEEESS-EEEEEEESEEEEEEES-EEE--SEEEEEEEEEESEEEEE-STT-EEEE-S-B---EEEEE-S-GGGS-TT--SEEESS-B-S-EEEEE-S--S-SGGGTT-EEEEESS-B-TTSEEESS-EEETTEEEEEEEETTEEEEEEEE-SHHHHHHHHHHHHHHTT---HHHH-S-TT--SS---EEEEEEEEEEEEEPBTT-SSPEEEEEEEEEEEEEEEEEE-SSEEEEEEEEEEEEEEEEEEE-TTT--EEEEEEEEEEEEEEEEEEE--GGG-EEEEEEEEEEEEEEEEEE-SS-EEEEEEEEEEEEEEEEEEEEEEEEE-TTS-EEEEEEEEEEEEEEEEEE-EEE-TT--EEEEE--SEEEEEEEEEEEEEEEETTTEEEEEEEEEEEEEESS--EEEETTEEEEB--SEEEEEEEEEEEEETTTEEEEEEEEEEEETTEEEEEEEEEEEEE-

pLDDT: mean 86.79, std 12.57, range [37.56, 98.5]

Radius of gyration: 41.5 Å; chains: 1; bounding box: 96×40×126 Å

Sequence (643 aa):
MAVDYVYDKTKLTDDEITRLKKLRDKTSEYWKKETYLITGDNPKVPSVPALYPRTYQFENINNSKKISFYDQKYTEDYLVGFARGLGVAKRNGDTEEPIRKYFKECFNTRIREESNCKTEKFTHLGLAVYSNIFSLGPQIKNSHINSEILSVGNYIEWLRPTLNKLTGWQEQLYSGLDPFHYIDVTDNSHVIGQTISLDQFRLENSLWEPRWDSDVGELKTTNADIRFNTKSESLLVKEDYAGGARFRFAYGLKDKVPETPVLTFEKNITGTSDIIFENPIDDLKSLDGHQIIKVNGTADKHAFRLSGKHQKGIYTLSLQQRPEGFFTKVQERDDIAIYAQQAQAANTLFALRLNDKNSDIFDRTLPRKGLWLRVIDGHSNQWVQGKTAPVEGYRKGVQLGGEVFTWQNESNQLSIGLMGGQAEQRSTFRNPDTDNLTTGNVKGFGAGVYATWHQLQDKQTGAYIDSWVQYQRFRHRINTEDATERFTSKGITASIEAGYNALLAEHFTKKGNRVRFYLQPQAQLTYLGVNGKFSDSENAHVNLLGSRQLQSRVGVQAKAQFSLYKNIAIEPFAAVNALYHNKPFGVEMDGERRVINNKTAIESQLGVAVKIKSHLTLQATFNRQTGKHHQTKQGALNLQWTF

InterPro domains:
  IPR005546 Autotransporter beta-domain [PF03797] (371-622)
  IPR005546 Autotransporter beta-domain [PS51208] (364-643)
  IPR005546 Autotransporter beta-domain [SM00869] (368-633)
  IPR006315 Outer membrane autotransporter barrel domain [TIGR01414] (230-643)
  IPR011050 Pectin lyase fold/virulence factor [SSF51126] (181-326)
  IPR012332 Autotransporter, pectate lyase C-like domain superfamily [G3DSA:2.160.20.20] (181-329)
  IPR036709 Autotransporter beta-domain superfamily [G3DSA:2.40.128.130] (332-643)
  IPR036709 Autotransporter beta-domain superfamily [SSF103515] (342-643)
  IPR050909 Bacterial Autotransporter Virulence Factors [PTHR12338] (392-625)